Protein 9FZC (pdb70)

Solvent-accessible surface area: 27575 Å² total; per-residue (Å²): 62,18,8,145,82,103,19,160,9,64,12,56,13,96,9,140,0,52,4,57,113,32,59,14,14,97,26,96,27,77,42,75,59,75,47,117,0,30,9,52,13,27,6,55,4,60,47,69,123,39,0,97,8,118,9,90,1,74,0,2,106,0,19,6,94,20,96,63,18,54,8,5,0,71,0,53,6,81,9,112,4,32,14,90,16,136,74,90,70,112,48,48,14,65,5,75,5,101,28,26,0,93,11,104,0,28,4,105,4,18,0,2,14,161,18,105,34,88,22,112,0,57,0,102,8,28,14,47,9,92,16,49,22,112,71,34,0,48,10,81,2,100,0,72,0,45,54,0,7,44,42,151,52,0,4,3,119,0,18,0,2,0,78,3,123,4,82,4,102,15,124,96,58,18,6,141,84,104,14,158,5,61,12,57,17,96,9,137,0,47,3,61,115,30,61,17,14,103,26,97,27,73,40,75,57,72,46,116,0,31,9,52,20,28,4,56,2,62,49,72,123,42,0,100,7,106,9,101,2,70,0,1,114,0,22,5,97,21,99,66,14,52,12,5,1,77,0,47,7,72,10,97,4,26,10,81,16,129,75,93,74,127,61,51,14,66,6,76,9,109,25,25,0,83,11,96,0,31,5,125,5,18,0,2,17,158,18,106,36,85,21,111,0,56,0,103,8,28,14,51,7,94,14,47,22,112,72,37,0,46,10,81,4,102,0,68,0,46,53,0,5,41,40,146,51,0,4,3,120,0,19,0,3,0,79,3,125,3,82,3,102,15,121,106,59,109,10,72,14,52,35,30,26,149,25,148,93,45,22,65,37,141,0,20,0,59,3,44,48,122,89,45,82,11,45,66,6,0,0,0,0,1,11,80,18,103,89,137,156,133,64,100,0,0,5,4,5,17,77,65,32,55,46,39,16,122,49,0,133,81,36,6,70,5,48,35,49,65,98,124,46,7,0,46,0,38,0,57,89,3,89,102,115,0,29,2,23,0,47,0,0,4,2,95,42,44,82,72,73,39,22,49,123,12,198,19,17,155,0,44,39,60,106,6,77,14,58,36,31,30,155,24,147,91,44,25,70,38,136,0,25,0,66,4,52,50,122,88,44,79,7,45,68,7,0,0,0,0,1,10,84,18,101,85,147,154,142,61,96,0,0,5,4,6,17,78,62,34,56,54,41,17,118,50,0,132,80,39,6,68,5,48,33,44,65,101,137,50,7,0,48,0,62,0,55,93,4,92,95,119,1,27,2,26,0,48,0,0,7,10,93,36,40,87,75,74,38,24,52,112,12,198,20,16,160,0,48,36

Nearest PDB structures (foldseek):
  9fzc-assembly2_B  TM=1.005E+00  e=1.658E-31  Escherichia coli K-12
  9fzd-assembly1_A  TM=9.854E-01  e=9.885E-29  Escherichia coli
  1bxw-assembly1_A  TM=8.768E-01  e=7.418E-22  Escherichia coli BL21(DE3)
  1p4t-assembly1_A  TM=7.992E-01  e=9.513E-08  Neisseria meningitidis
  3qrc-assembly1_A  TM=7.048E-01  e=2.226E-08  Yersinia pestis

B-factor: mean 34.7, std 11.46, range [14.54, 109.46]

Organism: Escherichia coli (strain K12) (NCBI:txid83333)

Radius of gyration: 33.28 Å; Cα contacts (8 Å, |Δi|>4): 1739; chains: 4; bounding box: 66×64×89 Å

Structure (mmCIF, N/CA/C/O backbone):
data_9FZC
#
_entry.id   9FZC
#
_cell.length_a   56.048
_cell.length_b   55.296
_cell.length_c   107.805
_cell.angle_alpha   90.000
_cell.angle_beta   91.090
_cell.angle_gamma   90.000
#
_symmetry.space_group_name_H-M   'P 1 21 1'
#
loop_
_entity.id
_entity.type
_entity.pdbx_description
1 polymer 'Outer membrane protein A'
2 polymer 'Nanobody 01'
3 non-polymer N-OCTANE
4 non-polymer 'CALCIUM ION'
5 water water
#
loop_
_atom_site.group_PDB
_atom_site.id
_atom_site.type_symbol
_atom_site.label_atom_id
_atom_site.label_alt_id
_atom_site.label_comp_id
_atom_site.label_asym_id
_atom_site.label_entity_id
_atom_site.label_seq_id
_atom_site.pdbx_PDB_ins_code
_atom_site.Cartn_x
_atom_site.Cartn_y
_atom_site.Cartn_z
_atom_site.occupancy
_atom_site.B_iso_or_equiv
_atom_site.auth_seq_id
_atom_site.auth_comp_id
_atom_site.auth_asym_id
_atom_site.auth_atom_id
_atom_site.pdbx_PDB_model_num
ATOM 1 N N . SER A 1 2 ? 6.82617 4.54362 68.11798 1.000 30.15405 0 SER A N 1
ATOM 2 C CA . SER A 1 2 ? 5.43642 4.28048 68.58725 1.000 35.44224 0 SER A CA 1
ATOM 3 C C . SER A 1 2 ? 4.42379 4.94647 67.65817 1.000 34.72594 0 SER A C 1
ATOM 4 O O . SER A 1 2 ? 4.74169 5.91923 66.97448 1.000 31.51574 0 SER A O 1
ATOM 12 N N . ALA A 1 3 ? 3.20043 4.42868 67.65102 1.000 35.36645 1 ALA A N 1
ATOM 13 C CA . ALA A 1 3 ? 2.16598 4.93160 66.76421 1.000 34.29956 1 ALA A CA 1
ATOM 14 C C . ALA A 1 3 ? 1.55309 6.21423 67.31783 1.000 29.11979 1 ALA A C 1
ATOM 15 O O . ALA A 1 3 ? 1.72049 6.53717 68.49654 1.000 31.10065 1 ALA A O 1
ATOM 22 N N . PRO A 1 4 ? 0.85106 6.97646 66.47724 1.000 29.94168 2 PRO A N 1
ATOM 23 C CA . PRO A 1 4 ? 0.11201 8.13964 66.98193 1.000 31.36875 2 PRO A CA 1
ATOM 24 C C . PRO A 1 4 ? -0.80581 7.74431 68.13041 1.000 32.13460 2 PRO A C 1
ATOM 25 O O . PRO A 1 4 ? -1.23400 6.59391 68.24203 1.000 32.56530 2 PRO A O 1
ATOM 36 N N . LYS A 1 5 ? -1.09362 8.70888 68.99976 1.000 31.28000 3 LYS A N 1
ATOM 37 C CA . LYS A 1 5 ? -1.93984 8.43271 70.14945 1.000 35.13195 3 LYS A CA 1
ATOM 38 C C . LYS A 1 5 ? -3.32123 7.96502 69.69631 1.000 34.91909 3 LYS A C 1
ATOM 39 O O . LYS A 1 5 ? -3.75899 8.22033 68.57085 1.000 31.77694 3 LYS A O 1
ATOM 58 N N . ASP A 1 6 ? -4.00737 7.26288 70.59440 1.000 27.46830 4 ASP A N 1
ATOM 59 C CA . ASP A 1 6 ? -5.34442 6.77096 70.29513 1.000 33.40539 4 ASP A CA 1
ATOM 60 C C . ASP A 1 6 ? -6.27177 7.93366 69.96553 1.000 30.90965 4 ASP A C 1
ATOM 61 O O . ASP A 1 6 ? -6.28219 8.95219 70.66288 1.000 31.33244 4 ASP A O 1
ATOM 70 N N . ASN A 1 7 ? -7.04240 7.78392 68.88820 1.000 27.13950 5 ASN A N 1
ATOM 71 C CA . ASN A 1 7 ? -8.07908 8.75016 68.52790 1.000 28.54387 5 ASN A CA 1
ATOM 72 C C . ASN A 1 7 ? -7.47933 10.10674 68.15254 1.000 30.77090 5 ASN A C 1
ATOM 73 O O . ASN A 1 7 ? -8.05619 11.15602 68.44018 1.000 30.80765 5 ASN A O 1
ATOM 84 N N . THR A 1 8 ? -6.31587 10.08796 67.50314 1.000 27.46933 6 THR A N 1
ATOM 85 C CA . THR A 1 8 ? -5.63377 11.29983 67.07302 1.000 26.03955 6 THR A CA 1
ATOM 86 C C . THR A 1 8 ? -5.37796 11.25191 65.57034 1.000 28.77969 6 THR A C 1
ATOM 87 O O . THR A 1 8 ? -5.38174 10.18560 64.94834 1.000 23.86982 6 THR A O 1
ATOM 98 N N . TRP A 1 9 ? -5.15642 12.43173 64.99545 1.000 25.00508 7 TRP A N 1
ATOM 99 C CA . TRP A 1 9 ? -5.01066 12.61930 63.56085 1.000 23.67548 7 TRP A CA 1
ATOM 100 C C . TRP A 1 9 ? -3.57051 12.96231 63.19752 1.000 23.43517 7 TRP A C 1
ATOM 101 O O . TRP A 1 9 ? -2.78584 13.41870 64.03323 1.000 24.25519 7 TRP A O 1
ATOM 122 N N . TYR A 1 10 ? -3.22838 12.73935 61.92833 1.000 18.51555 8 TYR A N 1
ATOM 123 C CA . TYR A 1 10 ? -1.91389 13.10934 61.42261 1.000 22.35709 8 TYR A CA 1
ATOM 124 C C . TYR A 1 10 ? -1.99790 13.34887 59.91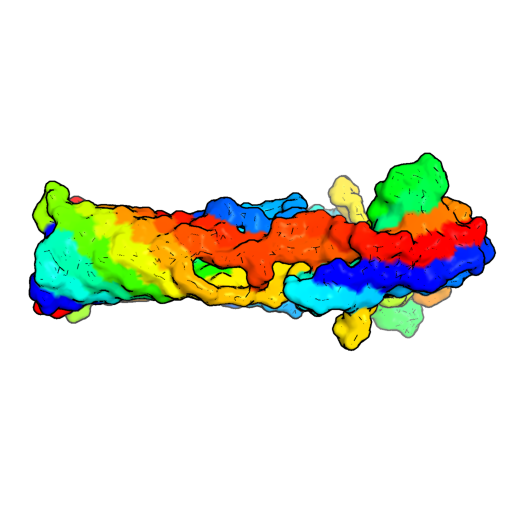993 1.000 24.26571 8 TYR A C 1
ATOM 125 O O . TYR A 1 10 ? -2.93114 12.90105 59.24768 1.000 21.30862 8 TYR A O 1
ATOM 143 N N . THR A 1 11 ? -1.01004 14.08303 59.40601 1.000 19.82758 9 THR A N 1
ATOM 144 C CA . THR A 1 11 ? -0.91906 14.42062 57.99235 1.000 22.07708 9 THR A CA 1
ATOM 145 C C . THR A 1 11 ? 0.52533 14.24570 57.54344 1.000 21.95066 9 THR A C 1
ATOM 146 O O . THR A 1 11 ? 1.45247 14.35719 58.34891 1.000 25.76466 9 THR A O 1
ATOM 157 N N . GLY A 1 12 ? 0.71596 13.98789 56.25255 1.000 20.85317 10 GLY A N 1
ATOM 158 C CA . GLY A 1 12 ? 2.05826 13.72280 55.76259 1.000 22.06127 10 GLY A CA 1
ATOM 159 C C . GLY A 1 12 ? 2.13702 13.75504 54.25306 1.000 23.36901 10 GLY A C 1
ATOM 160 O O . GLY A 1 12 ? 1.12796 13.86591 53.55067 1.000 21.67368 10 GLY A O 1
ATOM 164 N N . ALA A 1 13 ? 3.37288 13.65118 53.76534 1.000 21.37374 11 ALA A N 1
ATOM 165 C CA . ALA A 1 13 ? 3.65952 13.63533 52.33831 1.000 21.22153 11 ALA A CA 1
ATOM 166 C C . ALA A 1 13 ? 4.86418 12.73606 52.10304 1.000 20.99640 11 ALA A C 1
ATOM 167 O O . ALA A 1 13 ? 5.62740 12.43710 53.02561 1.000 19.99749 11 ALA A O 1
ATOM 174 N N . LYS A 1 14 ? 5.03770 12.31731 50.84990 1.000 22.69733 12 LYS A N 1
ATOM 175 C CA . LYS A 1 14 ? 6.06303 11.33939 50.51725 1.000 22.09518 12 LYS A CA 1
ATOM 176 C C . LYS A 1 14 ? 6.59539 11.58504 49.11322 1.000 22.37144 12 LYS A C 1
ATOM 177 O O . LYS A 1 14 ? 5.90487 12.14262 48.25556 1.000 19.60483 12 LYS A O 1
ATOM 196 N N . LEU A 1 15 ? 7.84181 11.16256 48.89826 1.000 23.74816 13 LEU A N 1
ATOM 197 C CA . LEU A 1 15 ? 8.47214 11.10801 47.58682 1.000 18.19538 13 LEU A CA 1
ATOM 198 C C . LEU A 1 15 ? 9.04904 9.71006 47.40855 1.000 25.48000 13 LEU A C 1
ATOM 199 O O . LEU A 1 15 ? 9.40096 9.04831 48.38874 1.000 25.30456 13 LEU A O 1
ATOM 215 N N . GLY A 1 16 ? 9.14769 9.25158 46.16238 1.000 27.74375 14 GLY A N 1
ATOM 216 C CA . GLY A 1 16 ? 9.58359 7.87884 45.97755 1.000 25.92161 14 GLY A CA 1
ATOM 217 C C . GLY A 1 16 ? 10.03885 7.54985 44.57482 1.000 25.40598 14 GLY A C 1
ATOM 218 O O . GLY A 1 16 ? 9.83950 8.30833 43.62275 1.000 23.06458 14 GLY A O 1
ATOM 222 N N . TRP A 1 17 ? 10.68417 6.38868 44.47962 1.000 26.24590 15 TRP A N 1
ATOM 223 C CA . TRP A 1 17 ? 11.09045 5.79056 43.21248 1.000 24.43706 15 TRP A CA 1
ATOM 224 C C . TRP A 1 17 ? 9.92915 4.94168 42.70765 1.000 26.94777 15 TRP A C 1
ATOM 225 O O . TRP A 1 17 ? 9.67981 3.84795 43.22425 1.000 27.10188 15 TRP A O 1
ATOM 246 N N . SER A 1 18 ? 9.22115 5.44313 41.70044 1.000 25.35679 16 SER A N 1
ATOM 247 C CA . SER A 1 18 ? 8.09359 4.73479 41.11161 1.000 25.73834 16 SER A CA 1
ATOM 248 C C . SER A 1 18 ? 8.57553 3.91903 39.92035 1.000 26.05524 16 SER A C 1
ATOM 249 O O . SER A 1 18 ? 9.33310 4.42027 39.08452 1.000 26.40712 16 SER A O 1
ATOM 257 N N . GLN A 1 19 ? 8.13302 2.66578 39.84459 1.000 24.22533 17 GLN A N 1
ATOM 258 C CA . GLN A 1 19 ? 8.52760 1.76782 38.76511 1.000 29.68461 17 GLN A CA 1
ATOM 259 C C . GLN A 1 19 ? 7.30004 0.99917 38.30426 1.000 27.82966 17 GLN A C 1
ATOM 260 O O . GLN A 1 19 ? 6.67997 0.28437 39.09744 1.000 23.21462 17 GLN A O 1
ATOM 274 N N . TYR A 1 20 ? 6.95048 1.14843 37.02993 1.000 28.39809 18 TYR A N 1
ATOM 275 C CA . TYR A 1 20 ? 5.84694 0.39329 36.45745 1.000 26.39833 18 TYR A CA 1
ATOM 276 C C . TYR A 1 20 ? 6.32016 -0.98290 35.99954 1.000 23.49841 18 TYR A C 1
ATOM 277 O O . TYR A 1 20 ? 7.48494 -1.17669 35.64250 1.000 27.98489 18 TYR A O 1
ATOM 295 N N . HIS A 1 21 ? 5.39675 -1.94501 36.01846 1.000 23.65024 19 HIS A N 1
ATOM 296 C CA . HIS A 1 21 ? 5.66902 -3.30849 35.58628 1.000 27.11693 19 HIS A CA 1
ATOM 297 C C . HIS A 1 21 ? 4.56457 -3.76791 34.64384 1.000 22.05857 19 HIS A C 1
ATOM 298 O O . HIS A 1 21 ? 3.44681 -3.24728 34.66754 1.000 21.65051 19 HIS A O 1
ATOM 312 N N . ASP A 1 22 ? 4.88292 -4.77098 33.82649 1.000 24.47816 20 ASP A N 1
ATOM 313 C CA . ASP A 1 22 ? 3.95711 -5.29624 32.82326 1.000 22.78468 20 ASP A CA 1
ATOM 314 C C . ASP A 1 22 ? 3.37661 -4.15235 31.98959 1.000 24.93504 20 ASP A C 1
ATOM 315 O O . ASP A 1 22 ? 2.16840 -3.90910 31.95558 1.000 21.59047 20 ASP A O 1
ATOM 324 N N . THR A 1 23 ? 4.27850 -3.45050 31.30286 1.000 25.92646 21 THR A N 1
ATOM 325 C CA . THR A 1 23 ? 3.97811 -2.18074 30.65824 1.000 24.77394 21 THR A CA 1
ATOM 326 C C . THR A 1 23 ? 3.63721 -2.32514 29.17853 1.000 25.43455 21 THR A C 1
ATOM 327 O O . THR A 1 23 ? 3.68167 -1.33241 28.44393 1.000 27.21838 21 THR A O 1
ATOM 338 N N . GLY A 1 24 ? 3.28447 -3.52757 28.72852 1.000 26.66889 22 GLY A N 1
ATOM 339 C CA . GLY A 1 24 ? 2.95145 -3.73472 27.33097 1.000 26.18512 22 GLY A CA 1
ATOM 340 C C . GLY A 1 24 ? 1.91176 -2.75049 26.83684 1.000 24.10904 22 GLY A C 1
ATOM 341 O O . GLY A 1 24 ? 0.85455 -2.59892 27.45572 1.000 29.41716 22 GLY A O 1
ATOM 345 N N . PHE A 1 25 ? 2.20092 -2.06961 25.72671 1.000 25.10289 23 PHE A N 1
ATOM 346 C CA . PHE A 1 25 ? 1.33793 -0.99989 25.23589 1.000 25.44319 23 PHE A CA 1
ATOM 347 C C . PHE A 1 25 ? 1.43912 -0.86633 23.72058 1.000 27.53961 23 PHE A C 1
ATOM 348 O O . PHE A 1 25 ? 0.47647 -1.15039 22.99922 1.000 27.18516 23 PHE A O 1
ATOM 365 N N . ILE A 1 26 ? 2.60327 -0.43597 23.23127 1.000 26.80068 24 ILE A N 1
ATOM 366 C CA . ILE A 1 26 ? 2.85837 -0.26490 21.80849 1.000 28.19553 24 ILE A CA 1
ATOM 367 C C . ILE A 1 26 ? 4.21061 -0.88555 21.47739 1.000 27.91647 24 ILE A C 1
ATOM 368 O O . ILE A 1 26 ? 5.01547 -1.18659 22.35962 1.000 27.97613 24 ILE A O 1
ATOM 384 N N . ASN A 1 27 ? 4.44785 -1.07868 20.17976 1.000 26.50550 25 ASN A N 1
ATOM 385 C CA . ASN A 1 27 ? 5.69414 -1.67184 19.69333 1.000 30.79692 25 ASN A CA 1
ATOM 386 C C . ASN A 1 27 ? 6.72231 -0.58240 19.38248 1.000 29.24704 25 ASN A C 1
ATOM 387 O O . ASN A 1 27 ? 7.18210 -0.41468 18.25343 1.000 28.22976 25 ASN A O 1
ATOM 398 N N . ASN A 1 28 ? 7.07700 0.17036 20.41845 1.000 27.98224 26 ASN A N 1
ATOM 399 C CA . ASN A 1 28 ? 8.06436 1.22776 20.25989 1.000 30.72208 26 ASN A CA 1
ATOM 400 C C . ASN A 1 28 ? 9.46403 0.63385 20.14373 1.000 35.42632 26 ASN A C 1
ATOM 401 O O . ASN A 1 28 ? 9.82116 -0.31102 20.85409 1.000 35.50299 26 ASN A O 1
ATOM 412 N N . ASN A 1 29 ? 10.25536 1.19036 19.23042 1.000 33.82238 27 ASN A N 1
ATOM 413 C CA . ASN A 1 29 ? 11.60056 0.70073 18.96972 1.000 37.52225 27 ASN A CA 1
ATOM 414 C C . ASN A 1 29 ? 12.64732 1.38428 19.83629 1.000 36.93042 27 ASN A C 1
ATOM 415 O O . ASN A 1 29 ? 13.82537 1.02226 19.76037 1.000 37.74152 27 ASN A O 1
ATOM 426 N N . GLY A 1 30 ? 12.24802 2.35221 2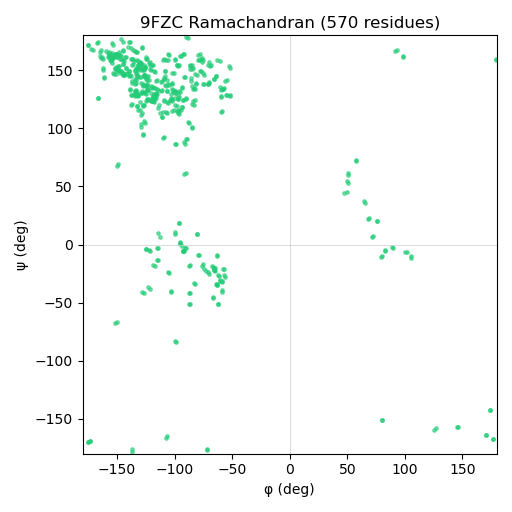0.65595 1.000 36.56492 28 GLY A N 1
ATOM 427 C CA . GLY A 1 30 ? 13.16951 3.05230 21.51541 1.000 37.15436 28 GLY A CA 1
ATOM 428 C C . GLY A 1 30 ? 13.01544 2.65405 22.96893 1.000 42.92456 28 GLY A C 1
ATOM 429 O O . GLY A 1 30 ? 12.39709 1.63593 23.29620 1.000 38.86010 28 GLY A O 1
ATOM 433 N N . PRO A 1 31 ? 13.58873 3.44750 23.87270 1.000 45.13011 29 PRO A N 1
ATOM 434 C CA . PRO A 1 31 ? 13.52505 3.10088 25.29711 1.000 42.08170 29 PRO A CA 1
ATOM 435 C C . PRO A 1 31 ? 12.15269 3.35864 25.89945 1.000 41.81918 29 PRO A C 1
ATOM 436 O O . PRO A 1 31 ? 11.44665 4.29785 25.52525 1.000 40.05632 29 PRO A O 1
ATOM 447 N N . THR A 1 32 ? 11.77752 2.50009 26.84852 1.000 38.55076 30 THR A N 1
ATOM 448 C CA . THR A 1 32 ? 10.61736 2.71935 27.70847 1.000 41.41127 30 THR A CA 1
ATOM 449 C C . THR A 1 32 ? 11.14144 2.94349 29.12524 1.000 39.89364 30 THR A C 1
ATOM 450 O O . THR A 1 32 ? 11.70429 2.02856 29.73714 1.000 41.66584 30 THR A O 1
ATOM 461 N N . HIS A 1 33 ? 10.96339 4.16217 29.63919 1.000 37.18146 31 HIS A N 1
ATOM 462 C CA . HIS A 1 33 ? 11.49493 4.54771 30.94786 1.000 37.64639 31 HIS A CA 1
ATOM 463 C C . HIS A 1 33 ? 10.44519 4.24266 32.01130 1.000 38.13950 31 HIS A C 1
ATOM 464 O O . HIS A 1 33 ? 9.59446 5.07278 32.33391 1.000 39.87814 31 HIS A O 1
ATOM 478 N N . GLU A 1 34 ? 10.51121 3.03114 32.57075 1.000 39.13136 32 GLU A N 1
ATOM 479 C CA . GLU A 1 34 ? 9.55525 2.63081 33.59821 1.000 41.25195 32 GLU A CA 1
ATOM 480 C C . GLU A 1 34 ? 9.84298 3.27971 34.95058 1.000 34.68016 32 GLU A C 1
ATOM 481 O O . GLU A 1 34 ? 8.96229 3.28115 35.81775 1.000 30.64599 32 GLU A O 1
ATOM 493 N N . ASN A 1 35 ? 11.04386 3.81899 35.15201 1.000 32.74958 33 ASN A N 1
ATOM 494 C CA . ASN A 1 35 ? 11.44237 4.39307 36.43304 1.000 32.66220 33 ASN A CA 1
ATOM 495 C C . ASN A 1 35 ? 11.14367 5.88764 36.44984 1.000 32.30305 33 ASN A C 1
ATOM 496 O O . ASN A 1 35 ? 11.60661 6.62844 35.57418 1.000 33.48679 33 ASN A O 1
ATOM 507 N N . GLN A 1 36 ? 10.38087 6.33027 37.44771 1.000 29.53900 34 GLN A N 1
ATOM 508 C CA . GLN A 1 36 ? 9.97981 7.72573 37.53753 1.000 29.42504 34 GLN A CA 1
ATOM 509 C C . GLN A 1 36 ? 9.91889 8.15091 38.99852 1.000 27.81968 34 GLN A C 1
ATOM 510 O O . GLN A 1 36 ? 9.95182 7.32587 39.91534 1.000 23.03155 34 GLN A O 1
ATOM 524 N N . LEU A 1 37 ? 9.83390 9.46432 39.19937 1.000 24.98666 35 LEU A N 1
ATOM 525 C CA . LEU A 1 37 ? 9.66682 10.03694 40.52795 1.000 25.22900 35 LEU A CA 1
ATOM 526 C C . LEU A 1 37 ? 8.18690 10.04850 40.88978 1.000 26.25973 35 LEU A C 1
ATOM 527 O O . LEU A 1 37 ? 7.37546 10.66283 40.18852 1.000 27.88589 35 LEU A O 1
ATOM 543 N N . GLY A 1 38 ? 7.83835 9.37081 41.98027 1.000 22.59938 36 GLY A N 1
ATOM 544 C CA . GLY A 1 38 ? 6.49434 9.39787 42.50525 1.000 24.73245 36 GLY A CA 1
ATOM 545 C C . GLY A 1 38 ? 6.36654 10.36743 43.66600 1.000 24.41105 36 GLY A C 1
ATOM 546 O O . GLY A 1 38 ? 7.34799 10.72943 44.31152 1.000 25.19289 36 GLY A O 1
ATOM 550 N N . ALA A 1 39 ? 5.13060 10.78846 43.92424 1.000 24.21878 37 ALA A N 1
ATOM 551 C CA . ALA A 1 39 ? 4.85315 11.73801 44.99055 1.000 23.81734 37 ALA A CA 1
ATOM 552 C C . ALA A 1 39 ? 3.44123 11.51016 45.50639 1.000 25.85342 37 ALA A C 1
ATOM 553 O O . ALA A 1 39 ? 2.56103 11.05494 44.77100 1.000 24.10017 37 ALA A O 1
ATOM 560 N N . GLY A 1 40 ? 3.23394 11.83132 46.77977 1.000 25.57345 38 GLY A N 1
ATOM 561 C CA . GLY A 1 40 ? 1.92333 11.67076 47.37644 1.000 23.55748 38 GLY A CA 1
ATOM 562 C C . GLY A 1 40 ? 1.78910 12.43651 48.66980 1.000 21.81996 38 GLY A C 1
ATOM 563 O O . GLY A 1 40 ? 2.77880 12.81752 49.30351 1.000 24.64575 38 GLY A O 1
ATOM 567 N N . ALA A 1 41 ? 0.53647 12.66616 49.05080 1.000 22.04339 39 ALA A N 1
ATOM 568 C CA . ALA A 1 41 ? 0.18269 13.24487 50.33670 1.000 21.71722 39 ALA A CA 1
ATOM 569 C C . ALA A 1 41 ? -0.82275 12.32264 51.00715 1.000 27.18284 39 ALA A C 1
ATOM 570 O O . ALA A 1 41 ? -1.64722 11.69461 50.33670 1.000 24.27227 39 ALA A O 1
ATOM 577 N N . PHE A 1 42 ? -0.75101 12.23773 52.33371 1.000 25.92004 40 PHE A N 1
ATOM 578 C CA . PHE A 1 42 ? -1.62160 11.32434 53.05720 1.000 26.57132 40 PHE A CA 1
ATOM 579 C C . PHE A 1 42 ? -2.01412 11.91929 54.39978 1.000 26.76526 40 PHE A C 1
ATOM 580 O O . PHE A 1 42 ? -1.26013 12.68205 55.01156 1.000 24.76825 40 PHE A O 1
ATOM 597 N N . GLY A 1 43 ? -3.22382 11.56842 54.83479 1.000 25.68568 41 GLY A N 1
ATOM 598 C CA . GLY A 1 43 ? -3.68859 11.89855 56.16165 1.000 27.09446 41 GLY A CA 1
ATOM 599 C C . GLY A 1 43 ? -4.24395 10.65461 56.81252 1.000 29.30106 41 GLY A C 1
ATOM 600 O O . GLY A 1 43 ? -4.65725 9.70721 56.14189 1.000 23.70337 41 GLY A O 1
ATOM 604 N N . GLY A 1 44 ? -4.24181 10.64999 58.14340 1.000 28.13966 42 GLY A N 1
ATOM 605 C CA . GLY A 1 44 ? -4.59428 9.44200 58.85994 1.000 23.34434 42 GLY A CA 1
ATOM 606 C C . GLY A 1 44 ? -5.23602 9.69183 60.20519 1.000 25.51996 42 GLY A C 1
ATOM 607 O O . GLY A 1 44 ? -5.15078 10.78221 60.78067 1.000 23.65362 42 GLY A O 1
ATOM 611 N N . TYR A 1 45 ? -5.89853 8.64590 60.68959 1.000 24.06042 43 TYR A N 1
ATOM 612 C CA . TYR A 1 45 ? -6.51010 8.61034 62.00875 1.000 26.74254 43 TYR A CA 1
ATOM 613 C C . TYR A 1 45 ? -6.08824 7.31289 62.67847 1.000 21.12580 43 TYR A C 1
ATOM 614 O O . TYR A 1 45 ? -6.23237 6.23563 62.09198 1.000 22.31211 43 TYR A O 1
ATOM 632 N N . GLN A 1 46 ? -5.56182 7.41502 63.89410 1.000 24.77060 44 GLN A N 1
ATOM 633 C CA . GLN A 1 46 ? -5.10598 6.25445 64.64849 1.000 27.03455 44 GLN A CA 1
ATOM 634 C C . GLN A 1 46 ? -6.19479 5.81150 65.61810 1.000 26.22009 44 GLN A C 1
ATOM 635 O O . GLN A 1 46 ? -6.65937 6.60547 66.44273 1.000 29.13043 44 GLN A O 1
ATOM 649 N N . VAL A 1 47 ? -6.58365 4.54392 65.52652 1.000 26.33229 45 VAL A N 1
ATOM 650 C CA . VAL A 1 47 ? -7.59552 3.98265 66.41609 1.000 30.98075 45 VAL A CA 1
ATOM 651 C C . VAL A 1 47 ? -6.96726 3.47693 67.70560 1.000 32.34080 45 VAL A C 1
ATOM 652 O O . VAL A 1 47 ? -7.40731 3.81909 68.80630 1.000 35.82208 45 VAL A O 1
ATOM 665 N N . ASN A 1 48 ? -5.93228 2.65911 67.58037 1.000 30.86128 46 ASN A N 1
ATOM 666 C CA . ASN A 1 48 ? -5.20268 2.10157 68.71177 1.000 30.96800 46 ASN A CA 1
ATOM 667 C C . ASN A 1 48 ? -3.74222 1.97668 68.28796 1.000 30.03852 46 ASN A C 1
ATOM 668 O O . ASN A 1 48 ? -3.41249 2.28383 67.13509 1.000 30.62488 46 ASN A O 1
ATOM 679 N N . PRO A 1 49 ? -2.83394 1.55073 69.17140 1.000 31.24426 47 PRO A N 1
ATOM 680 C CA . PRO A 1 49 ? -1.41022 1.52444 68.79507 1.000 30.34534 47 PRO A CA 1
ATOM 681 C C . PRO A 1 49 ? -1.09079 0.58750 67.64343 1.000 29.14426 47 PRO A C 1
ATOM 682 O O . PRO A 1 49 ? 0.03586 0.63609 67.13214 1.000 29.72924 47 PRO A O 1
ATOM 693 N N . TYR A 1 50 ? -2.03368 -0.25584 67.21833 1.000 29.07959 48 TYR A N 1
ATOM 694 C CA . TYR A 1 50 ? -1.78855 -1.21376 66.15328 1.000 28.18336 48 TYR A CA 1
ATOM 695 C C . TYR A 1 50 ? -2.61937 -0.97091 64.90280 1.000 28.13087 48 TYR A C 1
ATOM 696 O O . TYR A 1 50 ? -2.30541 -1.55274 63.85810 1.000 23.00532 48 TYR A O 1
ATOM 714 N N . VAL A 1 51 ? -3.65235 -0.13167 64.96514 1.000 23.50604 49 VAL A N 1
ATOM 715 C CA . VAL A 1 51 ? -4.60147 0.01574 63.86944 1.000 23.57882 49 VAL A CA 1
ATOM 716 C C . VAL A 1 51 ? -4.83121 1.49340 63.59328 1.000 25.20731 49 VAL A C 1
ATOM 717 O O . VAL A 1 51 ? -5.09514 2.27392 64.51558 1.000 25.22949 49 VAL A O 1
ATOM 730 N N . GLY A 1 52 ? -4.74156 1.86704 62.32143 1.000 22.02834 50 GLY A N 1
ATOM 731 C CA . GLY A 1 52 ? -5.07031 3.21088 61.89383 1.000 22.55645 50 GLY A CA 1
ATOM 732 C C . GLY A 1 52 ? -5.61278 3.18138 60.48205 1.000 21.84996 50 GLY A C 1
ATOM 733 O O . GLY A 1 52 ? -5.47350 2.19079 59.75766 1.000 22.00913 50 GLY A O 1
ATOM 737 N N . PHE A 1 53 ? -6.24532 4.28409 60.10151 1.000 21.70847 51 PHE A N 1
ATOM 738 C CA . PHE A 1 53 ? -6.79768 4.46135 58.76645 1.000 21.62081 51 PHE A CA 1
ATOM 739 C C . PHE A 1 53 ? -6.18786 5.71584 58.16401 1.000 23.23167 51 PHE A C 1
ATOM 740 O O . PHE A 1 53 ? -6.11690 6.75272 58.83121 1.000 23.99960 51 PHE A O 1
ATOM 757 N N . GLU A 1 54 ? -5.73317 5.62196 56.91821 1.000 20.70633 52 GLU A N 1
ATOM 758 C CA . GLU A 1 54 ? -5.10786 6.76285 56.26680 1.000 26.22627 52 GLU A CA 1
ATOM 759 C C . GLU A 1 54 ? -5.59309 6.86119 54.82911 1.000 22.92410 52 GLU A C 1
ATOM 760 O O . GLU A 1 54 ? -5.85216 5.85508 54.16408 1.000 19.84034 52 GLU A O 1
ATOM 772 N N . MET A 1 55 ? -5.72249 8.10198 54.37101 1.000 25.06584 53 MET A N 1
ATOM 773 C CA . MET A 1 55 ? -6.18272 8.43686 53.03349 1.000 27.42629 53 MET A CA 1
ATOM 774 C C . MET A 1 55 ? -5.15113 9.33718 52.37414 1.000 24.98707 53 MET A C 1
ATOM 775 O O . MET A 1 55 ? -4.50617 10.14972 53.04060 1.000 26.88392 53 MET A O 1
ATOM 789 N N . GLY A 1 56 ? -4.99441 9.19249 51.05988 1.000 23.17557 54 GLY A N 1
ATOM 790 C CA . GLY A 1 56 ? -3.95369 9.93320 50.37400 1.000 27.04715 54 GLY A CA 1
ATOM 791 C C . GLY A 1 56 ? -4.14217 9.99222 48.87659 1.000 25.47724 54 GLY A C 1
ATOM 792 O O . GLY A 1 56 ? -4.88654 9.20432 48.28412 1.000 20.25741 54 GLY A O 1
ATOM 796 N N . TYR A 1 57 ? -3.45575 10.96376 48.27357 1.000 27.56463 55 TYR A N 1
ATOM 797 C CA . TYR A 1 57 ? -3.34184 11.11243 46.82988 1.000 21.29249 55 TYR A CA 1
ATOM 798 C C . TYR A 1 57 ? -1.94970 10.67695 46.39523 1.000 22.60741 55 TYR A C 1
ATOM 799 O O . TYR A 1 57 ? -0.95858 10.99488 47.06023 1.000 19.85685 55 TYR A O 1
ATOM 817 N N . ASP A 1 58 ? -1.87698 9.94840 45.28285 1.000 22.28964 56 ASP A N 1
ATOM 818 C CA . ASP A 1 58 ? -0.61374 9.47197 44.73799 1.000 21.71868 56 ASP A CA 1
ATOM 819 C C . ASP A 1 58 ? -0.45160 9.93428 43.29726 1.000 23.05158 56 ASP A C 1
ATOM 820 O O . ASP A 1 58 ? -1.37480 9.80126 42.48743 1.000 21.28434 56 ASP A O 1
ATOM 829 N N . TRP A 1 59 ? 0.72581 10.47013 42.98760 1.000 22.02526 57 TRP A N 1
ATOM 830 C CA . TRP A 1 59 ? 1.16788 10.72137 41.61935 1.000 23.21396 57 TRP A CA 1
ATOM 831 C C . TRP A 1 59 ? 2.23515 9.67893 41.30652 1.000 24.35184 57 TRP A C 1
ATOM 832 O O . TRP A 1 59 ? 3.32178 9.70036 41.89438 1.000 20.45685 57 TRP A O 1
ATOM 853 N N . LEU A 1 60 ? 1.92527 8.76867 40.38649 1.000 22.81781 58 LEU A N 1
ATOM 854 C CA . LEU A 1 60 ? 2.77955 7.61833 40.12851 1.000 22.23196 58 LEU A CA 1
ATOM 855 C C . LEU A 1 60 ? 3.79223 7.85485 39.01677 1.000 24.72391 58 LEU A C 1
ATOM 856 O O . LEU A 1 60 ? 4.64286 6.98909 38.78249 1.000 21.66632 58 LEU A O 1
ATOM 872 N N . GLY A 1 61 ? 3.73120 8.99260 38.33919 1.000 24.80556 59 GLY A N 1
ATOM 873 C CA . GLY A 1 61 ? 4.71981 9.34112 37.34476 1.000 25.01684 59 GLY A CA 1
ATOM 874 C C . GLY A 1 61 ? 4.25403 9.03371 35.93077 1.000 24.62529 59 GLY A C 1
ATOM 875 O O . GLY A 1 61 ? 3.32933 8.25010 35.69690 1.000 20.57162 59 GLY A O 1
ATOM 879 N N . ARG A 1 62 ? 4.92424 9.66640 34.97273 1.000 26.03023 60 ARG A N 1
ATOM 880 C CA . ARG A 1 62 ? 4.60537 9.55011 33.55517 1.000 23.86115 60 ARG A CA 1
ATOM 881 C C . ARG A 1 62 ? 5.67588 8.69556 32.88953 1.000 26.61485 60 ARG A C 1
ATOM 882 O O . ARG A 1 62 ? 6.86448 9.02862 32.94682 1.000 25.86197 60 ARG A O 1
ATOM 903 N N . MET A 1 63 ? 5.25292 7.60151 32.25384 1.000 23.94387 61 MET A N 1
ATOM 904 C CA . MET A 1 63 ? 6.17952 6.66098 31.63905 1.000 27.07850 61 MET A CA 1
ATOM 905 C C . MET A 1 63 ? 6.24110 6.89970 30.13975 1.000 22.93110 61 MET A C 1
ATOM 906 O O . MET A 1 63 ? 5.22441 6.71594 29.45308 1.000 22.14953 61 MET A O 1
ATOM 920 N N . PRO A 1 64 ? 7.38629 7.30432 29.58653 1.000 25.03985 62 PRO A N 1
ATOM 921 C CA . PRO A 1 64 ? 7.48438 7.49417 28.13480 1.000 26.06116 62 PRO A CA 1
ATOM 922 C C . PRO A 1 64 ? 7.82339 6.21862 27.37908 1.000 26.45378 62 PRO A C 1
ATOM 923 O O . PRO A 1 64 ? 8.63711 5.39953 27.80989 1.000 29.07458 62 PRO A O 1
ATOM 934 N N . TYR A 1 65 ? 7.18258 6.06215 26.22326 1.000 25.71034 63 TYR A N 1
ATOM 935 C CA . TYR A 1 65 ? 7.47552 4.98839 25.27588 1.000 28.65364 63 TYR A CA 1
ATOM 936 C C . TYR A 1 65 ? 8.13590 5.64069 24.06097 1.000 27.33936 63 TYR A C 1
ATOM 937 O O . TYR A 1 65 ? 7.45938 6.08303 23.13103 1.000 25.75400 63 TYR A O 1
ATOM 955 N N . LYS A 1 66 ? 9.46251 5.70238 24.08139 1.000 32.96145 64 LYS A N 1
ATOM 956 C CA . LYS A 1 66 ? 10.22246 6.35590 23.02518 1.000 32.44603 64 LYS A CA 1
ATOM 957 C C . LYS A 1 66 ? 10.42007 5.42249 21.83635 1.000 32.58336 64 LYS A C 1
ATOM 958 O O . LYS A 1 66 ? 10.55482 4.20592 21.98868 1.000 34.74827 64 LYS A O 1
ATOM 977 N N . GLY A 1 67 ? 10.43798 6.00872 20.64410 1.000 31.38995 65 GLY A N 1
ATOM 978 C CA . GLY A 1 67 ? 10.62669 5.23632 19.42808 1.000 30.65089 65 GLY A CA 1
ATOM 979 C C . GLY A 1 67 ? 10.57823 6.13985 18.21553 1.000 34.61990 65 GLY A C 1
ATOM 980 O O . GLY A 1 67 ? 10.04411 7.25488 18.26286 1.000 33.93029 65 GLY A O 1
ATOM 984 N N . SER A 1 68 ? 11.14541 5.63141 17.11484 1.000 33.14941 66 SER A N 1
ATOM 985 C CA . SER A 1 68 ? 11.20275 6.39692 15.87417 1.000 35.27203 66 SER A CA 1
ATOM 986 C C . SER A 1 68 ? 9.89805 6.31003 15.08927 1.000 33.57380 66 SER A C 1
ATOM 987 O O . SER A 1 68 ? 9.51807 7.27608 14.41629 1.000 33.07908 66 SER A O 1
ATOM 995 N N . VAL A 1 69 ? 9.21444 5.16901 15.14552 1.000 31.81738 67 VAL A N 1
ATOM 996 C CA . VAL A 1 69 ? 7.92020 5.00520 14.49221 1.000 31.23178 67 VAL A CA 1
ATOM 997 C C . VAL A 1 69 ? 6.81804 5.16025 15.53300 1.000 30.04268 67 VAL A C 1
ATOM 998 O O . VAL A 1 69 ? 6.23498 6.24004 15.68075 1.000 29.86120 67 VAL A O 1
ATOM 1011 N N . GLU A 1 70 ? 6.52686 4.08582 16.26067 1.000 28.72558 68 GLU A N 1
ATOM 1012 C CA . GLU A 1 70 ? 5.50654 4.12745 17.29736 1.000 27.27992 68 GLU A CA 1
ATOM 1013 C C . GLU A 1 70 ? 6.09461 4.70509 18.57913 1.000 26.76918 68 GLU A C 1
ATOM 1014 O O . GLU A 1 70 ? 7.18913 4.31895 19.00026 1.000 27.59827 68 GLU A O 1
ATOM 1026 N N . ASN A 1 71 ? 5.37045 5.63691 19.19421 1.000 27.57504 69 ASN A N 1
ATOM 1027 C CA . ASN A 1 71 ? 5.80074 6.22855 20.45233 1.000 25.47175 69 ASN A CA 1
ATOM 1028 C C . ASN A 1 71 ? 4.57609 6.72320 21.20671 1.000 24.35086 69 ASN A C 1
ATOM 1029 O O . ASN A 1 71 ? 3.49175 6.87763 20.63858 1.000 24.20647 69 ASN A O 1
ATOM 1040 N N . GLY A 1 72 ? 4.76395 6.97024 22.49672 1.000 23.68403 70 GLY A N 1
ATOM 1041 C CA . GLY A 1 72 ? 3.66125 7.40285 23.32978 1.000 22.71548 70 GLY A CA 1
ATOM 1042 C C . GLY A 1 72 ? 4.09315 7.53117 24.77267 1.000 23.92175 70 GLY A C 1
ATOM 1043 O O . GLY A 1 72 ? 5.28433 7.51316 25.09035 1.000 24.69862 70 GLY A O 1
ATOM 1047 N N . ALA A 1 73 ? 3.09871 7.65906 25.64913 1.000 22.40095 71 ALA A N 1
ATOM 1048 C CA . ALA A 1 73 ? 3.35391 7.82688 27.07104 1.000 24.17545 71 ALA A CA 1
ATOM 1049 C C . ALA A 1 73 ? 2.15218 7.33606 27.86447 1.000 20.75736 71 ALA A C 1
ATOM 1050 O O . ALA A 1 73 ? 1.03417 7.24806 27.35135 1.000 21.21037 71 ALA A O 1
ATOM 1057 N N . TYR A 1 74 ? 2.40558 7.02306 29.13428 1.000 22.09103 72 TYR A N 1
ATOM 1058 C CA . TYR A 1 74 ? 1.39700 6.55955 30.07793 1.000 21.58830 72 TYR A CA 1
ATOM 1059 C C . TYR A 1 74 ? 1.52802 7.37597 31.35328 1.000 19.76696 72 TYR A C 1
ATOM 1060 O O . TYR A 1 74 ? 2.63758 7.72951 31.76233 1.000 21.87725 72 TYR A O 1
ATOM 1078 N N . LYS A 1 75 ? 0.39235 7.65552 31.98567 1.000 18.31096 73 LYS A N 1
ATOM 1079 C CA . LYS A 1 75 ? 0.35134 8.45139 33.20278 1.000 21.70866 73 LYS A CA 1
ATOM 1080 C C . LYS A 1 75 ? -0.73941 7.90960 34.11195 1.000 23.82077 73 LYS A C 1
ATOM 1081 O O . LYS A 1 75 ? -1.77589 7.43612 33.64117 1.000 23.21165 73 LYS A O 1
ATOM 1100 N N . ALA A 1 76 ? -0.49935 7.97414 35.42267 1.000 19.74335 74 ALA A N 1
ATOM 1101 C CA . ALA A 1 76 ? -1.46105 7.45065 36.38117 1.000 19.80430 74 ALA A CA 1
ATOM 1102 C C . ALA A 1 76 ? -1.37495 8.22059 37.69019 1.000 23.03708 74 ALA A C 1
ATOM 1103 O O . ALA A 1 76 ? -0.29911 8.65694 38.10704 1.000 24.09092 74 ALA A O 1
ATOM 1110 N N . GLN A 1 77 ? -2.52839 8.36052 38.33960 1.000 23.45021 75 GLN A N 1
ATOM 1111 C CA . GLN A 1 77 ? -2.65107 9.02768 39.62894 1.000 21.25149 75 GLN A CA 1
ATOM 1112 C C . GLN A 1 77 ? -3.93210 8.52305 40.27355 1.000 20.25557 75 GLN A C 1
ATOM 1113 O O . GLN A 1 77 ? -4.77705 7.91844 39.60598 1.000 21.46657 75 GLN A O 1
ATOM 1127 N N . GLY A 1 78 ? -4.07676 8.76026 41.57104 1.000 19.96964 76 GLY A N 1
ATOM 1128 C CA . GLY A 1 78 ? -5.26448 8.25898 42.23868 1.000 23.11557 76 GLY A CA 1
ATOM 1129 C C . GLY A 1 78 ? -5.36734 8.69609 43.68128 1.000 21.95740 76 GLY A C 1
ATOM 1130 O O . GLY A 1 78 ? -4.44293 9.28363 44.25433 1.000 17.10355 76 GLY A O 1
ATOM 1134 N N . VAL A 1 79 ? -6.53126 8.39956 44.25518 1.000 17.79482 77 VAL A N 1
ATOM 1135 C CA . VAL A 1 79 ? -6.80900 8.56898 45.67518 1.000 19.13739 77 VAL A CA 1
ATOM 1136 C C . VAL A 1 79 ? -6.95620 7.18266 46.28486 1.000 19.47180 77 VAL A C 1
ATOM 1137 O O . VAL A 1 79 ? -7.55614 6.29048 45.67425 1.000 19.88264 77 VAL A O 1
ATOM 1150 N N . GLN A 1 80 ? -6.41184 6.99660 47.48460 1.000 18.72494 78 GLN A N 1
ATOM 1151 C CA . GLN A 1 80 ? -6.40261 5.68321 48.10838 1.000 20.91148 78 GLN A CA 1
ATOM 1152 C C . GLN A 1 80 ? -6.91764 5.75853 49.53785 1.000 21.24677 78 GLN A C 1
ATOM 1153 O O . GLN A 1 80 ? -6.87337 6.80375 50.19176 1.000 20.34283 78 GLN A O 1
ATOM 1167 N N . LEU A 1 81 ? -7.41233 4.61529 50.00600 1.000 18.81598 79 LEU A N 1
ATOM 1168 C CA . LEU A 1 81 ? -7.84586 4.42893 51.38331 1.000 20.82930 79 LEU A CA 1
ATOM 1169 C C . LEU A 1 81 ? -7.35798 3.06227 51.83811 1.000 21.38324 79 LEU A C 1
ATOM 1170 O O . LEU A 1 81 ? -7.58454 2.06287 51.14946 1.000 19.80128 79 LEU A O 1
ATOM 1186 N N . THR A 1 82 ? -6.68547 3.01923 52.98701 1.000 19.19352 80 THR A N 1
ATOM 1187 C CA . THR A 1 82 ? -6.06667 1.79297 53.46476 1.000 21.45207 80 THR A CA 1
ATOM 1188 C C . THR A 1 82 ? -6.15792 1.71545 54.98206 1.000 22.36501 80 THR A C 1
ATOM 1189 O O . THR A 1 82 ? -6.27816 2.73338 55.66922 1.000 18.07597 80 THR A O 1
ATOM 1200 N N . ALA A 1 83 ? -6.11875 0.48655 55.49137 1.000 20.78563 81 ALA A N 1
ATOM 1201 C CA . ALA A 1 83 ? -5.96839 0.22008 56.91474 1.000 21.65786 81 ALA A CA 1
ATOM 1202 C C . ALA A 1 83 ? -4.49878 -0.04962 57.20656 1.000 24.46880 81 ALA A C 1
ATOM 1203 O O . ALA A 1 83 ? -3.87942 -0.89733 56.55492 1.000 24.21412 81 ALA A O 1
ATOM 1210 N N . LYS A 1 84 ? -3.94375 0.67411 58.17459 1.000 21.75996 82 LYS A N 1
ATOM 1211 C CA . LYS A 1 84 ? -2.55027 0.51617 58.56572 1.000 22.48943 82 LYS A CA 1
ATOM 1212 C C . LYS A 1 84 ? -2.46768 -0.34556 59.81878 1.000 23.33439 82 LYS A C 1
ATOM 1213 O O . LYS A 1 84 ? -3.03189 0.00825 60.85941 1.000 21.83830 82 LYS A O 1
ATOM 1232 N N . LEU A 1 85 ? -1.77407 -1.47505 59.71026 1.000 21.16653 83 LEU A N 1
ATOM 1233 C CA . LEU A 1 85 ? -1.59298 -2.41423 60.81003 1.000 25.61849 83 LEU A CA 1
ATOM 1234 C C . LEU A 1 85 ? -0.10378 -2.55509 61.08676 1.000 26.27971 83 LEU A C 1
ATOM 1235 O O . LEU A 1 85 ? 0.67085 -2.87668 60.17958 1.000 25.76642 83 LEU A O 1
ATOM 1251 N N . GLY A 1 86 ? 0.29572 -2.30850 62.33419 1.000 23.11903 84 GLY A N 1
ATOM 1252 C CA . GLY A 1 86 ? 1.69845 -2.36742 62.68935 1.000 27.21374 84 GLY A CA 1
ATOM 1253 C C . GLY A 1 86 ? 1.88745 -2.69547 64.15342 1.000 28.88292 84 GLY A C 1
ATOM 1254 O O . GLY A 1 86 ? 0.93801 -2.72691 64.94095 1.000 23.08926 84 GLY A O 1
ATOM 1258 N N . TYR A 1 87 ? 3.14440 -2.93894 64.50884 1.000 27.12363 85 TYR A N 1
ATOM 1259 C CA . TYR A 1 87 ? 3.53412 -3.22928 65.87874 1.000 30.28459 85 TYR A CA 1
ATOM 1260 C C . TYR A 1 87 ? 4.98039 -2.79255 66.05727 1.000 27.40950 85 TYR A C 1
ATOM 1261 O O . TYR A 1 87 ? 5.70451 -2.62226 65.06980 1.000 24.34550 85 TYR A O 1
ATOM 1279 N N . PRO A 1 88 ? 5.42941 -2.60755 67.29650 1.000 27.17300 86 PRO A N 1
ATOM 1280 C CA . PRO A 1 88 ? 6.74326 -1.99017 67.51018 1.000 25.99851 86 PRO A CA 1
ATOM 1281 C C . PRO A 1 88 ? 7.90002 -2.96605 67.37420 1.000 25.48620 86 PRO A C 1
ATOM 1282 O O . PRO A 1 88 ? 7.83890 -4.11185 67.82594 1.000 29.08964 86 PRO A O 1
ATOM 1293 N N . ILE A 1 89 ? 8.96016 -2.49308 66.72406 1.000 24.00659 87 ILE A N 1
ATOM 1294 C CA . ILE A 1 89 ? 10.26930 -3.12981 66.82103 1.000 24.63916 87 ILE A CA 1
ATOM 1295 C C . ILE A 1 89 ? 11.03420 -2.58695 68.02003 1.000 25.32557 87 ILE A C 1
ATOM 1296 O O . ILE A 1 89 ? 11.69949 -3.33933 68.73611 1.000 26.62192 87 ILE A O 1
ATOM 1312 N N . THR A 1 90 ? 10.95324 -1.27230 68.22803 1.000 24.58802 88 THR A N 1
ATOM 1313 C CA . THR A 1 90 ? 11.50106 -0.59923 69.39518 1.000 25.24136 88 THR A CA 1
ATOM 1314 C C . THR A 1 90 ? 10.46277 0.41453 69.86349 1.000 25.13889 88 THR A C 1
ATOM 1315 O O . THR A 1 90 ? 9.37956 0.53026 69.28332 1.000 25.21853 88 THR A O 1
ATOM 1326 N N . ASP A 1 91 ? 10.79441 1.16893 70.91306 1.000 25.32016 89 ASP A N 1
ATOM 1327 C CA . ASP A 1 91 ? 9.83466 2.12833 71.44992 1.000 27.41732 89 ASP A CA 1
ATOM 1328 C C . ASP A 1 91 ? 9.52979 3.25048 70.46370 1.000 26.45193 89 ASP A C 1
ATOM 1329 O O . ASP A 1 91 ? 8.47027 3.87737 70.56896 1.000 27.45112 89 ASP A O 1
ATOM 1338 N N . ASP A 1 92 ? 10.42051 3.50259 69.49862 1.000 24.37376 90 ASP A N 1
ATOM 1339 C CA . ASP A 1 92 ? 10.21333 4.54004 68.49931 1.000 25.68867 90 ASP A CA 1
ATOM 1340 C C . ASP A 1 92 ? 10.11447 4.01772 67.07054 1.000 27.11783 90 ASP A C 1
ATOM 1341 O O . ASP A 1 92 ? 9.59670 4.73901 66.21067 1.000 24.82396 90 ASP A O 1
ATOM 1350 N N . LEU A 1 93 ? 10.58573 2.80255 66.79003 1.000 23.22578 91 LEU A N 1
ATOM 1351 C CA . LEU A 1 93 ? 10.54109 2.22869 65.44902 1.000 21.73442 91 LEU A CA 1
ATOM 1352 C C . LEU A 1 93 ? 9.42112 1.19644 65.37902 1.000 25.58389 91 LEU A C 1
ATOM 1353 O O . LEU A 1 93 ? 9.40505 0.23787 66.15951 1.000 24.53396 91 LEU A O 1
ATOM 1369 N N . ASP A 1 94 ? 8.50297 1.38182 64.43332 1.000 22.39689 92 ASP A N 1
ATOM 1370 C CA . ASP A 1 94 ? 7.41040 0.44996 64.20202 1.000 22.32766 92 ASP A CA 1
ATOM 1371 C C . ASP A 1 94 ? 7.51741 -0.13667 62.80112 1.000 23.47503 92 ASP A C 1
ATOM 1372 O O . ASP A 1 94 ? 8.01725 0.50922 61.87467 1.000 20.71364 92 ASP A O 1
ATOM 1381 N N . ILE A 1 95 ? 7.05468 -1.37601 62.66151 1.000 22.61270 93 ILE A N 1
ATOM 1382 C CA . ILE A 1 95 ? 6.89008 -2.02901 61.36862 1.000 20.14262 93 ILE A CA 1
ATOM 1383 C C . ILE A 1 95 ? 5.39707 -2.13259 61.09575 1.000 20.05297 93 ILE A C 1
ATOM 1384 O O . ILE A 1 95 ? 4.60462 -2.34962 62.01976 1.000 22.49102 93 ILE A O 1
ATOM 1400 N N . TYR A 1 96 ? 5.00936 -1.96235 59.83392 1.000 20.00112 94 TYR A N 1
ATOM 1401 C CA . TYR A 1 96 ? 3.59589 -1.90149 59.50138 1.000 22.22947 94 TYR A CA 1
ATOM 1402 C C . TYR A 1 96 ? 3.35553 -2.41799 58.09256 1.000 21.52766 94 TYR A C 1
ATOM 1403 O O . TYR A 1 96 ? 4.27916 -2.54966 57.28464 1.000 20.35587 94 TYR A O 1
ATOM 1421 N N . THR A 1 97 ? 2.08680 -2.72281 57.82200 1.000 21.30770 95 THR A N 1
ATOM 1422 C CA . THR A 1 97 ? 1.58561 -2.95697 56.47782 1.000 20.34985 95 THR A CA 1
ATOM 1423 C C . THR A 1 97 ? 0.33339 -2.11267 56.27982 1.000 21.07150 95 THR A C 1
ATOM 1424 O O . THR A 1 97 ? -0.35324 -1.76170 57.24340 1.000 21.59634 95 THR A O 1
ATOM 1435 N N . ARG A 1 98 ? 0.03903 -1.78765 55.02379 1.000 20.74351 96 ARG A N 1
ATOM 1436 C CA . ARG A 1 98 ? -1.19255 -1.09611 54.66922 1.000 21.19376 96 ARG A CA 1
ATOM 1437 C C . ARG A 1 98 ? -1.92618 -1.90719 53.61316 1.000 19.63832 96 ARG A C 1
ATOM 1438 O O . ARG A 1 98 ? -1.31074 -2.42517 52.67726 1.000 17.84587 96 ARG A O 1
ATOM 1459 N N . LEU A 1 99 ? -3.24028 -2.03227 53.78165 1.000 17.33777 97 LEU A N 1
ATOM 1460 C CA . LEU A 1 99 ? -4.07967 -2.80144 52.87326 1.000 21.59126 97 LEU A CA 1
ATOM 1461 C C . LEU A 1 99 ? -5.32577 -1.99338 52.54978 1.000 21.30365 97 LEU A C 1
ATOM 1462 O O . LEU A 1 99 ? -5.97871 -1.46339 53.45447 1.000 20.70001 97 LEU A O 1
ATOM 1478 N N . GLY A 1 100 ? -5.65342 -1.90431 51.26370 1.000 21.76818 98 GLY A N 1
ATOM 1479 C CA . GLY A 1 100 ? -6.83862 -1.18706 50.84137 1.000 20.04089 98 GLY A CA 1
ATOM 1480 C C . GLY A 1 100 ? -6.96684 -1.07072 49.33772 1.000 18.49901 98 GLY A C 1
ATOM 1481 O O . GLY A 1 100 ? -6.63695 -2.00918 48.60526 1.000 16.99078 98 GLY A O 1
ATOM 1485 N N . GLY A 1 101 ? -7.44922 0.07765 48.87080 1.000 21.68265 99 GLY A N 1
ATOM 1486 C CA . GLY A 1 101 ? -7.72140 0.26567 47.45663 1.000 16.46058 99 GLY A CA 1
ATOM 1487 C C . GLY A 1 101 ? -7.42908 1.68292 47.02760 1.000 18.31828 99 GLY A C 1
ATOM 1488 O O . GLY A 1 101 ? -7.38592 2.61272 47.84404 1.000 17.21896 99 GLY A O 1
ATOM 1492 N N . MET A 1 102 ? -7.22065 1.84127 45.72132 1.000 17.60015 100 MET A N 1
ATOM 1493 C CA . MET A 1 102 ? -6.97300 3.13642 45.10533 1.000 18.98916 100 MET A CA 1
ATOM 1494 C C . MET A 1 102 ? -7.92930 3.32498 43.93819 1.000 22.58285 100 MET A C 1
ATOM 1495 O O . MET A 1 102 ? -8.05427 2.43919 43.08595 1.000 20.52045 100 MET A O 1
ATOM 1509 N N . VAL A 1 103 ? -8.59627 4.47447 43.90280 1.000 16.85316 101 VAL A N 1
ATOM 1510 C CA . VAL A 1 103 ? -9.36465 4.89597 42.73747 1.000 18.32218 101 VAL A CA 1
ATOM 1511 C C . VAL A 1 103 ? -8.45145 5.76216 41.88053 1.000 22.02874 101 VAL A C 1
ATOM 1512 O O . VAL A 1 103 ? -7.98183 6.81485 42.32710 1.000 22.08318 101 VAL A O 1
ATOM 1525 N N . TRP A 1 104 ? -8.18898 5.31569 40.65675 1.000 20.21892 102 TRP A N 1
ATOM 1526 C CA . TRP A 1 104 ? -7.15694 5.90380 39.82138 1.000 20.97471 102 TRP A CA 1
ATOM 1527 C C . TRP A 1 104 ? -7.73955 6.42042 38.51543 1.000 19.40441 102 TRP A C 1
ATOM 1528 O O . TRP A 1 104 ? -8.79320 5.96773 38.05864 1.000 18.04634 102 TRP A O 1
ATOM 1549 N N . ARG A 1 105 ? -7.04720 7.39800 37.93769 1.000 22.22293 103 ARG A N 1
ATOM 1550 C CA . ARG A 1 105 ? -7.26746 7.82972 36.56605 1.000 21.17855 103 ARG A CA 1
ATOM 1551 C C . ARG A 1 105 ? -5.96697 7.59393 35.81005 1.000 23.08472 103 ARG A C 1
ATOM 1552 O O . ARG A 1 105 ? -4.90115 8.03843 36.25121 1.000 16.91028 103 ARG A O 1
ATOM 1573 N N . ALA A 1 106 ? -6.05178 6.88641 34.69194 1.000 24.31717 104 ALA A N 1
ATOM 1574 C CA . ALA A 1 106 ? -4.89402 6.57987 33.86854 1.000 22.02386 104 ALA A CA 1
ATOM 1575 C C . ALA A 1 106 ? -5.09717 7.19167 32.49244 1.000 24.34740 104 ALA A C 1
ATOM 1576 O O . ALA A 1 106 ? -6.18510 7.09856 31.91883 1.000 26.51984 104 ALA A O 1
ATOM 1583 N N . ASP A 1 107 ? -4.05094 7.83577 31.97729 1.000 26.00883 105 ASP A N 1
ATOM 1584 C CA . ASP A 1 107 ? -4.06412 8.43069 30.65026 1.000 25.94822 105 ASP A CA 1
ATOM 1585 C C . ASP A 1 107 ? -2.93807 7.83004 29.82340 1.000 26.77531 105 ASP A C 1
ATOM 1586 O O . ASP A 1 107 ? -1.84215 7.58471 30.33787 1.000 25.35389 105 ASP A O 1
ATOM 1595 N N . THR A 1 108 ? -3.21261 7.59656 28.54335 1.000 24.33652 106 THR A N 1
ATOM 1596 C CA . THR A 1 108 ? -2.18739 7.21185 27.59043 1.000 21.37838 106 THR A CA 1
ATOM 1597 C C . THR A 1 108 ? -2.22144 8.16301 26.40562 1.000 24.23777 106 THR A C 1
ATOM 1598 O O . THR A 1 108 ? -3.28228 8.64725 25.99990 1.000 24.47652 106 THR A O 1
ATOM 1609 N N . LYS A 1 109 ? -1.04085 8.42992 25.86637 1.000 22.30097 107 LYS A N 1
ATOM 1610 C CA . LYS A 1 109 ? -0.88153 9.18447 24.63666 1.000 23.48120 107 LYS A CA 1
ATOM 1611 C C . LYS A 1 109 ? -0.00658 8.36428 23.70529 1.000 22.30729 107 LYS A C 1
ATOM 1612 O O . LYS A 1 109 ? 0.98277 7.76915 24.13936 1.000 23.25353 107 LYS A O 1
ATOM 1631 N N . SER A 1 110 ? -0.38841 8.31052 22.43564 1.000 22.15801 108 SER A N 1
ATOM 1632 C CA . SER A 1 110 ? 0.45039 7.67560 21.43358 1.000 23.49685 108 SER A CA 1
ATOM 1633 C C . SER A 1 110 ? -0.00340 8.14642 20.06327 1.000 23.67681 108 SER A C 1
ATOM 1634 O O . SER A 1 110 ? -1.18075 8.44947 19.85657 1.000 23.67715 108 SER A O 1
ATOM 1642 N N . ASN A 1 111 ? 0.94076 8.19299 19.12437 1.000 24.56885 109 ASN A N 1
ATOM 1643 C CA . ASN A 1 111 ? 0.55265 8.42802 17.74052 1.000 25.49153 109 ASN A CA 1
ATOM 1644 C C . ASN A 1 111 ? -0.31361 7.28736 17.23139 1.000 25.30803 109 ASN A C 1
ATOM 1645 O O . ASN A 1 111 ? -1.25234 7.51547 16.46198 1.000 25.73536 109 ASN A O 1
ATOM 1656 N N . VAL A 1 112 ? -0.04746 6.06543 17.70002 1.000 24.78472 110 VAL A N 1
ATOM 1657 C CA . VAL A 1 112 ? -0.76392 4.89096 17.20979 1.000 24.81452 110 VAL A CA 1
ATOM 1658 C C . VAL A 1 112 ? -2.25126 4.99994 17.52665 1.000 25.31546 110 VAL A C 1
ATOM 1659 O O . VAL A 1 112 ? -3.10321 4.85566 16.64251 1.000 25.61592 110 VAL A O 1
ATOM 1672 N N . TYR A 1 113 ? -2.58715 5.27026 18.79016 1.000 27.94879 111 TYR A N 1
ATOM 1673 C CA . TYR A 1 113 ? -3.97021 5.23331 19.24186 1.000 27.23739 111 TYR A CA 1
ATOM 1674 C C . TYR A 1 113 ? -4.51544 6.58753 19.67626 1.000 26.39911 111 TYR A C 1
ATOM 1675 O O . TYR A 1 113 ? -5.69880 6.67460 20.02435 1.000 26.38332 111 TYR A O 1
ATOM 1693 N N . GLY A 1 114 ? -3.70188 7.63961 19.67424 1.000 23.39024 112 GLY A N 1
ATOM 1694 C CA . GLY A 1 114 ? -4.18645 8.93852 20.10139 1.000 23.55601 112 GLY A CA 1
ATOM 1695 C C . GLY A 1 114 ? -4.22245 9.07267 21.61540 1.000 26.34855 112 GLY A C 1
ATOM 1696 O O . GLY A 1 114 ? -3.44334 8.45252 22.34172 1.000 24.54684 112 GLY A O 1
ATOM 1700 N N . LYS A 1 115 ? -5.15335 9.89607 22.09053 1.000 26.28077 113 LYS A N 1
ATOM 1701 C CA . LYS A 1 115 ? -5.31672 10.17000 23.51216 1.000 30.75156 113 LYS A CA 1
ATOM 1702 C C . LYS A 1 115 ? -6.44414 9.31749 24.07842 1.000 28.84772 113 LYS A C 1
ATOM 1703 O O . LYS A 1 115 ? -7.53897 9.26571 23.50849 1.000 25.85830 113 LYS A O 1
ATOM 1722 N N . ASN A 1 116 ? -6.16788 8.64656 25.19509 1.000 27.05851 114 ASN A N 1
ATOM 1723 C CA . ASN A 1 116 ? -7.14223 7.79496 25.85958 1.000 31.93479 114 ASN A CA 1
ATOM 1724 C C . ASN A 1 116 ? -6.97663 7.92640 27.36621 1.000 25.90302 114 ASN A C 1
ATOM 1725 O O . ASN A 1 116 ? -5.88505 8.21926 27.86100 1.000 24.11464 114 ASN A O 1
ATOM 1736 N N . HIS A 1 117 ? -8.07319 7.71725 28.09255 1.000 22.89480 115 HIS A N 1
ATOM 1737 C CA . HIS A 1 117 ? -8.01998 7.69569 29.54732 1.000 24.42591 115 HIS A CA 1
ATOM 1738 C C . HIS A 1 117 ? -9.12470 6.79146 30.07379 1.000 25.57895 115 HIS A C 1
ATOM 1739 O O . HIS A 1 117 ? -10.07877 6.46012 29.36496 1.000 26.52814 115 HIS A O 1
ATOM 1753 N N . ASP A 1 118 ? -8.97615 6.39084 31.33422 1.000 24.29061 116 ASP A N 1
ATOM 1754 C CA . ASP A 1 118 ? -9.95144 5.53193 31.99034 1.000 23.72486 116 ASP A CA 1
ATOM 1755 C C . ASP A 1 118 ? -9.81750 5.71472 33.49483 1.000 22.44685 116 ASP A C 1
ATOM 1756 O O . ASP A 1 118 ? -8.81156 6.22882 33.99106 1.000 20.22672 116 ASP A O 1
ATOM 1765 N N . THR A 1 119 ? -10.85133 5.28437 34.21287 1.000 24.95803 117 THR A N 1
ATOM 1766 C CA . THR A 1 119 ? -10.84993 5.27086 35.66713 1.000 22.55291 117 THR A CA 1
ATOM 1767 C C . THR A 1 119 ? -11.20253 3.87208 36.15219 1.000 23.44713 117 THR A C 1
ATOM 1768 O O . THR A 1 119 ? -11.85571 3.09880 35.44636 1.000 22.20947 117 THR A O 1
ATOM 1779 N N . GLY A 1 120 ? -10.75067 3.54880 37.35581 1.000 21.87605 118 GLY A N 1
ATOM 1780 C CA . GLY A 1 120 ? -11.00469 2.23147 37.89734 1.000 23.68687 118 GLY A CA 1
ATOM 1781 C C . GLY A 1 120 ? -10.51100 2.11945 39.32046 1.000 24.64514 118 GLY A C 1
ATOM 1782 O O . GLY A 1 120 ? -10.13962 3.11075 39.95189 1.000 24.88282 118 GLY A O 1
ATOM 1786 N N . VAL A 1 121 ? -10.51182 0.88507 39.81712 1.000 24.89680 119 VAL A N 1
ATOM 1787 C CA . VAL A 1 121 ? -10.11549 0.57932 41.18421 1.000 23.42623 119 VAL A CA 1
ATOM 1788 C C . VAL A 1 121 ? -9.00234 -0.45598 41.14921 1.000 19.02237 119 VAL A C 1
ATOM 1789 O O . VAL A 1 121 ? -9.06928 -1.43091 40.39283 1.000 17.83529 119 VAL A O 1
ATOM 1802 N N . SER A 1 122 ? -7.98739 -0.24714 41.98200 1.000 21.74830 120 SER A N 1
ATOM 1803 C CA . SER A 1 122 ? -6.89032 -1.18319 42.13643 1.000 20.78563 120 SER A CA 1
ATOM 1804 C C . SER A 1 122 ? -6.63134 -1.41803 43.61685 1.000 21.76665 120 SER A C 1
ATOM 1805 O O . SER A 1 122 ? -6.78184 -0.49612 44.42706 1.000 19.67745 120 SER A O 1
ATOM 1813 N N . PRO A 1 123 ? -6.25502 -2.63233 44.00551 1.000 21.73987 121 PRO A N 1
ATOM 1814 C CA . PRO A 1 123 ? -5.87820 -2.87289 45.40022 1.000 18.40306 121 PRO A CA 1
ATOM 1815 C C . PRO A 1 123 ? -4.47682 -2.36642 45.70129 1.000 20.66892 121 PRO A C 1
ATOM 1816 O O . PRO A 1 123 ? -3.59312 -2.34607 44.84119 1.000 18.50242 121 PRO A O 1
ATOM 1827 N N . VAL A 1 124 ? -4.28739 -1.95028 46.95210 1.000 20.72318 122 VAL A N 1
ATOM 1828 C CA . VAL A 1 124 ? -3.02087 -1.41045 47.42936 1.000 19.00286 122 VAL A CA 1
ATOM 1829 C C . VAL A 1 124 ? -2.49248 -2.31140 48.53576 1.000 19.00333 122 VAL A C 1
ATOM 1830 O O . VAL A 1 124 ? -3.19776 -2.57901 49.51496 1.000 16.48573 122 VAL A O 1
ATOM 1843 N N . PHE A 1 125 ? -1.25461 -2.77563 48.37514 1.000 19.99914 123 PHE A N 1
ATOM 1844 C CA . PHE A 1 125 ? -0.53485 -3.51495 49.40242 1.000 18.57260 123 PHE A CA 1
ATOM 1845 C C . PHE A 1 125 ? 0.77044 -2.78243 49.67925 1.000 21.06749 123 PHE A C 1
ATOM 1846 O O . PHE A 1 125 ? 1.55377 -2.54110 48.75400 1.000 20.85458 123 PHE A O 1
ATOM 1863 N N . ALA A 1 126 ? 1.00966 -2.43573 50.94204 1.000 20.35162 124 ALA A N 1
ATOM 1864 C CA . ALA A 1 126 ? 2.21598 -1.71064 51.30947 1.000 22.15975 124 ALA A CA 1
ATOM 1865 C C . ALA A 1 126 ? 2.77356 -2.23853 52.62108 1.000 22.51573 124 ALA A C 1
ATOM 1866 O O . ALA A 1 126 ? 2.03355 -2.70474 53.49196 1.000 19.79266 124 ALA A O 1
ATOM 1873 N N . GLY A 1 127 ? 4.09040 -2.15689 52.74321 1.000 26.12755 125 GLY A N 1
ATOM 1874 C CA . GLY A 1 127 ? 4.77057 -2.48685 53.98358 1.000 25.22583 125 GLY A CA 1
ATOM 1875 C C . GLY A 1 127 ? 5.96140 -1.58178 54.17805 1.000 22.90213 125 GLY A C 1
ATOM 1876 O O . GLY A 1 127 ? 6.59907 -1.14585 53.20925 1.000 19.39656 125 GLY A O 1
ATOM 1880 N N . GLY A 1 128 ? 6.26004 -1.27831 55.43167 1.000 22.08264 126 GLY A N 1
ATOM 1881 C CA . GLY A 1 128 ? 7.35901 -0.38093 55.71203 1.000 21.44649 126 GLY A CA 1
ATOM 1882 C C . GLY A 1 128 ? 7.63985 -0.28047 57.19337 1.000 21.65454 126 GLY A C 1
ATOM 1883 O O . GLY A 1 128 ? 7.12051 -1.05240 58.00228 1.000 19.16883 126 GLY A O 1
ATOM 1887 N N . VAL A 1 129 ? 8.47741 0.69592 57.53582 1.000 18.79723 127 VAL A N 1
ATOM 1888 C CA . VAL A 1 129 ? 8.80197 1.00692 58.91990 1.000 21.38641 127 VAL A CA 1
ATOM 1889 C C . VAL A 1 129 ? 8.60519 2.50026 59.12902 1.000 20.50647 127 VAL A C 1
ATOM 1890 O O . VAL A 1 129 ? 8.76895 3.30281 58.20460 1.000 21.83898 127 VAL A O 1
ATOM 1903 N N . GLU A 1 130 ? 8.24781 2.86886 60.35643 1.000 19.40255 128 GLU A N 1
ATOM 1904 C CA . GLU A 1 130 ? 7.99215 4.25478 60.72419 1.000 22.83832 128 GLU A CA 1
ATOM 1905 C C . GLU A 1 130 ? 8.72198 4.55254 62.02384 1.000 25.91554 128 GLU A C 1
ATOM 1906 O O . GLU A 1 130 ? 8.57737 3.81204 63.00261 1.000 22.75204 128 GLU A O 1
ATOM 1918 N N . TYR A 1 131 ? 9.50442 5.63011 62.03136 1.000 23.68873 129 TYR A N 1
ATOM 1919 C CA . TYR A 1 131 ? 10.30793 6.00965 63.18456 1.000 25.18329 129 TYR A CA 1
ATOM 1920 C C . TYR A 1 131 ? 9.83425 7.35445 63.71470 1.000 22.95605 129 TYR A C 1
ATOM 1921 O O . TYR A 1 131 ? 9.70026 8.31618 62.95078 1.000 21.90741 129 TYR A O 1
ATOM 1939 N N . ALA A 1 132 ? 9.59362 7.41938 65.02173 1.000 26.04831 130 ALA A N 1
ATOM 1940 C CA . ALA A 1 132 ? 9.15090 8.64906 65.67323 1.000 21.24863 130 ALA A CA 1
ATOM 1941 C C . ALA A 1 132 ? 10.36920 9.49831 66.01325 1.000 21.86813 130 ALA A C 1
ATOM 1942 O O . ALA A 1 132 ? 11.05416 9.25507 67.00902 1.000 27.61854 130 ALA A O 1
ATOM 1949 N N . ILE A 1 133 ? 10.64332 10.50705 65.18581 1.000 22.50185 131 ILE A N 1
ATOM 1950 C CA . ILE A 1 133 ? 11.73296 11.43256 65.48110 1.000 23.25578 131 ILE A CA 1
ATOM 1951 C C . ILE A 1 133 ? 11.40528 12.24993 66.72670 1.000 23.88284 131 ILE A C 1
ATOM 1952 O O . ILE A 1 133 ? 12.24947 12.43432 67.60856 1.000 23.97660 131 ILE A O 1
ATOM 1968 N N . THR A 1 134 ? 10.17765 12.75824 66.80707 1.000 24.30251 132 THR A N 1
ATOM 1969 C CA . THR A 1 134 ? 9.68968 13.47361 67.97905 1.000 24.48543 132 THR A CA 1
ATOM 1970 C C . THR A 1 134 ? 8.25144 13.03353 68.22711 1.000 22.84985 132 THR A C 1
ATOM 1971 O O . THR A 1 134 ? 7.68932 12.28273 67.41916 1.000 20.93778 132 THR A O 1
ATOM 1982 N N . PRO A 1 135 ? 7.62255 13.46701 69.32102 1.000 24.73389 133 PRO A N 1
ATOM 1983 C CA . PRO A 1 135 ? 6.19979 13.14673 69.51313 1.000 27.66840 133 PRO A CA 1
ATOM 1984 C C . PRO A 1 135 ? 5.31286 13.63305 68.38072 1.000 24.77575 133 PRO A C 1
ATOM 1985 O O . PRO A 1 135 ? 4.21041 13.09966 68.20726 1.000 24.99555 133 PRO A O 1
ATOM 1996 N N . GLU A 1 136 ? 5.75807 14.62080 67.59874 1.000 22.78278 134 GLU A N 1
ATOM 1997 C CA . GLU A 1 136 ? 4.95379 15.17076 66.51913 1.000 22.99050 134 GLU A CA 1
ATOM 1998 C C . GLU A 1 136 ? 5.40455 14.74221 65.12995 1.000 22.07671 134 GLU A C 1
ATOM 1999 O O . GLU A 1 136 ? 4.58752 14.76740 64.20599 1.000 22.16055 134 GLU A O 1
ATOM 2011 N N . ILE A 1 137 ? 6.66636 14.35296 64.95468 1.000 20.66410 135 ILE A N 1
ATOM 2012 C CA . ILE A 1 137 ? 7.24262 14.11186 63.63633 1.000 20.92312 135 ILE A CA 1
ATOM 2013 C C . ILE A 1 137 ? 7.64301 12.64787 63.52702 1.000 22.05967 135 ILE A C 1
ATOM 2014 O O . ILE A 1 137 ? 8.34134 12.12130 64.40100 1.000 21.04967 135 ILE A O 1
ATOM 2030 N N . ALA A 1 138 ? 7.21167 12.00006 62.44632 1.000 21.12310 136 ALA A N 1
ATOM 2031 C CA . ALA A 1 138 ? 7.56875 10.62044 62.15777 1.000 22.66020 136 ALA A CA 1
ATOM 2032 C C . ALA A 1 138 ? 7.99526 10.49402 60.70288 1.000 25.15366 136 ALA A C 1
ATOM 2033 O O . ALA A 1 138 ? 7.37821 11.08501 59.81126 1.000 25.94281 136 ALA A O 1
ATOM 2040 N N . THR A 1 139 ? 9.05119 9.71806 60.47159 1.000 22.87703 137 THR A N 1
ATOM 2041 C CA . THR A 1 139 ? 9.53057 9.39566 59.13607 1.000 23.57298 137 THR A CA 1
ATOM 2042 C C . THR A 1 139 ? 9.21783 7.93705 58.82680 1.000 24.56686 137 THR A C 1
ATOM 2043 O O . THR A 1 139 ? 9.18127 7.09200 59.72632 1.000 22.42084 137 THR A O 1
ATOM 2054 N N . ARG A 1 140 ? 8.98961 7.64502 57.54648 1.000 22.70907 138 ARG A N 1
ATOM 2055 C CA . ARG A 1 140 ? 8.61902 6.30141 57.12959 1.000 24.13111 138 ARG A CA 1
ATOM 2056 C C . ARG A 1 140 ? 9.33475 5.92576 55.84083 1.000 20.77633 138 ARG A C 1
ATOM 2057 O O . ARG A 1 140 ? 9.58679 6.76753 54.97486 1.000 19.83380 138 ARG A O 1
ATOM 2078 N N . LEU A 1 141 ? 9.66956 4.64286 55.74155 1.000 20.65419 139 LEU A N 1
ATOM 2079 C CA . LEU A 1 141 ? 10.19196 4.02486 54.52991 1.000 22.55966 139 LEU A CA 1
ATOM 2080 C C . LEU A 1 141 ? 9.29355 2.84184 54.19698 1.000 21.73284 139 LEU A C 1
ATOM 2081 O O . LEU A 1 141 ? 9.11253 1.94858 55.03093 1.000 19.20838 139 LEU A O 1
ATOM 2097 N N . GLU A 1 142 ? 8.73100 2.83054 52.98880 1.000 18.03525 140 GLU A N 1
ATOM 2098 C CA . GLU A 1 142 ? 7.77665 1.78867 52.64152 1.000 21.16920 140 GLU A CA 1
ATOM 2099 C C . GLU A 1 142 ? 7.87123 1.44969 51.16167 1.000 19.39623 140 GLU A C 1
ATOM 2100 O O . GLU A 1 142 ? 8.36344 2.23556 50.34785 1.000 20.20363 140 GLU A O 1
ATOM 2112 N N . TYR A 1 143 ? 7.38096 0.25807 50.82973 1.000 22.20562 141 TYR A N 1
ATOM 2113 C CA . TYR A 1 143 ? 7.19415 -0.18353 49.45482 1.000 23.09509 141 TYR A CA 1
ATOM 2114 C C . TYR A 1 143 ? 5.70552 -0.39971 49.22748 1.000 21.66160 141 TYR A C 1
ATOM 2115 O O . TYR A 1 143 ? 5.06167 -1.13476 49.98371 1.000 23.77594 141 TYR A O 1
ATOM 2133 N N . GLN A 1 144 ? 5.16209 0.24551 48.19760 1.000 22.04392 142 GLN A N 1
ATOM 2134 C CA . GLN A 1 144 ? 3.73146 0.23042 47.91891 1.000 18.86457 142 GLN A CA 1
ATOM 2135 C C . GLN A 1 144 ? 3.49205 -0.40028 46.55546 1.000 22.72501 142 GLN A C 1
ATOM 2136 O O . GLN A 1 144 ? 4.04644 0.05787 45.55077 1.000 22.32240 142 GLN A O 1
ATOM 2150 N N . TRP A 1 145 ? 2.66000 -1.43949 46.52313 1.000 22.23646 143 TRP A N 1
ATOM 2151 C CA . TRP A 1 145 ? 2.30245 -2.13646 45.29543 1.000 18.59355 143 TRP A CA 1
ATOM 2152 C C . TRP A 1 145 ? 0.85064 -1.83365 44.94775 1.000 19.60278 143 TRP A C 1
ATOM 2153 O O . TRP A 1 145 ? -0.05092 -2.08185 45.75549 1.000 16.24111 143 TRP A O 1
ATOM 2174 N N . THR A 1 146 ? 0.62970 -1.30977 43.74430 1.000 18.64743 144 THR A N 1
ATOM 2175 C CA . THR A 1 146 ? -0.70609 -1.04818 43.22213 1.000 20.99890 144 THR A CA 1
ATOM 2176 C C . THR A 1 146 ? -0.88903 -1.89295 41.96927 1.000 21.25733 144 THR A C 1
ATOM 2177 O O . THR A 1 146 ? -0.10284 -1.78429 41.02154 1.000 17.35873 144 THR A O 1
ATOM 2188 N N . ASN A 1 147 ? -1.92714 -2.72375 41.96772 1.000 22.67566 145 ASN A N 1
ATOM 2189 C CA . ASN A 1 147 ? -2.08458 -3.79880 40.99770 1.000 21.16667 145 ASN A CA 1
ATOM 2190 C C . ASN A 1 147 ? -3.04175 -3.38868 39.88495 1.000 20.86022 145 ASN A C 1
ATOM 2191 O O . ASN A 1 147 ? -4.12018 -2.85037 40.15253 1.000 18.04534 145 ASN A O 1
ATOM 2202 N N . ASN A 1 148 ? -2.63389 -3.63148 38.63650 1.000 20.67945 146 ASN A N 1
ATOM 2203 C CA . ASN A 1 148 ? -3.51455 -3.55564 37.46917 1.000 23.60919 146 ASN A CA 1
ATOM 2204 C C . ASN A 1 148 ? -4.16521 -2.17367 37.34507 1.000 20.18551 146 ASN A C 1
ATOM 2205 O O . ASN A 1 148 ? -5.36460 -1.99150 37.55853 1.000 21.82423 146 ASN A O 1
ATOM 2216 N N . ILE A 1 149 ? -3.33962 -1.20316 36.96335 1.000 22.77862 147 ILE A N 1
ATOM 2217 C CA . ILE A 1 149 ? -3.77570 0.18736 36.82962 1.000 19.63265 147 ILE A CA 1
ATOM 2218 C C . ILE A 1 149 ? -4.04097 0.43306 35.34709 1.000 21.72439 147 ILE A C 1
ATOM 2219 O O . ILE A 1 149 ? -3.18175 0.92458 34.61408 1.000 17.48052 147 ILE A O 1
ATOM 2235 N N . GLY A 1 150 ? -5.24915 0.12014 34.90437 1.000 21.68226 148 GLY A N 1
ATOM 2236 C CA . GLY A 1 150 ? -5.64089 0.40726 33.54071 1.000 24.04741 148 GLY A CA 1
ATOM 2237 C C . GLY A 1 150 ? -6.57701 -0.65756 33.00320 1.000 28.52748 148 GLY A C 1
ATOM 2238 O O . GLY A 1 150 ? -7.25645 -1.34680 33.75773 1.000 26.37991 148 GLY A O 1
ATOM 2242 N N . ASP A 1 151 ? -6.60336 -0.75378 31.67329 1.000 24.93137 149 ASP A N 1
ATOM 2243 C CA . ASP A 1 151 ? -7.44583 -1.71689 30.97442 1.000 23.61666 149 ASP A CA 1
ATOM 2244 C C . ASP A 1 151 ? -7.00324 -1.81259 29.52009 1.000 26.44908 149 ASP A C 1
ATOM 2245 O O . ASP A 1 151 ? -6.93118 -0.79724 28.82091 1.000 25.85382 149 ASP A O 1
ATOM 2254 N N . ALA A 1 152 ? -6.70750 -3.03041 29.05740 1.000 29.84383 150 ALA A N 1
ATOM 2255 C CA . ALA A 1 152 ? -6.19464 -3.20584 27.70207 1.000 31.08578 150 ALA A CA 1
ATOM 2256 C C . ALA A 1 152 ? -7.16177 -2.67827 26.64866 1.000 30.26221 150 ALA A C 1
ATOM 2257 O O . ALA A 1 152 ? -6.72584 -2.19884 25.59614 1.000 32.03203 150 ALA A O 1
ATOM 2264 N N . HIS A 1 153 ? -8.46866 -2.75128 26.90680 1.000 34.69169 151 HIS A N 1
ATOM 2265 C CA . HIS A 1 153 ? -9.46351 -2.39692 25.90140 1.000 38.21352 151 HIS A CA 1
ATOM 2266 C C . HIS A 1 153 ? -9.80812 -0.91292 25.86919 1.000 32.00890 151 HIS A C 1
ATOM 2267 O O . HIS A 1 153 ? -10.38190 -0.45195 24.87543 1.000 37.11901 151 HIS A O 1
ATOM 2281 N N . THR A 1 154 ? -9.48511 -0.15639 26.91714 1.000 30.55171 152 THR A N 1
ATOM 2282 C CA . THR A 1 154 ? -9.80995 1.26444 26.96936 1.000 28.70160 152 THR A CA 1
ATOM 2283 C C . THR A 1 154 ? -8.61248 2.16426 26.69747 1.000 29.00647 152 THR A C 1
ATOM 2284 O O . THR A 1 154 ? -8.75085 3.17255 25.99872 1.000 35.12224 152 THR A O 1
ATOM 2295 N N . ILE A 1 155 ? -7.43313 1.82603 27.22611 1.000 27.12641 153 ILE A N 1
ATOM 2296 C CA . ILE A 1 155 ? -6.23627 2.62889 27.02498 1.000 24.36832 153 ILE A CA 1
ATOM 2297 C C . ILE A 1 155 ? -5.07953 1.83031 26.44569 1.000 26.89332 153 ILE A C 1
ATOM 2298 O O . ILE A 1 155 ? -4.02909 2.40583 26.15877 1.000 26.47711 153 ILE A O 1
ATOM 2314 N N . GLY A 1 156 ? -5.23608 0.52084 26.25764 1.000 30.08457 154 GLY A N 1
ATOM 2315 C CA . GLY A 1 156 ? -4.21559 -0.28703 25.62758 1.000 27.83925 154 GLY A CA 1
ATOM 2316 C C . GLY A 1 156 ? -3.18220 -0.87392 26.56240 1.000 25.26540 154 GLY A C 1
ATOM 2317 O O . GLY A 1 156 ? -2.30666 -1.61532 26.09914 1.000 23.02477 154 GLY A O 1
ATOM 2321 N N . THR A 1 157 ? -3.25314 -0.57872 27.85803 1.000 25.19769 155 THR A N 1
ATOM 2322 C CA . THR A 1 157 ? -2.26936 -1.09251 28.79954 1.000 21.42055 155 THR A CA 1
ATOM 2323 C C . THR A 1 157 ? -2.89114 -1.13844 30.18777 1.000 23.43081 155 THR A C 1
ATOM 2324 O O . THR A 1 157 ? -3.87107 -0.44663 30.47635 1.000 23.64599 155 THR A O 1
ATOM 2335 N N . ARG A 1 158 ? -2.30454 -1.97982 31.04166 1.000 21.04649 156 ARG A N 1
ATOM 2336 C CA . ARG A 1 158 ? -2.76634 -2.15587 32.41924 1.000 26.22669 156 ARG A CA 1
ATOM 2337 C C . ARG A 1 158 ? -1.56614 -2.52646 33.28481 1.000 24.48835 156 ARG A C 1
ATOM 2338 O O . ARG A 1 158 ? -1.46463 -3.65024 33.78760 1.000 22.33360 156 ARG A O 1
ATOM 2359 N N . PRO A 1 159 ? -0.63358 -1.59990 33.46691 1.000 22.54050 157 PRO A N 1
ATOM 2360 C CA . PRO A 1 159 ? 0.57939 -1.91896 34.22757 1.000 20.71074 157 PRO A CA 1
ATOM 2361 C C . PRO A 1 159 ? 0.33952 -1.93937 35.72900 1.000 22.95293 157 PRO A C 1
ATOM 2362 O O . PRO A 1 159 ? -0.61684 -1.36412 36.25086 1.000 20.96667 157 PRO A O 1
ATOM 2373 N N . ASP A 1 160 ? 1.24592 -2.62197 36.42053 1.000 22.30797 158 ASP A N 1
ATOM 2374 C CA . ASP A 1 160 ? 1.34135 -2.54176 37.86879 1.000 22.68031 158 ASP A CA 1
ATOM 2375 C C . ASP A 1 160 ? 2.33420 -1.44679 38.24320 1.000 22.77151 158 ASP A C 1
ATOM 2376 O O . ASP A 1 160 ? 3.12409 -0.98449 37.41660 1.000 22.29401 158 ASP A O 1
ATOM 2385 N N . ASN A 1 161 ? 2.28110 -1.02518 39.50408 1.000 19.02308 159 ASN A N 1
ATOM 2386 C CA . ASN A 1 161 ? 3.18520 -0.00137 40.00452 1.000 24.00393 159 ASN A CA 1
ATOM 2387 C C . ASN A 1 161 ? 3.74136 -0.41238 41.35732 1.000 20.57185 159 ASN A C 1
ATOM 2388 O O . ASN A 1 161 ? 2.98161 -0.75193 42.26966 1.000 18.49924 159 ASN A O 1
ATOM 2399 N N . GLY A 1 162 ? 5.06628 -0.36959 41.47792 1.000 23.62698 160 GLY A N 1
ATOM 2400 C CA . GLY A 1 162 ? 5.73717 -0.50254 42.75453 1.000 21.41798 160 GLY A CA 1
ATOM 2401 C C . GLY A 1 162 ? 6.47719 0.77767 43.08149 1.000 22.32084 160 GLY A C 1
ATOM 2402 O O . GLY A 1 162 ? 7.22868 1.28592 42.24467 1.000 26.74010 160 GLY A O 1
ATOM 2406 N N . MET A 1 163 ? 6.26429 1.32350 44.27844 1.000 20.24551 161 MET A N 1
ATOM 2407 C CA . MET A 1 163 ? 6.85450 2.59867 44.67108 1.000 24.04079 161 MET A CA 1
ATOM 2408 C C . MET A 1 163 ? 7.58121 2.44374 45.99815 1.000 24.74856 161 MET A C 1
ATOM 2409 O O . MET A 1 163 ? 6.96630 2.09855 47.01245 1.000 21.71369 161 MET A O 1
ATOM 2423 N N . LEU A 1 164 ? 8.88594 2.70052 45.98512 1.000 22.63755 162 LEU A N 1
ATOM 2424 C CA . LEU A 1 164 ? 9.70216 2.77267 47.19434 1.000 22.69429 162 LEU A CA 1
ATOM 2425 C C . LEU A 1 164 ? 9.85071 4.24448 47.55909 1.000 23.32157 162 LEU A C 1
ATOM 2426 O O . LEU A 1 164 ? 10.46873 5.01121 46.81390 1.000 22.16915 162 LEU A O 1
ATOM 2442 N N . SER A 1 165 ? 9.29721 4.64016 48.70661 1.000 21.43554 163 SER A N 1
ATOM 2443 C CA . SER A 1 165 ? 9.15096 6.04878 49.03568 1.000 23.48135 163 SER A CA 1
ATOM 2444 C C . SER A 1 165 ? 9.63280 6.34580 50.44740 1.000 23.88360 163 SER A C 1
ATOM 2445 O O . SER A 1 165 ? 9.61053 5.48469 51.33195 1.000 23.83254 163 SER A O 1
ATOM 2453 N N . LEU A 1 166 ? 10.08449 7.58299 50.63347 1.000 20.77082 164 LEU A N 1
ATOM 2454 C CA . LEU A 1 166 ? 10.39227 8.15009 51.93712 1.000 20.37383 164 LEU A CA 1
ATOM 2455 C C . LEU A 1 166 ? 9.32694 9.18566 52.26857 1.000 23.52081 164 LEU A C 1
ATOM 2456 O O . LEU A 1 166 ? 8.93016 9.97517 51.40451 1.000 22.90853 164 LEU A O 1
ATOM 2472 N N . GLY A 1 167 ? 8.85905 9.18073 53.51404 1.000 21.61512 165 GLY A N 1
ATOM 2473 C CA . GLY A 1 167 ? 7.76120 10.04032 53.89825 1.000 22.64031 165 GLY A CA 1
ATOM 2474 C C . GLY A 1 167 ? 7.99661 10.68868 55.24653 1.000 24.82074 165 GLY A C 1
ATOM 2475 O O . GLY A 1 167 ? 8.80962 10.23436 56.05465 1.000 18.24412 165 GLY A O 1
ATOM 2479 N N . VAL A 1 168 ? 7.26559 11.77875 55.46557 1.000 25.76420 166 VAL A N 1
ATOM 2480 C CA . VAL A 1 168 ? 7.26473 12.49956 56.73244 1.000 24.22315 166 VAL A CA 1
ATOM 2481 C C . VAL A 1 168 ? 5.82423 12.85608 57.06770 1.000 22.25837 166 VAL A C 1
ATOM 2482 O O . VAL A 1 168 ? 5.04883 13.24476 56.18779 1.000 21.31326 166 VAL A O 1
ATOM 2495 N N . SER A 1 169 ? 5.46453 12.71451 58.34046 1.000 23.47707 167 SER A N 1
ATOM 2496 C CA . SER A 1 169 ? 4.12071 13.01624 58.80878 1.000 27.03031 167 SER A CA 1
ATOM 2497 C C . SER A 1 169 ? 4.20242 13.84267 60.08293 1.000 24.54855 167 SER A C 1
ATOM 2498 O O . SER A 1 169 ? 5.17408 13.75436 60.83891 1.000 23.05856 167 SER A O 1
ATOM 2506 N N . TYR A 1 170 ? 3.17701 14.66038 60.30724 1.000 26.50156 168 TYR A N 1
ATOM 2507 C CA . TYR A 1 170 ? 3.06048 15.45753 61.52061 1.000 23.00388 168 TYR A CA 1
ATOM 2508 C C . TYR A 1 170 ? 1.83390 14.98251 62.28512 1.000 20.61703 168 TYR A C 1
ATOM 2509 O O . TYR A 1 170 ? 0.76631 14.79194 61.69358 1.000 22.23876 168 TYR A O 1
ATOM 2527 N N . ARG A 1 171 ? 1.98960 14.78323 63.59002 1.000 19.37400 169 ARG A N 1
ATOM 2528 C CA . ARG A 1 171 ? 0.92965 14.26350 64.44400 1.000 22.94519 169 ARG A CA 1
ATOM 2529 C C . ARG A 1 171 ? 0.38032 15.38936 65.30979 1.000 23.89893 169 ARG A C 1
ATOM 2530 O O . ARG A 1 171 ? 1.14905 16.13724 65.92315 1.000 22.24187 169 ARG A O 1
ATOM 2551 N N . PHE A 1 172 ? -0.94825 15.50574 65.35646 1.000 24.38036 170 PHE A N 1
ATOM 2552 C CA . PHE A 1 172 ? -1.61598 16.60180 66.04445 1.000 27.73486 170 PHE A CA 1
ATOM 2553 C C . PHE A 1 172 ? -2.12734 16.21882 67.42855 1.000 29.22978 170 PHE A C 1
ATOM 2554 O O . PHE A 1 172 ? -2.84944 17.00793 68.04561 1.000 33.88054 170 PHE A O 1
ATOM 2571 N N . ALA A 1 173 ? -1.76990 15.03869 67.92914 1.000 32.41508 171 ALA A N 1
ATOM 2572 C CA . ALA A 1 173 ? -2.27531 14.55331 69.21381 1.000 40.84271 171 ALA A CA 1
ATOM 2573 C C . ALA A 1 173 ? -2.26216 15.63829 70.28607 1.000 49.22403 171 ALA A C 1
ATOM 2574 O O . ALA A 1 173 ? -3.12650 15.66207 71.16189 1.000 57.98674 171 ALA A O 1
ATOM 2582 N N . SER B 1 2 ? 19.06322 26.78865 68.40008 1.000 31.04009 0 SER B N 1
ATOM 2583 C CA . SER B 1 2 ? 20.46706 27.14756 68.75173 1.000 36.30032 0 SER B CA 1
ATOM 2584 C C . SER B 1 2 ? 21.44317 26.46820 67.79564 1.000 34.84996 0 SER B C 1
ATOM 2585 O O . SER B 1 2 ? 21.11827 25.45674 67.17474 1.000 34.40049 0 SER B O 1
ATOM 2593 N N . ALA B 1 3 ? 22.64404 27.02159 67.69336 1.000 39.86484 1 ALA B N 1
ATOM 2594 C CA . ALA B 1 3 ? 23.63728 26.51529 66.76306 1.000 38.37364 1 ALA B CA 1
ATOM 2595 C C . ALA B 1 3 ? 24.29492 25.25609 67.31686 1.000 30.90783 1 ALA B C 1
ATOM 2596 O O . ALA B 1 3 ? 24.17657 24.95308 68.50667 1.000 35.06716 1 ALA B O 1
ATOM 2603 N N . PRO B 1 4 ? 24.97840 24.48896 66.46665 1.000 31.62413 2 PRO B N 1
ATOM 2604 C CA . PRO B 1 4 ? 25.73755 23.33744 66.96898 1.000 29.73829 2 PRO B CA 1
ATOM 2605 C C . PRO B 1 4 ? 26.66564 23.75144 68.10403 1.000 26.80089 2 PRO B C 1
ATOM 2606 O O . PRO B 1 4 ? 27.08928 24.90425 68.19963 1.000 28.30815 2 PRO B O 1
ATOM 2617 N N . LYS B 1 5 ? 26.94911 22.80416 68.99300 1.000 28.91236 3 LYS B N 1
ATOM 2618 C CA . LYS B 1 5 ? 27.78984 23.08866 70.14798 1.000 28.62659 3 LYS B CA 1
ATOM 2619 C C . LYS B 1 5 ? 29.20144 23.48470 69.71349 1.000 30.73620 3 LYS B C 1
ATOM 2620 O O . LYS B 1 5 ? 29.65405 23.18051 68.60810 1.000 32.68054 3 LYS B O 1
ATOM 2639 N N . ASP B 1 6 ? 29.90144 24.17288 70.61305 1.000 26.96521 4 ASP B N 1
ATOM 2640 C CA . ASP B 1 6 ? 31.25516 24.62958 70.32726 1.000 32.05380 4 ASP B CA 1
ATOM 2641 C C . ASP B 1 6 ? 32.16200 23.45446 69.98677 1.000 30.21001 4 ASP B C 1
ATOM 2642 O O . ASP B 1 6 ? 32.15552 22.42907 70.67345 1.000 33.47199 4 ASP B O 1
ATOM 2651 N N . ASN B 1 7 ? 32.93994 23.60371 68.91473 1.000 27.68396 5 ASN B N 1
ATOM 2652 C CA . ASN B 1 7 ? 33.95258 22.61412 68.55252 1.000 28.66665 5 ASN B CA 1
ATOM 2653 C C . ASN B 1 7 ? 33.29782 21.28479 68.17985 1.000 34.42145 5 ASN B C 1
ATOM 2654 O O . ASN B 1 7 ? 33.80169 20.20681 68.50356 1.000 31.89987 5 ASN B O 1
ATOM 2665 N N . THR B 1 8 ? 32.15464 21.36633 67.50095 1.000 28.55919 6 THR B N 1
ATOM 2666 C CA . THR B 1 8 ? 31.39001 20.20445 67.07416 1.000 30.81248 6 THR B CA 1
ATOM 2667 C C . THR B 1 8 ? 31.22528 20.22048 65.55885 1.000 27.47982 6 THR B C 1
ATOM 2668 O O . THR B 1 8 ? 31.29848 21.26988 64.91466 1.000 24.44742 6 THR B O 1
ATOM 2679 N N . TRP B 1 9 ? 30.99299 19.03496 64.99791 1.000 25.08611 7 TRP B N 1
ATOM 2680 C CA . TRP B 1 9 ? 30.85034 18.83400 63.56541 1.000 25.67879 7 TRP B CA 1
ATOM 2681 C C . TRP B 1 9 ? 29.40487 18.49960 63.21887 1.000 23.60839 7 TRP B C 1
ATOM 2682 O O . TRP B 1 9 ? 28.63007 18.03775 64.06102 1.000 22.51337 7 TRP B O 1
ATOM 2703 N N . TYR B 1 10 ? 29.05313 18.72857 61.95504 1.000 19.65921 8 TYR B N 1
ATOM 2704 C CA . TYR B 1 10 ? 27.73008 18.38310 61.45570 1.000 21.10262 8 TYR B CA 1
ATOM 2705 C C . TYR B 1 10 ? 27.80000 18.15258 59.95243 1.000 21.85525 8 TYR B C 1
ATOM 2706 O O . TYR B 1 10 ? 28.72141 18.61008 59.27146 1.000 23.44485 8 TYR B O 1
ATOM 2724 N N . THR B 1 11 ? 26.80255 17.43043 59.44551 1.000 20.51778 9 THR B N 1
ATOM 2725 C CA . THR B 1 11 ? 26.71430 17.07113 58.03752 1.000 20.58715 9 THR B CA 1
ATOM 2726 C C . THR B 1 11 ? 25.27938 17.28688 57.58113 1.000 21.61299 9 THR B C 1
ATOM 2727 O O . THR B 1 11 ? 24.34693 17.25944 58.38655 1.000 26.56116 9 THR B O 1
ATOM 2738 N N . GLY B 1 12 ? 25.10453 17.50550 56.28122 1.000 23.32279 10 GLY B N 1
ATOM 2739 C CA . GLY B 1 12 ? 23.77774 17.81335 55.77493 1.000 23.51084 10 GLY B CA 1
ATOM 2740 C C . GLY B 1 12 ? 23.70072 17.71376 54.26830 1.000 23.85092 10 GLY B C 1
ATOM 2741 O O . GLY B 1 12 ? 24.70028 17.49382 53.57794 1.000 23.81059 10 GLY B O 1
ATOM 2745 N N . ALA B 1 13 ? 22.47367 17.86623 53.77200 1.000 21.39330 11 ALA B N 1
ATOM 2746 C CA . ALA B 1 13 ? 22.18326 17.84485 52.34668 1.000 22.03844 11 ALA B CA 1
ATOM 2747 C C . ALA B 1 13 ? 21.02086 18.78881 52.07939 1.000 19.33468 11 ALA B C 1
ATOM 2748 O O . ALA B 1 13 ? 20.29085 19.17744 52.99505 1.000 18.75743 11 ALA B O 1
ATOM 2755 N N . LYS B 1 14 ? 20.85662 19.16216 50.81184 1.000 18.79132 12 LYS B N 1
ATOM 2756 C CA . LYS B 1 14 ? 19.84423 20.14284 50.45686 1.000 17.25178 12 LYS B CA 1
ATOM 2757 C C . LYS B 1 14 ? 19.31447 19.88443 49.05497 1.000 22.88034 12 LYS B C 1
ATOM 2758 O O . LYS B 1 14 ? 20.00259 19.31715 48.20213 1.000 18.11723 12 LYS B O 1
ATOM 2777 N N . LEU B 1 15 ? 18.07363 20.31654 48.83964 1.000 22.53133 13 LEU B N 1
ATOM 2778 C CA . LEU B 1 15 ? 17.43998 20.38800 47.53228 1.000 22.28777 13 LEU B CA 1
ATOM 2779 C C . LEU B 1 15 ? 16.89315 21.79815 47.36376 1.000 26.03895 13 LEU B C 1
ATOM 2780 O O . LEU B 1 15 ? 16.54711 22.45876 48.34696 1.000 26.73280 13 LEU B O 1
ATOM 2796 N N . GLY B 1 16 ? 16.81089 22.26402 46.12085 1.000 25.25480 14 GLY B N 1
ATOM 2797 C CA . GLY B 1 16 ? 16.40994 23.64671 45.94046 1.000 29.42233 14 GLY B CA 1
ATOM 2798 C C . GLY B 1 16 ? 15.99054 23.98791 44.53018 1.000 24.40848 14 GLY B C 1
ATOM 2799 O O . GLY B 1 16 ? 16.22086 23.24051 43.57685 1.000 22.88898 14 GLY B O 1
ATOM 2803 N N . TRP B 1 17 ? 15.35189 25.15097 44.42830 1.000 19.95009 15 TRP B N 1
ATOM 2804 C CA . TRP B 1 17 ? 14.97098 25.75057 43.15500 1.000 23.64854 15 TRP B CA 1
ATOM 2805 C C . TRP B 1 17 ? 16.14488 26.59974 42.68276 1.000 24.09376 15 TRP B C 1
ATOM 2806 O O . TRP B 1 17 ? 16.40019 27.67784 43.22821 1.000 24.75250 15 TRP B O 1
ATOM 2827 N N . SER B 1 18 ? 16.86865 26.10845 41.68211 1.000 23.41392 16 SER B N 1
ATOM 2828 C CA . SER B 1 18 ? 18.00380 26.83255 41.12720 1.000 23.21336 16 SER B CA 1
ATOM 2829 C C . SER B 1 18 ? 17.52635 27.65555 39.93883 1.000 22.02554 16 SER B C 1
ATOM 2830 O O . SER B 1 18 ? 16.74561 27.17726 39.11440 1.000 27.53198 16 SER B O 1
ATOM 2838 N N . GLN B 1 19 ? 17.97084 28.91240 39.87826 1.000 21.97656 17 GLN B N 1
ATOM 2839 C CA . GLN B 1 19 ? 17.60164 29.81979 38.79648 1.000 27.37747 17 GLN B CA 1
ATOM 2840 C C . GLN B 1 19 ? 18.83770 30.58286 38.35533 1.000 23.45619 17 GLN B C 1
ATOM 2841 O O . GLN B 1 19 ? 19.45165 31.29028 39.15855 1.000 24.03482 17 GLN B O 1
ATOM 2855 N N . TYR B 1 20 ? 19.19560 30.44082 37.08528 1.000 24.65645 18 TYR B N 1
ATOM 2856 C CA . TYR B 1 20 ? 20.30761 31.19091 36.52548 1.000 28.90653 18 TYR B CA 1
ATOM 2857 C C . TYR B 1 20 ? 19.84133 32.57161 36.07451 1.000 23.78820 18 TYR B C 1
ATOM 2858 O O . TYR B 1 20 ? 18.67548 32.77268 35.72367 1.000 25.87571 18 TYR B O 1
ATOM 2876 N N . HIS B 1 21 ? 20.76554 33.53253 36.10662 1.000 25.06381 19 HIS B N 1
ATOM 2877 C CA . HIS B 1 21 ? 20.50397 34.89833 35.67143 1.000 28.29089 19 HIS B CA 1
ATOM 2878 C C . HIS B 1 21 ? 21.62825 35.37344 34.75940 1.000 21.81352 19 HIS B C 1
ATOM 2879 O O . HIS B 1 21 ? 22.74626 34.85394 34.79667 1.000 20.70303 19 HIS B O 1
ATOM 2893 N N . ASP B 1 22 ? 21.32307 36.38988 33.95279 1.000 25.06079 20 ASP B N 1
ATOM 2894 C CA . ASP B 1 22 ? 22.26131 36.93515 32.97071 1.000 24.07696 20 ASP B CA 1
ATOM 2895 C C . ASP B 1 22 ? 22.84883 35.80577 32.12228 1.000 25.11607 20 ASP B C 1
ATOM 2896 O O . ASP B 1 22 ? 24.06031 35.58719 32.06696 1.000 23.48175 20 ASP B O 1
ATOM 2905 N N . THR B 1 23 ? 21.95190 35.10126 31.42928 1.000 24.76332 21 THR B N 1
ATOM 2906 C CA . THR B 1 23 ? 22.26657 33.83315 30.78749 1.000 24.70314 21 THR B CA 1
ATOM 2907 C C . THR B 1 23 ? 22.61133 33.97619 29.30774 1.000 28.93029 21 THR B C 1
ATOM 2908 O O . THR B 1 23 ? 22.57196 32.98173 28.57425 1.000 25.71154 21 THR B O 1
ATOM 2919 N N . GLY B 1 24 ? 22.95216 35.18043 28.85405 1.000 28.85737 22 GLY B N 1
ATOM 2920 C CA . GLY B 1 24 ? 23.30212 35.38118 27.45980 1.000 22.08572 22 GLY B CA 1
ATOM 2921 C C . GLY B 1 24 ? 24.36538 34.40982 26.98855 1.000 24.60649 22 GLY B C 1
ATOM 2922 O O . GLY B 1 24 ? 25.41672 34.27715 27.62323 1.000 25.20754 22 GLY B O 1
ATOM 2926 N N . PHE B 1 25 ? 24.10570 33.72376 25.87498 1.000 25.58928 23 PHE B N 1
ATOM 2927 C CA . PHE B 1 25 ? 24.99225 32.66450 25.40425 1.000 23.98934 23 PHE B CA 1
ATOM 2928 C C . PHE B 1 25 ? 24.94167 32.54337 23.88640 1.000 25.22173 23 PHE B C 1
ATOM 2929 O O . PHE B 1 25 ? 25.92953 32.83056 23.20290 1.000 28.05534 23 PHE B O 1
ATOM 2946 N N . ILE B 1 26 ? 23.79909 32.11990 23.35028 1.000 25.56242 24 ILE B N 1
ATOM 2947 C CA . ILE B 1 26 ? 23.59742 31.98535 21.91574 1.000 26.52924 24 ILE B CA 1
ATOM 2948 C C . ILE B 1 26 ? 22.26633 32.63688 21.56794 1.000 28.22941 24 ILE B C 1
ATOM 2949 O O . ILE B 1 26 ? 21.44635 32.93076 22.43826 1.000 30.28205 24 ILE B O 1
ATOM 2965 N N . ASN B 1 27 ? 22.05989 32.86126 20.27324 1.000 28.74667 25 ASN B N 1
ATOM 2966 C CA . ASN B 1 27 ? 20.84304 33.51215 19.78884 1.000 30.83706 25 ASN B CA 1
ATOM 2967 C C . ASN B 1 27 ? 19.76605 32.46619 19.49074 1.000 32.90973 25 ASN B C 1
ATOM 2968 O O . ASN B 1 27 ? 19.29262 32.30727 18.36664 1.000 33.32167 25 ASN B O 1
ATOM 2979 N N . ASN B 1 28 ? 19.38282 31.74336 20.54044 1.000 28.34124 26 ASN B N 1
ATOM 2980 C CA . ASN B 1 28 ? 18.36113 30.71395 20.40862 1.000 33.36617 26 ASN B CA 1
ATOM 2981 C C . ASN B 1 28 ? 16.98131 31.35003 20.28492 1.000 38.08151 26 ASN B C 1
ATOM 2982 O O . ASN B 1 28 ? 16.65909 32.31483 20.98347 1.000 35.86569 26 ASN B O 1
ATOM 2993 N N . ASN B 1 29 ? 16.16507 30.80633 19.38375 1.000 39.60816 27 ASN B N 1
ATOM 2994 C CA . ASN B 1 29 ? 14.83827 31.34745 19.12055 1.000 40.13997 27 ASN B CA 1
ATOM 2995 C C . ASN B 1 29 ? 13.75625 30.72118 19.98803 1.000 41.32494 27 ASN B C 1
ATOM 2996 O O . ASN B 1 29 ? 12.59279 31.12329 19.88349 1.000 43.17750 27 ASN B O 1
ATOM 3007 N N . GLY B 1 30 ? 14.10111 29.74507 20.82390 1.000 40.55546 28 GLY B N 1
ATOM 3008 C CA . GLY B 1 30 ? 13.13704 29.11532 21.69351 1.000 40.26558 28 GLY B CA 1
ATOM 3009 C C . GLY B 1 30 ? 13.31858 29.52139 23.14244 1.000 43.57675 28 GLY B C 1
ATOM 3010 O O . GLY B 1 30 ? 14.02574 30.48372 23.45795 1.000 41.08862 28 GLY B O 1
ATOM 3014 N N . PRO B 1 31 ? 12.67791 28.79484 24.05486 1.000 45.91459 29 PRO B N 1
ATOM 3015 C CA . PRO B 1 31 ? 12.77584 29.14138 25.47474 1.000 50.07889 29 PRO B CA 1
ATOM 3016 C C . PRO B 1 31 ? 14.11110 28.73588 26.07675 1.000 43.69680 29 PRO B C 1
ATOM 3017 O O . PRO B 1 31 ? 14.73275 27.74800 25.67853 1.000 38.88040 29 PRO B O 1
ATOM 3028 N N . THR B 1 32 ? 14.55075 29.53430 27.04772 1.000 42.33370 30 THR B N 1
ATOM 3029 C CA . THR B 1 32 ? 15.68653 29.20914 27.90517 1.000 39.65634 30 THR B CA 1
ATOM 3030 C C . THR B 1 32 ? 15.13238 28.93093 29.29990 1.000 35.52484 30 THR B C 1
ATOM 3031 O O . THR B 1 32 ? 14.57999 29.82888 29.94547 1.000 41.40297 30 THR B O 1
ATOM 3042 N N . HIS B 1 33 ? 15.26417 27.68220 29.75077 1.000 33.44224 31 HIS B N 1
ATOM 3043 C CA . HIS B 1 33 ? 14.70856 27.23991 31.03110 1.000 34.29741 31 HIS B CA 1
ATOM 3044 C C . HIS B 1 33 ? 15.74428 27.46520 32.12569 1.000 33.93014 31 HIS B C 1
ATOM 3045 O O . HIS B 1 33 ? 16.57040 26.60067 32.42338 1.000 35.09514 31 HIS B O 1
ATOM 3059 N N . GLU B 1 34 ? 15.69049 28.64848 32.74275 1.000 33.34816 32 GLU B N 1
ATOM 3060 C CA . GLU B 1 34 ? 16.63351 28.99294 33.79937 1.000 33.92679 32 GLU B CA 1
ATOM 3061 C C . GLU B 1 34 ? 16.32174 28.30871 35.12709 1.000 28.69715 32 GLU B C 1
ATOM 3062 O O . GLU B 1 34 ? 17.21001 28.22380 35.98278 1.000 27.44802 32 GLU B O 1
ATOM 3074 N N . ASN B 1 35 ? 15.09860 27.81016 35.31216 1.000 27.42810 33 ASN B N 1
ATOM 3075 C CA . ASN B 1 35 ? 14.68298 27.19559 36.57031 1.000 29.99852 33 ASN B CA 1
ATOM 3076 C C . ASN B 1 35 ? 14.91941 25.68914 36.50810 1.000 26.17471 33 ASN B C 1
ATOM 3077 O O . ASN B 1 35 ? 14.40472 25.01028 35.61368 1.000 31.54376 33 ASN B O 1
ATOM 3088 N N . GLN B 1 36 ? 15.67679 25.16794 37.47309 1.000 27.80799 34 GLN B N 1
ATOM 3089 C CA . GLN B 1 36 ? 16.04541 23.75998 37.51126 1.000 23.61085 34 GLN B CA 1
ATOM 3090 C C . GLN B 1 36 ? 16.08821 23.30159 38.96299 1.000 26.08933 34 GLN B C 1
ATOM 3091 O O . GLN B 1 36 ? 16.07095 24.10940 39.89623 1.000 23.98149 34 GLN B O 1
ATOM 3105 N N . LEU B 1 37 ? 16.15112 21.98685 39.14712 1.000 23.82341 35 LEU B N 1
ATOM 3106 C CA . LEU B 1 37 ? 16.30694 21.41201 40.47583 1.000 25.35322 35 LEU B CA 1
ATOM 3107 C C . LEU B 1 37 ? 17.78427 21.41151 40.84905 1.000 25.55311 35 LEU B C 1
ATOM 3108 O O . LEU B 1 37 ? 18.60934 20.81602 40.14778 1.000 24.60482 35 LEU B O 1
ATOM 3124 N N . GLY B 1 38 ? 18.11730 22.09626 41.94043 1.000 25.40849 36 GLY B N 1
ATOM 3125 C CA . GLY B 1 38 ? 19.45627 22.08290 42.47901 1.000 24.37233 36 GLY B CA 1
ATOM 3126 C C . GLY B 1 38 ? 19.56690 21.11528 43.64218 1.000 26.26713 36 GLY B C 1
ATOM 3127 O O . GLY B 1 38 ? 18.57278 20.73855 44.25855 1.000 24.48798 36 GLY B O 1
ATOM 3131 N N . ALA B 1 39 ? 20.79924 20.70335 43.92922 1.000 24.10829 37 ALA B N 1
ATOM 3132 C CA . ALA B 1 39 ? 21.05866 19.75834 45.00466 1.000 27.10693 37 ALA B CA 1
ATOM 3133 C C . ALA B 1 39 ? 22.45943 19.99741 45.54439 1.000 29.53046 37 ALA B C 1
ATOM 3134 O O . ALA B 1 39 ? 23.34653 20.46026 44.82205 1.000 26.54315 37 ALA B O 1
ATOM 3141 N N . GLY B 1 40 ? 22.65301 19.67488 46.81987 1.000 24.64254 38 GLY B N 1
ATOM 3142 C CA . GLY B 1 40 ? 23.95825 19.84688 47.42472 1.000 23.17332 38 GLY B CA 1
ATOM 3143 C C . GLY B 1 40 ? 24.10693 19.06027 48.70372 1.000 24.16457 38 GLY B C 1
ATOM 3144 O O . GLY B 1 40 ? 23.12475 18.66448 49.34088 1.000 20.80256 38 GLY B O 1
ATOM 3148 N N . ALA B 1 41 ? 25.36605 18.83294 49.06876 1.000 23.03844 39 ALA B N 1
ATOM 3149 C CA . ALA B 1 41 ? 25.73830 18.22705 50.33558 1.000 22.78474 39 ALA B CA 1
ATOM 3150 C C . ALA B 1 41 ? 26.74670 19.13554 51.01944 1.000 26.48565 39 ALA B C 1
ATOM 3151 O O . ALA B 1 41 ? 27.55571 19.79222 50.35832 1.000 26.54261 39 ALA B O 1
ATOM 3158 N N . PHE B 1 42 ? 26.68567 19.18650 52.34755 1.000 25.96416 40 PHE B N 1
ATOM 3159 C CA . PHE B 1 42 ? 27.56876 20.08077 53.07737 1.000 27.27334 40 PHE B CA 1
ATOM 3160 C C . PHE B 1 42 ? 27.95317 19.47424 54.41818 1.000 28.22664 40 PHE B C 1
ATOM 3161 O O . PHE B 1 42 ? 27.19646 18.70807 55.02023 1.000 26.67089 40 PHE B O 1
ATOM 3178 N N . GLY B 1 43 ? 29.16275 19.82055 54.85551 1.000 29.18314 41 GLY B N 1
ATOM 3179 C CA . GLY B 1 43 ? 29.61870 19.49632 56.18879 1.000 25.76059 41 GLY B CA 1
ATOM 3180 C C . GLY B 1 43 ? 30.16148 20.74361 56.83705 1.000 27.48644 41 GLY B C 1
ATOM 3181 O O . GLY B 1 43 ? 30.56998 21.69683 56.16814 1.000 24.89012 41 GLY B O 1
ATOM 3185 N N . GLY B 1 44 ? 30.15230 20.75266 58.16993 1.000 22.29485 42 GLY B N 1
ATOM 3186 C CA . GLY B 1 44 ? 30.49180 21.96161 58.89147 1.000 24.52859 42 GLY B CA 1
ATOM 3187 C C . GLY B 1 44 ? 31.12179 21.70927 60.24257 1.000 24.62620 42 GLY B C 1
ATOM 3188 O O . GLY B 1 44 ? 31.01019 20.62431 60.82477 1.000 24.45780 42 GLY B O 1
ATOM 3192 N N . TYR B 1 45 ? 31.79028 22.75009 60.73399 1.000 22.56517 43 TYR B N 1
ATOM 3193 C CA . TYR B 1 45 ? 32.41307 22.77217 62.04948 1.000 24.84055 43 TYR B CA 1
ATOM 3194 C C . TYR B 1 45 ? 32.00872 24.06712 62.73542 1.000 24.52776 43 TYR B C 1
ATOM 3195 O O . TYR B 1 45 ? 32.14197 25.14662 62.15110 1.000 23.37794 43 TYR B O 1
ATOM 3213 N N . GLN B 1 46 ? 31.49885 23.96071 63.95891 1.000 23.26981 44 GLN B N 1
ATOM 3214 C CA . GLN B 1 46 ? 31.05222 25.12004 64.72073 1.000 26.20194 44 GLN B CA 1
ATOM 3215 C C . GLN B 1 46 ? 32.15313 25.54908 65.68339 1.000 27.21975 44 GLN B C 1
ATOM 3216 O O . GLN B 1 46 ? 32.62127 24.74406 66.49603 1.000 31.32528 44 GLN B O 1
ATOM 3230 N N . VAL B 1 47 ? 32.55359 26.81264 65.59825 1.000 24.75277 45 VAL B N 1
ATOM 3231 C CA . VAL B 1 47 ? 33.58413 27.34725 66.48259 1.000 27.31710 45 VAL B CA 1
ATOM 3232 C C . VAL B 1 47 ? 32.98051 27.87082 67.77741 1.000 30.25290 45 VAL B C 1
ATOM 3233 O O . VAL B 1 47 ? 33.41300 27.50653 68.87369 1.000 34.84421 45 VAL B O 1
ATOM 3246 N N . ASN B 1 48 ? 31.96548 28.72007 67.66549 1.000 31.50008 46 ASN B N 1
ATOM 3247 C CA . ASN B 1 48 ? 31.28500 29.30232 68.81506 1.000 32.28789 46 ASN B CA 1
ATOM 3248 C C . ASN B 1 48 ? 29.81262 29.42734 68.42989 1.000 31.95488 46 ASN B C 1
ATOM 3249 O O . ASN B 1 48 ? 29.46560 29.14795 67.27548 1.000 28.53686 46 ASN B O 1
ATOM 3260 N N . PRO B 1 49 ? 28.91262 29.83351 69.33377 1.000 35.65296 47 PRO B N 1
ATOM 3261 C CA . PRO B 1 49 ? 27.48353 29.84157 68.97284 1.000 29.48527 47 PRO B CA 1
ATOM 3262 C C . PRO B 1 49 ? 27.12523 30.79512 67.84120 1.000 28.65850 47 PRO B C 1
ATOM 3263 O O . PRO B 1 49 ? 25.98812 30.73546 67.35591 1.000 31.29616 47 PRO B O 1
ATOM 3274 N N . TYR B 1 50 ? 28.04249 31.65909 67.39939 1.000 28.02697 48 TYR B N 1
ATOM 3275 C CA . TYR B 1 50 ? 27.74537 32.61961 66.34570 1.000 28.01460 48 TYR B CA 1
ATOM 3276 C C . TYR B 1 50 ? 28.52697 32.39382 65.05750 1.000 30.20937 48 TYR B C 1
ATOM 3277 O O . TYR B 1 50 ? 28.17170 32.98891 64.03421 1.000 30.41815 48 TYR B O 1
ATOM 3295 N N . VAL B 1 51 ? 29.56622 31.55901 65.06690 1.000 29.78726 49 VAL B N 1
ATOM 3296 C CA . VAL B 1 51 ? 30.46715 31.42317 63.92763 1.000 26.36056 49 VAL B CA 1
ATOM 3297 C C . VAL B 1 51 ? 30.71704 29.94952 63.64085 1.000 26.39031 49 VAL B C 1
ATOM 3298 O O . VAL B 1 51 ? 31.00384 29.17081 64.55741 1.000 26.33404 49 VAL B O 1
ATOM 3311 N N . GLY B 1 52 ? 30.61826 29.57499 62.36419 1.000 23.44083 50 GLY B N 1
ATOM 3312 C CA . GLY B 1 52 ? 30.94775 28.23527 61.92401 1.000 25.82723 50 GLY B CA 1
ATOM 3313 C C . GLY B 1 52 ? 31.49787 28.26336 60.51385 1.000 21.78252 50 GLY B C 1
ATOM 3314 O O . GLY B 1 52 ? 31.37504 29.25563 59.79266 1.000 23.66927 50 GLY B O 1
ATOM 3318 N N . PHE B 1 53 ? 32.10505 27.14588 60.12517 1.000 22.40669 51 PHE B N 1
ATOM 3319 C CA . PHE B 1 53 ? 32.67186 26.96739 58.79656 1.000 25.16391 51 PHE B CA 1
ATOM 3320 C C . PHE B 1 53 ? 32.00140 25.77753 58.12766 1.000 25.81681 51 PHE B C 1
ATOM 3321 O O . PHE B 1 53 ? 31.81207 24.73050 58.75542 1.000 25.65786 51 PHE B O 1
ATOM 3338 N N . GLU B 1 54 ? 31.65226 25.93717 56.85310 1.000 24.99165 52 GLU B N 1
ATOM 3339 C CA . GLU B 1 54 ? 30.96849 24.89524 56.10484 1.000 27.41942 52 GLU B CA 1
ATOM 3340 C C . GLU B 1 54 ? 31.61699 24.70975 54.74294 1.000 24.64556 52 GLU B C 1
ATOM 3341 O O . GLU B 1 54 ? 32.04054 25.67749 54.10442 1.000 22.64830 52 GLU B O 1
ATOM 3353 N N . MET B 1 55 ? 31.69789 23.45230 54.31780 1.000 20.90934 53 MET B N 1
ATOM 3354 C CA . MET B 1 55 ? 32.20648 23.06496 53.01046 1.000 23.39673 53 MET B CA 1
ATOM 3355 C C . MET B 1 55 ? 31.17347 22.14342 52.37899 1.000 23.35454 53 MET B C 1
ATOM 3356 O O . MET B 1 55 ? 30.54065 21.34709 53.07695 1.000 28.17174 53 MET B O 1
ATOM 3370 N N . GLY B 1 56 ? 30.99714 22.24460 51.06630 1.000 21.41265 54 GLY B N 1
ATOM 3371 C CA . GLY B 1 56 ? 29.95058 21.47265 50.42426 1.000 25.85382 54 GLY B CA 1
ATOM 3372 C C . GLY B 1 56 ? 30.11182 21.41535 48.92741 1.000 24.71347 54 GLY B C 1
ATOM 3373 O O . GLY B 1 56 ? 30.83377 22.21643 48.32294 1.000 23.30373 54 GLY B O 1
ATOM 3377 N N . TYR B 1 57 ? 29.42725 20.43996 48.33018 1.000 23.68209 55 TYR B N 1
ATOM 3378 C CA . TYR B 1 57 ? 29.29891 20.31154 46.88775 1.000 24.78555 55 TYR B CA 1
ATOM 3379 C C . TYR B 1 57 ? 27.90257 20.74453 46.46121 1.000 23.38888 55 TYR B C 1
ATOM 3380 O O . TYR B 1 57 ? 26.91093 20.38976 47.10710 1.000 23.36164 55 TYR B O 1
ATOM 3398 N N . ASP B 1 58 ? 27.82970 21.50295 45.36756 1.000 21.89998 56 ASP B N 1
ATOM 3399 C CA . ASP B 1 58 ? 26.57178 21.99875 44.82574 1.000 21.08519 56 ASP B CA 1
ATOM 3400 C C . ASP B 1 58 ? 26.42053 21.56904 43.37312 1.000 25.17199 56 ASP B C 1
ATOM 3401 O O . ASP B 1 58 ? 27.35312 21.71461 42.57582 1.000 22.71619 56 ASP B O 1
ATOM 3410 N N . TRP B 1 59 ? 25.24307 21.05017 43.03512 1.000 25.61904 57 TRP B N 1
ATOM 3411 C CA . TRP B 1 59 ? 24.83154 20.82399 41.65301 1.000 25.07189 57 TRP B CA 1
ATOM 3412 C C . TRP B 1 59 ? 23.77477 21.87054 41.31595 1.000 26.17709 57 TRP B C 1
ATOM 3413 O O . TRP B 1 59 ? 22.68308 21.86516 41.89527 1.000 24.78837 57 TRP B O 1
ATOM 3434 N N . LEU B 1 60 ? 24.10272 22.77290 40.39237 1.000 25.43999 58 LEU B N 1
ATOM 3435 C CA . LEU B 1 60 ? 23.24737 23.91495 40.10200 1.000 24.32164 58 LEU B CA 1
ATOM 3436 C C . LEU B 1 60 ? 22.26688 23.66613 38.96165 1.000 23.81645 58 LEU B C 1
ATOM 3437 O O . LEU B 1 60 ? 21.41914 24.52697 38.70142 1.000 22.75012 58 LEU B O 1
ATOM 3453 N N . GLY B 1 61 ? 22.35036 22.52856 38.28440 1.000 22.20358 59 GLY B N 1
ATOM 3454 C CA . GLY B 1 61 ? 21.36335 22.18039 37.28479 1.000 25.09239 59 GLY B CA 1
ATOM 3455 C C . GLY B 1 61 ? 21.81792 22.50303 35.87058 1.000 25.42069 59 GLY B C 1
ATOM 3456 O O . GLY B 1 61 ? 22.74009 23.28833 35.63521 1.000 21.28388 59 GLY B O 1
ATOM 3460 N N . ARG B 1 62 ? 21.13494 21.88137 34.90965 1.000 28.15008 60 ARG B N 1
ATOM 3461 C CA . ARG B 1 62 ? 21.43308 22.01577 33.48859 1.000 22.38956 60 ARG B CA 1
ATOM 3462 C C . ARG B 1 62 ? 20.36837 22.88669 32.83772 1.000 24.67370 60 ARG B C 1
ATOM 3463 O O . ARG B 1 62 ? 19.17650 22.56505 32.89744 1.000 26.43470 60 ARG B O 1
ATOM 3484 N N . MET B 1 63 ? 20.80112 23.98532 32.21795 1.000 22.28676 61 MET B N 1
ATOM 3485 C CA . MET B 1 63 ? 19.88737 24.92873 31.59320 1.000 23.62539 61 MET B CA 1
ATOM 3486 C C . MET B 1 63 ? 19.89443 24.71748 30.08722 1.000 22.95432 61 MET B C 1
ATOM 3487 O O . MET B 1 63 ? 20.93573 24.93170 29.44979 1.000 22.70956 61 MET B O 1
ATOM 3501 N N . PRO B 1 64 ? 18.78830 24.29229 29.47416 1.000 23.91997 62 PRO B N 1
ATOM 3502 C CA . PRO B 1 64 ? 18.76102 24.15569 28.01225 1.000 27.25599 62 PRO B CA 1
ATOM 3503 C C . PRO B 1 64 ? 18.39803 25.45212 27.30378 1.000 29.47701 62 PRO B C 1
ATOM 3504 O O . PRO B 1 64 ? 17.58442 26.24884 27.77575 1.000 28.38644 62 PRO B O 1
ATOM 3515 N N . TYR B 1 65 ? 19.03679 25.66536 26.15468 1.000 30.73072 63 TYR B N 1
ATOM 3516 C CA . TYR B 1 65 ? 18.73562 26.77599 25.25186 1.000 30.40783 63 TYR B CA 1
ATOM 3517 C C . TYR B 1 65 ? 18.05889 26.18070 24.01767 1.000 30.08636 63 TYR B C 1
ATOM 3518 O O . TYR B 1 65 ? 18.72631 25.77393 23.06519 1.000 29.56942 63 TYR B O 1
ATOM 3536 N N . LYS B 1 66 ? 16.72987 26.13155 24.03583 1.000 34.98939 64 LYS B N 1
ATOM 3537 C CA . LYS B 1 66 ? 15.99694 25.51509 22.94148 1.000 31.51747 64 LYS B CA 1
ATOM 3538 C C . LYS B 1 66 ? 15.86962 26.47635 21.76617 1.000 35.01070 64 LYS B C 1
ATOM 3539 O O . LYS B 1 66 ? 15.75077 27.69305 21.93825 1.000 35.16229 64 LYS B O 1
ATOM 3558 N N . GLY B 1 67 ? 15.88692 25.91381 20.56635 1.000 33.13088 65 GLY B N 1
ATOM 3559 C CA . GLY B 1 67 ? 15.73459 26.70925 19.36573 1.000 36.35650 65 GLY B CA 1
ATOM 3560 C C . GLY B 1 67 ? 15.81801 25.82827 18.14094 1.000 37.25924 65 GLY B C 1
ATOM 3561 O O . GLY B 1 67 ? 16.36926 24.72110 18.17682 1.000 35.11945 65 GLY B O 1
ATOM 3565 N N . SER B 1 68 ? 15.25993 26.34423 17.04512 1.000 35.35159 66 SER B N 1
ATOM 3566 C CA . SER B 1 68 ? 15.25474 25.60096 15.79260 1.000 38.10984 66 SER B CA 1
ATOM 3567 C C . SER B 1 68 ? 16.56429 25.76142 15.03064 1.000 39.13592 66 SER B C 1
ATOM 3568 O O . SER B 1 68 ? 16.98209 24.83275 14.33053 1.000 41.21655 66 SER B O 1
ATOM 3576 N N . VAL B 1 69 ? 17.21014 26.92397 15.13746 1.000 34.92548 67 VAL B N 1
ATOM 3577 C CA . VAL B 1 69 ? 18.50038 27.15886 14.49693 1.000 33.13361 67 VAL B CA 1
ATOM 3578 C C . VAL B 1 69 ? 19.60507 26.96853 15.53036 1.000 33.20898 67 VAL B C 1
ATOM 3579 O O . VAL B 1 69 ? 20.19691 25.88739 15.62517 1.000 35.65540 67 VAL B O 1
ATOM 3592 N N . GLU B 1 70 ? 19.89263 28.00991 16.31021 1.000 33.81802 68 GLU B N 1
ATOM 3593 C CA . GLU B 1 70 ? 20.90054 27.91574 17.36012 1.000 32.24233 68 GLU B CA 1
ATOM 3594 C C . GLU B 1 70 ? 20.28517 27.31813 18.61979 1.000 32.27046 68 GLU B C 1
ATOM 3595 O O . GLU B 1 70 ? 19.19354 27.71666 19.03803 1.000 31.23372 68 GLU B O 1
ATOM 3607 N N . ASN B 1 71 ? 20.98848 26.36160 19.22290 1.000 36.02851 69 ASN B N 1
ATOM 3608 C CA . ASN B 1 71 ? 20.52899 25.72473 20.44847 1.000 27.03915 69 ASN B CA 1
ATOM 3609 C C . ASN B 1 71 ? 21.73405 25.20237 21.21696 1.000 26.91819 69 ASN B C 1
ATOM 3610 O O . ASN B 1 71 ? 22.84075 25.09827 20.68082 1.000 26.78701 69 ASN B O 1
ATOM 3621 N N . GLY B 1 72 ? 21.50910 24.88372 22.48547 1.000 27.61201 70 GLY B N 1
ATOM 3622 C CA . GLY B 1 72 ? 22.59318 24.41767 23.32751 1.000 23.74848 70 GLY B CA 1
ATOM 3623 C C . GLY B 1 72 ? 22.12291 24.20357 24.74853 1.000 22.85384 70 GLY B C 1
ATOM 3624 O O . GLY B 1 72 ? 20.92280 24.18505 25.02948 1.000 26.69896 70 GLY B O 1
ATOM 3628 N N . ALA B 1 73 ? 23.09198 24.03588 25.64829 1.000 22.05136 71 ALA B N 1
ATOM 3629 C CA . ALA B 1 73 ? 22.79158 23.80066 27.05298 1.000 23.04099 71 ALA B CA 1
ATOM 3630 C C . ALA B 1 73 ? 23.96342 24.25758 27.90826 1.000 23.87555 71 ALA B C 1
ATOM 3631 O O . ALA B 1 73 ? 25.10321 24.34255 27.44335 1.000 23.04785 71 ALA B O 1
ATOM 3638 N N . TYR B 1 74 ? 23.65925 24.56095 29.17179 1.000 21.42908 72 TYR B N 1
ATOM 3639 C CA . TYR B 1 74 ? 24.64474 24.97200 30.16232 1.000 22.27250 72 TYR B CA 1
ATOM 3640 C C . TYR B 1 74 ? 24.39215 24.22355 31.46213 1.000 20.85077 72 TYR B C 1
ATOM 3641 O O . TYR B 1 74 ? 23.23978 24.00127 31.84362 1.000 20.38706 72 TYR B O 1
ATOM 3659 N N . LYS B 1 75 ? 25.46976 23.83940 32.14159 1.000 17.34684 73 LYS B N 1
ATOM 3660 C CA . LYS B 1 75 ? 25.35835 23.19660 33.44388 1.000 22.23262 73 LYS B CA 1
ATOM 3661 C C . LYS B 1 75 ? 26.57482 23.57951 34.27432 1.000 21.85532 73 LYS B C 1
ATOM 3662 O O . LYS B 1 75 ? 27.65797 23.82511 33.73638 1.000 22.17760 73 LYS B O 1
ATOM 3681 N N . ALA B 1 76 ? 26.38503 23.63345 35.59082 1.000 18.54410 74 ALA B N 1
ATOM 3682 C CA . ALA B 1 76 ? 27.44453 24.06635 36.48647 1.000 19.96281 74 ALA B CA 1
ATOM 3683 C C . ALA B 1 76 ? 27.33528 23.33782 37.81600 1.000 23.70580 74 ALA B C 1
ATOM 3684 O O . ALA B 1 76 ? 26.24420 22.97084 38.26119 1.000 23.05744 74 ALA B O 1
ATOM 3691 N N . GLN B 1 77 ? 28.49352 23.12959 38.43520 1.000 25.15144 75 GLN B N 1
ATOM 3692 C CA . GLN B 1 77 ? 28.60574 22.48206 39.73345 1.000 25.54961 75 GLN B CA 1
ATOM 3693 C C . GLN B 1 77 ? 29.91714 22.94346 40.34992 1.000 23.05499 75 GLN B C 1
ATOM 3694 O O . GLN B 1 77 ? 30.78986 23.47674 39.65843 1.000 19.83651 75 GLN B O 1
ATOM 3708 N N . GLY B 1 78 ? 30.05292 22.73320 41.65398 1.000 24.66516 76 GLY B N 1
ATOM 3709 C CA . GLY B 1 78 ? 31.25675 23.19618 42.32021 1.000 24.13464 76 GLY B CA 1
ATOM 3710 C C . GLY B 1 78 ? 31.31636 22.77409 43.76984 1.000 24.45819 76 GLY B C 1
ATOM 3711 O O . GLY B 1 78 ? 30.36148 22.22822 44.33104 1.000 22.26958 76 GLY B O 1
ATOM 3715 N N . VAL B 1 79 ? 32.48150 23.02832 44.36076 1.000 19.69193 77 VAL B N 1
ATOM 3716 C CA . VAL B 1 79 ? 32.72435 22.86215 45.78806 1.000 22.44904 77 VAL B CA 1
ATOM 3717 C C . VAL B 1 79 ? 32.91204 24.25031 46.38364 1.000 22.58377 77 VAL B C 1
ATOM 3718 O O . VAL B 1 79 ? 33.53592 25.12076 45.76483 1.000 21.06850 77 VAL B O 1
ATOM 3731 N N . GLN B 1 80 ? 32.36144 24.46181 47.57673 1.000 21.47942 78 GLN B N 1
ATOM 3732 C CA . GLN B 1 80 ? 32.36117 25.77344 48.20281 1.000 18.27344 78 GLN B CA 1
ATOM 3733 C C . GLN B 1 80 ? 32.86720 25.68233 49.63431 1.000 20.98081 78 GLN B C 1
ATOM 3734 O O . GLN B 1 80 ? 32.82616 24.62618 50.27040 1.000 19.82258 78 GLN B O 1
ATOM 3748 N N . LEU B 1 81 ? 33.35501 26.81926 50.12520 1.000 21.82835 79 LEU B N 1
ATOM 3749 C CA . LEU B 1 81 ? 33.77294 26.98319 51.51068 1.000 19.94609 79 LEU B CA 1
ATOM 3750 C C . LEU B 1 81 ? 33.26665 28.33251 51.98959 1.000 21.65878 79 LEU B C 1
ATOM 3751 O O . LEU B 1 81 ? 33.50022 29.35042 51.33073 1.000 23.61990 79 LEU B O 1
ATOM 3767 N N . THR B 1 82 ? 32.57777 28.34473 53.12666 1.000 21.66583 80 THR B N 1
ATOM 3768 C CA . THR B 1 82 ? 31.95352 29.56052 53.62000 1.000 24.58441 80 THR B CA 1
ATOM 3769 C C . THR B 1 82 ? 32.01724 29.59574 55.13725 1.000 24.27272 80 THR B C 1
ATOM 3770 O O . THR B 1 82 ? 32.12336 28.55866 55.79768 1.000 22.93847 80 THR B O 1
ATOM 3781 N N . ALA B 1 83 ? 31.97144 30.80803 55.67842 1.000 24.21704 81 ALA B N 1
ATOM 3782 C CA . ALA B 1 83 ? 31.78634 31.03160 57.10406 1.000 24.17600 81 ALA B CA 1
ATOM 3783 C C . ALA B 1 83 ? 30.31350 31.31265 57.37239 1.000 22.32783 81 ALA B C 1
ATOM 3784 O O . ALA B 1 83 ? 29.71531 32.17264 56.71839 1.000 22.83347 81 ALA B O 1
ATOM 3791 N N . LYS B 1 84 ? 29.73188 30.58598 58.32544 1.000 24.56062 82 LYS B N 1
ATOM 3792 C CA . LYS B 1 84 ? 28.33511 30.76731 58.70160 1.000 22.91179 82 LYS B CA 1
ATOM 3793 C C . LYS B 1 84 ? 28.28071 31.66204 59.93482 1.000 27.31127 82 LYS B C 1
ATOM 3794 O O . LYS B 1 84 ? 28.82344 31.31108 60.98947 1.000 25.18236 82 LYS B O 1
ATOM 3813 N N . LEU B 1 85 ? 27.62551 32.81104 59.79803 1.000 21.31522 83 LEU B N 1
ATOM 3814 C CA . LEU B 1 85 ? 27.50722 33.79223 60.86936 1.000 26.30541 83 LEU B CA 1
ATOM 3815 C C . LEU B 1 85 ? 26.02841 33.98445 61.17285 1.000 25.95428 83 LEU B C 1
ATOM 3816 O O . LEU B 1 85 ? 25.24829 34.32520 60.27753 1.000 21.27866 83 LEU B O 1
ATOM 3832 N N . GLY B 1 86 ? 25.64252 33.76214 62.43042 1.000 24.75441 84 GLY B N 1
ATOM 3833 C CA . GLY B 1 86 ? 24.24407 33.84262 62.80146 1.000 29.48451 84 GLY B CA 1
ATOM 3834 C C . GLY B 1 86 ? 24.05232 34.17284 64.26525 1.000 29.65792 84 GLY B C 1
ATOM 3835 O O . GLY B 1 86 ? 25.00279 34.22970 65.04966 1.000 25.98558 84 GLY B O 1
ATOM 3839 N N . TYR B 1 87 ? 22.79222 34.39968 64.62162 1.000 27.62928 85 TYR B N 1
ATOM 3840 C CA . TYR B 1 87 ? 22.40447 34.67251 65.99801 1.000 29.25977 85 TYR B CA 1
ATOM 3841 C C . TYR B 1 87 ? 20.96291 34.21057 66.18744 1.000 30.02563 85 TYR B C 1
ATOM 3842 O O . TYR B 1 87 ? 20.24460 33.99884 65.20847 1.000 25.96636 85 TYR B O 1
ATOM 3860 N N . PRO B 1 88 ? 20.53192 34.02664 67.43613 1.000 27.00050 86 PRO B N 1
ATOM 3861 C CA . PRO B 1 88 ? 19.22434 33.39586 67.66628 1.000 28.17076 86 PRO B CA 1
ATOM 3862 C C . PRO B 1 88 ? 18.06235 34.36708 67.53876 1.000 24.48342 86 PRO B C 1
ATOM 3863 O O . PRO B 1 88 ? 18.12312 35.51220 67.99229 1.000 31.00271 86 PRO B O 1
ATOM 3874 N N . ILE B 1 89 ? 16.99902 33.89329 66.89230 1.000 26.45492 87 ILE B N 1
ATOM 3875 C CA . ILE B 1 89 ? 15.69033 34.53118 66.99322 1.000 21.49862 87 ILE B CA 1
ATOM 3876 C C . ILE B 1 89 ? 14.91528 33.97880 68.18228 1.000 19.97222 87 ILE B C 1
ATOM 3877 O O . ILE B 1 89 ? 14.26037 34.72819 68.91034 1.000 21.97471 87 ILE B O 1
ATOM 3893 N N . THR B 1 90 ? 14.97865 32.66223 68.37264 1.000 23.73390 88 THR B N 1
ATOM 3894 C CA . THR B 1 90 ? 14.40539 31.98032 69.52156 1.000 23.60416 88 THR B CA 1
ATOM 3895 C C . THR B 1 90 ? 15.41952 30.94671 69.99379 1.000 24.59197 88 THR B C 1
ATOM 3896 O O . THR B 1 90 ? 16.53132 30.85511 69.46523 1.000 24.81453 88 THR B O 1
ATOM 3907 N N . ASP B 1 91 ? 15.03807 30.15985 71.00061 1.000 26.45086 89 ASP B N 1
ATOM 3908 C CA . ASP B 1 91 ? 15.96291 29.17071 71.53873 1.000 28.14346 89 ASP B CA 1
ATOM 3909 C C . ASP B 1 91 ? 16.31677 28.09458 70.52132 1.000 28.61823 89 ASP B C 1
ATOM 3910 O O . ASP B 1 91 ? 17.36940 27.46016 70.64963 1.000 32.13141 89 ASP B O 1
ATOM 3919 N N . ASP B 1 92 ? 15.46633 27.87512 69.51532 1.000 25.01990 90 ASP B N 1
ATOM 3920 C CA . ASP B 1 92 ? 15.71022 26.86587 68.49545 1.000 25.78877 90 ASP B CA 1
ATOM 3921 C C . ASP B 1 92 ? 15.82160 27.41699 67.08195 1.000 27.10092 90 ASP B C 1
ATOM 3922 O O . ASP B 1 92 ? 16.32598 26.70586 66.20498 1.000 28.89411 90 ASP B O 1
ATOM 3931 N N . LEU B 1 93 ? 15.36118 28.63858 66.82901 1.000 24.12222 91 LEU B N 1
ATOM 3932 C CA . LEU B 1 93 ? 15.40597 29.23576 65.50074 1.000 24.06875 91 LEU B CA 1
ATOM 3933 C C . LEU B 1 93 ? 16.55407 30.23615 65.43875 1.000 24.52516 91 LEU B C 1
ATOM 3934 O O . LEU B 1 93 ? 16.63164 31.15112 66.26557 1.000 26.66291 91 LEU B O 1
ATOM 3950 N N . ASP B 1 94 ? 17.44241 30.05428 64.46554 1.000 22.73254 92 ASP B N 1
ATOM 3951 C CA . ASP B 1 94 ? 18.54629 30.96641 64.21805 1.000 22.90106 92 ASP B CA 1
ATOM 3952 C C . ASP B 1 94 ? 18.40230 31.58472 62.83400 1.000 26.40795 92 ASP B C 1
ATOM 3953 O O . ASP B 1 94 ? 17.87348 30.96038 61.90931 1.000 23.36812 92 ASP B O 1
ATOM 3962 N N . ILE B 1 95 ? 18.86909 32.82439 62.70530 1.000 22.54747 93 ILE B N 1
ATOM 3963 C CA . ILE B 1 95 ? 19.01018 33.49906 61.42034 1.000 20.15962 93 ILE B CA 1
ATOM 3964 C C . ILE B 1 95 ? 20.50000 33.60586 61.13143 1.000 22.24721 93 ILE B C 1
ATOM 3965 O O . ILE B 1 95 ? 21.30052 33.82272 62.04886 1.000 23.38854 93 ILE B O 1
ATOM 3981 N N . TYR B 1 96 ? 20.87940 33.43677 59.86650 1.000 21.98755 94 TYR B N 1
ATOM 3982 C CA . TYR B 1 96 ? 22.29611 33.37410 59.54504 1.000 22.77428 94 TYR B CA 1
ATOM 3983 C C . TYR B 1 96 ? 22.55688 33.87233 58.13350 1.000 20.06590 94 TYR B C 1
ATOM 3984 O O . TYR B 1 96 ? 21.64713 33.99434 57.30834 1.000 20.14712 94 TYR B O 1
ATOM 4002 N N . THR B 1 97 ? 23.83091 34.16067 57.87937 1.000 23.33465 95 THR B N 1
ATOM 4003 C CA . THR B 1 97 ? 24.35718 34.38104 56.54380 1.000 17.65983 95 THR B CA 1
ATOM 4004 C C . THR B 1 97 ? 25.59399 33.50686 56.36666 1.000 21.90257 95 THR B C 1
ATOM 4005 O O . THR B 1 97 ? 26.24508 33.11498 57.33923 1.000 18.15111 95 THR B O 1
ATOM 4016 N N . ARG B 1 98 ? 25.90083 33.18121 55.11334 1.000 20.23521 96 ARG B N 1
ATOM 4017 C CA . ARG B 1 98 ? 27.12804 32.47740 54.76688 1.000 19.94676 96 ARG B CA 1
ATOM 4018 C C . ARG B 1 98 ? 27.88417 33.28750 53.72381 1.000 19.28059 96 ARG B C 1
ATOM 4019 O O . ARG B 1 98 ? 27.28796 33.80515 52.77443 1.000 22.47242 96 ARG B O 1
ATOM 4040 N N . LEU B 1 99 ? 29.19743 33.39951 53.91052 1.000 17.19461 97 LEU B N 1
ATOM 4041 C CA . LEU B 1 99 ? 30.05478 34.17371 53.02435 1.000 21.46027 97 LEU B CA 1
ATOM 4042 C C . LEU B 1 99 ? 31.30183 33.36906 52.69880 1.000 21.74201 97 LEU B C 1
ATOM 4043 O O . LEU B 1 99 ? 31.95106 32.83112 53.60151 1.000 20.53705 97 LEU B O 1
ATOM 4059 N N . GLY B 1 100 ? 31.64217 33.30076 51.41518 1.000 19.12452 98 GLY B N 1
ATOM 4060 C CA . GLY B 1 100 ? 32.83133 32.58513 51.00340 1.000 21.75181 98 GLY B CA 1
ATOM 4061 C C . GLY B 1 100 ? 32.98925 32.48387 49.50244 1.000 20.41401 98 GLY B C 1
ATOM 4062 O O . GLY B 1 100 ? 32.66667 33.42411 48.76940 1.000 17.52458 98 GLY B O 1
ATOM 4066 N N . GLY B 1 101 ? 33.48207 31.33805 49.03364 1.000 22.47386 99 GLY B N 1
ATOM 4067 C CA . GLY B 1 101 ? 33.78982 31.16899 47.63002 1.000 24.56822 99 GLY B CA 1
ATOM 4068 C C . GLY B 1 101 ? 33.48832 29.75662 47.17396 1.000 20.25243 99 GLY B C 1
ATOM 4069 O O . GLY B 1 101 ? 33.41732 28.81936 47.97308 1.000 18.65298 99 GLY B O 1
ATOM 4073 N N . MET B 1 102 ? 33.30326 29.62390 45.86137 1.000 17.86140 100 MET B N 1
ATOM 4074 C CA . MET B 1 102 ? 33.03795 28.34218 45.22393 1.000 18.15315 100 MET B CA 1
ATOM 4075 C C . MET B 1 102 ? 34.00348 28.15318 44.06477 1.000 20.84234 100 MET B C 1
ATOM 4076 O O . MET B 1 102 ? 34.15393 29.04957 43.22921 1.000 21.32464 100 MET B O 1
ATOM 4090 N N . VAL B 1 103 ? 34.65382 26.99433 44.01940 1.000 17.54172 101 VAL B N 1
ATOM 4091 C CA . VAL B 1 103 ? 35.42962 26.57580 42.85674 1.000 20.83424 101 VAL B CA 1
ATOM 4092 C C . VAL B 1 103 ? 34.51017 25.72861 41.98673 1.000 23.07606 101 VAL B C 1
ATOM 4093 O O . VAL B 1 103 ? 34.03285 24.67429 42.42173 1.000 21.00429 101 VAL B O 1
ATOM 4106 N N . TRP B 1 104 ? 34.26430 26.17799 40.75861 1.000 22.04152 102 TRP B N 1
ATOM 4107 C CA . TRP B 1 104 ? 33.20604 25.61027 39.94076 1.000 20.48173 102 TRP B CA 1
ATOM 4108 C C . TRP B 1 104 ? 33.74376 25.00815 38.65219 1.000 19.40338 102 TRP B C 1
ATOM 4109 O O . TRP B 1 104 ? 34.81227 25.37950 38.16101 1.000 20.79720 102 TRP B O 1
ATOM 4130 N N . ARG B 1 105 ? 32.98135 24.04799 38.13530 1.000 24.72771 103 ARG B N 1
ATOM 4131 C CA . ARG B 1 105 ? 33.14724 23.48560 36.80069 1.000 21.57168 103 ARG B CA 1
ATOM 4132 C C . ARG B 1 105 ? 31.87798 23.78213 36.01704 1.000 21.47326 103 ARG B C 1
ATOM 4133 O O . ARG B 1 105 ? 30.78045 23.40455 36.44054 1.000 18.89705 103 ARG B O 1
ATOM 4154 N N . ALA B 1 106 ? 32.02841 24.46402 34.88410 1.000 24.92528 104 ALA B N 1
ATOM 4155 C CA . ALA B 1 106 ? 30.91076 24.83372 34.02815 1.000 21.85209 104 ALA B CA 1
ATOM 4156 C C . ALA B 1 106 ? 31.12407 24.25318 32.64017 1.000 24.32291 104 ALA B C 1
ATOM 4157 O O . ALA B 1 106 ? 32.22250 24.35415 32.08400 1.000 26.34623 104 ALA B O 1
ATOM 4164 N N . ASP B 1 107 ? 30.07262 23.65868 32.08318 1.000 23.90471 105 ASP B N 1
ATOM 4165 C CA . ASP B 1 107 ? 30.09892 23.08763 30.74549 1.000 26.78461 105 ASP B CA 1
ATOM 4166 C C . ASP B 1 107 ? 29.00069 23.70955 29.89522 1.000 26.12520 105 ASP B C 1
ATOM 4167 O O . ASP B 1 107 ? 27.89795 23.97309 30.38573 1.000 23.41969 105 ASP B O 1
ATOM 4176 N N . THR B 1 108 ? 29.30816 23.94683 28.62086 1.000 24.49632 106 THR B N 1
ATOM 4177 C CA . THR B 1 108 ? 28.30876 24.34438 27.64335 1.000 23.37129 106 THR B CA 1
ATOM 4178 C C . THR B 1 108 ? 28.36910 23.40488 26.44877 1.000 24.23319 106 THR B C 1
ATOM 4179 O O . THR B 1 108 ? 29.43801 22.92035 26.06560 1.000 26.32566 106 THR B O 1
ATOM 4190 N N . LYS B 1 109 ? 27.19973 23.14982 25.87769 1.000 21.60737 107 LYS B N 1
ATOM 4191 C CA . LYS B 1 109 ? 27.04286 22.41054 24.63520 1.000 24.56982 107 LYS B CA 1
ATOM 4192 C C . LYS B 1 109 ? 26.18964 23.25254 23.70238 1.000 26.51968 107 LYS B C 1
ATOM 4193 O O . LYS B 1 109 ? 25.19174 23.84007 24.12784 1.000 25.35321 107 LYS B O 1
ATOM 4212 N N . SER B 1 110 ? 26.59772 23.33047 22.43941 1.000 25.03269 108 SER B N 1
ATOM 4213 C CA . SER B 1 110 ? 25.80985 24.02438 21.43301 1.000 23.51228 108 SER B CA 1
ATOM 4214 C C . SER B 1 110 ? 26.27415 23.57403 20.05994 1.000 25.08869 108 SER B C 1
ATOM 4215 O O . SER B 1 110 ? 27.43110 23.18689 19.87924 1.000 26.63244 108 SER B O 1
ATOM 4223 N N . ASN B 1 111 ? 25.35602 23.61618 19.09431 1.000 25.62401 109 ASN B N 1
ATOM 4224 C CA . ASN B 1 111 ? 25.76950 23.42201 17.71088 1.000 29.19645 109 ASN B CA 1
ATOM 4225 C C . ASN B 1 111 ? 26.69387 24.54344 17.26130 1.000 26.13053 109 ASN B C 1
ATOM 4226 O O . ASN B 1 111 ? 27.62602 24.30589 16.48636 1.000 26.47140 109 ASN B O 1
ATOM 4237 N N . VAL B 1 112 ? 26.47435 25.75959 17.77007 1.000 27.96784 110 VAL B N 1
ATOM 4238 C CA . VAL B 1 112 ? 27.25133 26.91774 17.33341 1.000 26.07234 110 VAL B CA 1
ATOM 4239 C C . VAL B 1 112 ? 28.72865 26.73311 17.66503 1.000 24.73654 110 VAL B C 1
ATOM 4240 O O . VAL B 1 112 ? 29.59813 26.87591 16.79715 1.000 24.73051 110 VAL B O 1
ATOM 4253 N N . TYR B 1 113 ? 29.03561 26.40221 18.92234 1.000 27.09586 111 TYR B N 1
ATOM 4254 C CA . TYR B 1 113 ? 30.41092 26.37423 19.40223 1.000 27.00074 111 TYR B CA 1
ATOM 4255 C C . TYR B 1 113 ? 30.90971 24.99226 19.80484 1.000 23.75507 111 TYR B C 1
ATOM 4256 O O . TYR B 1 113 ? 32.08106 24.86339 20.17919 1.000 23.07075 111 TYR B O 1
ATOM 4274 N N . GLY B 1 114 ? 30.06996 23.96220 19.75282 1.000 24.97778 112 GLY B N 1
ATOM 4275 C CA . GLY B 1 114 ? 30.50605 22.64418 20.17532 1.000 25.85043 112 GLY B CA 1
ATOM 4276 C C . GLY B 1 114 ? 30.47970 22.51019 21.68984 1.000 27.00427 112 GLY B C 1
ATOM 4277 O O . GLY B 1 114 ? 29.68555 23.15039 22.38092 1.000 28.04383 112 GLY B O 1
ATOM 4281 N N . LYS B 1 115 ? 31.36180 21.65888 22.20767 1.000 29.54525 113 LYS B N 1
ATOM 4282 C CA . LYS B 1 115 ? 31.46355 21.41323 23.64062 1.000 27.45112 113 LYS B CA 1
ATOM 4283 C C . LYS B 1 115 ? 32.62563 22.21096 24.21890 1.000 29.31595 113 LYS B C 1
ATOM 4284 O O . LYS B 1 115 ? 33.74087 22.16834 23.68822 1.000 25.62399 113 LYS B O 1
ATOM 4303 N N . ASN B 1 116 ? 32.35669 22.94010 25.30133 1.000 25.93430 114 ASN B N 1
ATOM 4304 C CA . ASN B 1 116 ? 33.36279 23.74109 25.98216 1.000 26.93628 114 ASN B CA 1
ATOM 4305 C C . ASN B 1 116 ? 33.12141 23.66795 27.48244 1.000 28.45221 114 ASN B C 1
ATOM 4306 O O . ASN B 1 116 ? 31.99030 23.47665 27.93760 1.000 28.22182 114 ASN B O 1
ATOM 4317 N N . HIS B 1 117 ? 34.19823 23.82386 28.24804 1.000 26.31783 115 HIS B N 1
ATOM 4318 C CA . HIS B 1 117 ? 34.09727 23.84434 29.69836 1.000 25.24928 115 HIS B CA 1
ATOM 4319 C C . HIS B 1 117 ? 35.21122 24.71153 30.26321 1.000 24.99161 115 HIS B C 1
ATOM 4320 O O . HIS B 1 117 ? 36.18567 25.03506 29.57940 1.000 23.28171 115 HIS B O 1
ATOM 4334 N N . ASP B 1 118 ? 35.04454 25.09599 31.52492 1.000 26.88162 116 ASP B N 1
ATOM 4335 C CA . ASP B 1 118 ? 36.04258 25.89936 32.21339 1.000 24.48854 116 ASP B CA 1
ATOM 4336 C C . ASP B 1 118 ? 35.87488 25.70233 33.71205 1.000 20.94057 116 ASP B C 1
ATOM 4337 O O . ASP B 1 118 ? 34.83856 25.22782 34.18536 1.000 20.86366 116 ASP B O 1
ATOM 4346 N N . THR B 1 119 ? 36.91421 26.07789 34.45044 1.000 20.85095 117 THR B N 1
ATOM 4347 C CA . THR B 1 119 ? 36.88686 26.08149 35.90408 1.000 19.32452 117 THR B CA 1
ATOM 4348 C C . THR B 1 119 ? 37.28241 27.46652 36.39527 1.000 23.23607 117 THR B C 1
ATOM 4349 O O . THR B 1 119 ? 38.00952 28.19755 35.71741 1.000 22.98719 117 THR B O 1
ATOM 4360 N N . GLY B 1 120 ? 36.79697 27.82205 37.57729 1.000 22.85184 118 GLY B N 1
ATOM 4361 C CA . GLY B 1 120 ? 37.07369 29.13862 38.11198 1.000 19.01670 118 GLY B CA 1
ATOM 4362 C C . GLY B 1 120 ? 36.53263 29.28593 39.51517 1.000 23.02340 118 GLY B C 1
ATOM 4363 O O . GLY B 1 120 ? 36.10235 28.31601 40.14221 1.000 22.36617 118 GLY B O 1
ATOM 4367 N N . VAL B 1 121 ? 36.55248 30.52634 39.99958 1.000 23.94336 119 VAL B N 1
ATOM 4368 C CA . VAL B 1 121 ? 36.13341 30.85093 41.35701 1.000 22.46859 119 VAL B CA 1
ATOM 4369 C C . VAL B 1 121 ? 35.04171 31.90917 41.30919 1.000 20.59019 119 VAL B C 1
ATOM 4370 O O . VAL B 1 121 ? 35.11940 32.86468 40.52926 1.000 21.46053 119 VAL B O 1
ATOM 4383 N N . SER B 1 122 ? 34.02392 31.72922 42.14500 1.000 23.44481 120 SER B N 1
ATOM 4384 C CA . SER B 1 122 ? 32.93340 32.67356 42.31697 1.000 19.44598 120 SER B CA 1
ATOM 4385 C C . SER B 1 122 ? 32.68309 32.90392 43.79827 1.000 19.68833 120 SER B C 1
ATOM 4386 O O . SER B 1 122 ? 32.83437 31.98246 44.60655 1.000 19.51616 120 SER B O 1
ATOM 4394 N N . PRO B 1 123 ? 32.30617 34.11908 44.18867 1.000 21.56292 121 PRO B N 1
ATOM 4395 C CA . PRO B 1 123 ? 31.92412 34.35312 45.58317 1.000 19.31152 121 PRO B CA 1
ATOM 4396 C C . PRO B 1 123 ? 30.52528 33.83015 45.86704 1.000 17.21495 121 PRO B C 1
ATOM 4397 O O . PRO B 1 123 ? 29.65349 33.80136 44.99552 1.000 15.08991 121 PRO B O 1
ATOM 4408 N N . VAL B 1 124 ? 30.32333 33.40091 47.11030 1.000 19.00587 122 VAL B N 1
ATOM 4409 C CA . VAL B 1 124 ? 29.05066 32.85099 47.55824 1.000 18.09468 122 VAL B CA 1
ATOM 4410 C C . VAL B 1 124 ? 28.50816 33.73675 48.66991 1.000 19.91891 122 VAL B C 1
ATOM 4411 O O . VAL B 1 124 ? 29.20599 33.99990 49.65666 1.000 21.09197 122 VAL B O 1
ATOM 4424 N N . PHE B 1 125 ? 27.27186 34.20420 48.49831 1.000 20.64053 123 PHE B N 1
ATOM 4425 C CA . PHE B 1 125 ? 26.53660 34.93784 49.51902 1.000 15.19786 123 PHE B CA 1
ATOM 4426 C C . PHE B 1 125 ? 25.21857 34.21942 49.77431 1.000 18.53138 123 PHE B C 1
ATOM 4427 O O . PHE B 1 125 ? 24.44346 33.99528 48.83811 1.000 17.47234 123 PHE B O 1
ATOM 4444 N N . ALA B 1 126 ? 24.95483 33.87511 51.03302 1.000 17.74538 124 ALA B N 1
ATOM 4445 C CA . ALA B 1 126 ? 23.73186 33.16825 51.38215 1.000 19.86735 124 ALA B CA 1
ATOM 4446 C C . ALA B 1 126 ? 23.16127 33.71184 52.68250 1.000 18.91361 124 ALA B C 1
ATOM 4447 O O . ALA B 1 126 ? 23.89499 34.17553 53.55864 1.000 15.63147 124 ALA B O 1
ATOM 4454 N N . GLY B 1 127 ? 21.84070 33.64761 52.78947 1.000 19.16591 125 GLY B N 1
ATOM 4455 C CA . GLY B 1 127 ? 21.15660 33.99379 54.02098 1.000 19.51644 125 GLY B CA 1
ATOM 4456 C C . GLY B 1 127 ? 19.95528 33.09390 54.21381 1.000 20.51543 125 GLY B C 1
ATOM 4457 O O . GLY B 1 127 ? 19.30624 32.67674 53.25219 1.000 19.45044 125 GLY B O 1
ATOM 4461 N N . GLY B 1 128 ? 19.66598 32.79187 55.47289 1.000 17.45311 126 GLY B N 1
ATOM 4462 C CA . GLY B 1 128 ? 18.57131 31.88888 55.75917 1.000 20.10763 126 GLY B CA 1
ATOM 4463 C C . GLY B 1 128 ? 18.29382 31.78516 57.24162 1.000 22.57561 126 GLY B C 1
ATOM 4464 O O . GLY B 1 128 ? 18.78936 32.57539 58.04834 1.000 19.91753 126 GLY B O 1
ATOM 4468 N N . VAL B 1 129 ? 17.46372 30.80115 57.58231 1.000 18.65467 127 VAL B N 1
ATOM 4469 C CA . VAL B 1 129 ? 17.14350 30.46946 58.96275 1.000 17.41657 127 VAL B CA 1
ATOM 4470 C C . VAL B 1 129 ? 17.30768 28.96783 59.14831 1.000 18.71349 127 VAL B C 1
ATOM 4471 O O . VAL B 1 129 ? 17.12980 28.18368 58.21089 1.000 20.57869 127 VAL B O 1
ATOM 4484 N N . GLU B 1 130 ? 17.65140 28.56986 60.37102 1.000 20.62768 128 GLU B N 1
ATOM 4485 C CA . GLU B 1 130 ? 17.88031 27.17201 60.71396 1.000 21.83986 128 GLU B CA 1
ATOM 4486 C C . GLU B 1 130 ? 17.14175 26.85844 62.00495 1.000 23.92567 128 GLU B C 1
ATOM 4487 O O . GLU B 1 130 ? 17.27711 27.58902 62.99212 1.000 23.63165 128 GLU B O 1
ATOM 4499 N N . TYR B 1 131 ? 16.36126 25.77954 61.99541 1.000 21.97596 129 TYR B N 1
ATOM 4500 C CA . TYR B 1 131 ? 15.55459 25.38028 63.13982 1.000 26.28768 129 TYR B CA 1
ATOM 4501 C C . TYR B 1 131 ? 16.04468 24.04252 63.67221 1.000 23.74238 129 TYR B C 1
ATOM 4502 O O . TYR B 1 131 ? 16.19816 23.08284 62.90973 1.000 22.92185 129 TYR B O 1
ATOM 4520 N N . ALA B 1 132 ? 16.27728 23.98519 64.98136 1.000 23.61909 130 ALA B N 1
ATOM 4521 C CA . ALA B 1 132 ? 16.72475 22.76729 65.64996 1.000 24.63749 130 ALA B CA 1
ATOM 4522 C C . ALA B 1 132 ? 15.50328 21.91870 65.97925 1.000 24.91045 130 ALA B C 1
ATOM 4523 O O . ALA B 1 132 ? 14.79280 22.18024 66.95229 1.000 31.76009 130 ALA B O 1
ATOM 4530 N N . ILE B 1 133 ? 15.25129 20.89708 65.15957 1.000 22.32612 131 ILE B N 1
ATOM 4531 C CA . ILE B 1 133 ? 14.15364 19.97485 65.43606 1.000 24.64232 131 ILE B CA 1
ATOM 4532 C C . ILE B 1 133 ? 14.44765 19.17929 66.70223 1.000 21.95274 131 ILE B C 1
ATOM 4533 O O . ILE B 1 133 ? 13.58929 19.02874 67.57836 1.000 22.32210 131 ILE B O 1
ATOM 4549 N N . THR B 1 134 ? 15.66800 18.65961 66.81167 1.000 24.54329 132 THR B N 1
ATOM 4550 C CA . THR B 1 134 ? 16.15621 17.95348 67.98792 1.000 23.81588 132 THR B CA 1
ATOM 4551 C C . THR B 1 134 ? 17.60089 18.37990 68.22268 1.000 23.17366 132 THR B C 1
ATOM 4552 O O . THR B 1 134 ? 18.16583 19.11574 67.40341 1.000 20.54128 132 THR B O 1
ATOM 4563 N N . PRO B 1 135 ? 18.23363 17.94766 69.31528 1.000 24.48662 133 PRO B N 1
ATOM 4564 C CA . PRO B 1 135 ? 19.66249 18.25042 69.49370 1.000 25.41839 133 PRO B CA 1
ATOM 4565 C C . PRO B 1 135 ? 20.53505 17.74672 68.35850 1.000 25.61196 133 PRO B C 1
ATOM 4566 O O . PRO B 1 135 ? 21.64924 18.25517 68.17966 1.000 24.43041 133 PRO B O 1
ATOM 4577 N N . GLU B 1 136 ? 20.06783 16.76623 67.58277 1.000 22.61739 134 GLU B N 1
ATOM 4578 C CA . GLU B 1 136 ? 20.85551 16.19467 66.50382 1.000 21.18091 134 GLU B CA 1
ATOM 4579 C C . GLU B 1 136 ? 20.41340 16.63553 65.11635 1.000 24.03781 134 GLU B C 1
ATOM 4580 O O . GLU B 1 136 ? 21.22990 16.60840 64.19057 1.000 25.31732 134 GLU B O 1
ATOM 4592 N N . ILE B 1 137 ? 19.15777 17.04628 64.94836 1.000 22.44962 135 ILE B N 1
ATOM 4593 C CA . ILE B 1 137 ? 18.57788 17.30565 63.63605 1.000 20.79565 135 ILE B CA 1
ATOM 4594 C C . ILE B 1 137 ? 18.18926 18.77419 63.54521 1.000 24.07721 135 ILE B C 1
ATOM 4595 O O . ILE B 1 137 ? 17.50658 19.29843 64.43337 1.000 20.03653 135 ILE B O 1
ATOM 4611 N N . ALA B 1 138 ? 18.62824 19.43393 62.47310 1.000 21.55262 136 ALA B N 1
ATOM 4612 C CA . ALA B 1 138 ? 18.27320 20.81805 62.19717 1.000 21.75633 136 ALA B CA 1
ATOM 4613 C C . ALA B 1 138 ? 17.87582 20.96266 60.73513 1.000 22.10788 136 ALA B C 1
ATOM 4614 O O . ALA B 1 138 ? 18.51710 20.39118 59.84847 1.000 23.83301 136 ALA B O 1
ATOM 4621 N N . THR B 1 139 ? 16.82231 21.73679 60.49048 1.000 22.10909 137 THR B N 1
ATOM 4622 C CA . THR B 1 139 ? 16.36968 22.06534 59.14794 1.000 23.28312 137 THR B CA 1
ATOM 4623 C C . THR B 1 139 ? 16.68494 23.52526 58.85046 1.000 23.06971 137 THR B C 1
ATOM 4624 O O . THR B 1 139 ? 16.69962 24.36708 59.75327 1.000 24.77503 137 THR B O 1
ATOM 4635 N N . ARG B 1 140 ? 16.93674 23.82365 57.57678 1.000 22.81038 138 ARG B N 1
ATOM 4636 C CA . ARG B 1 140 ? 17.30330 25.17473 57.17740 1.000 23.23300 138 ARG B CA 1
ATOM 4637 C C . ARG B 1 140 ? 16.61658 25.54593 55.87236 1.000 21.93713 138 ARG B C 1
ATOM 4638 O O . ARG B 1 140 ? 16.40214 24.70460 54.99896 1.000 23.83275 138 ARG B O 1
ATOM 4659 N N . LEU B 1 141 ? 16.26182 26.82642 55.76698 1.000 21.69707 139 LEU B N 1
ATOM 4660 C CA . LEU B 1 141 ? 15.76111 27.43985 54.54299 1.000 21.20053 139 LEU B CA 1
ATOM 4661 C C . LEU B 1 141 ? 16.66337 28.62705 54.23868 1.000 19.92277 139 LEU B C 1
ATOM 4662 O O . LEU B 1 141 ? 16.83063 29.51044 55.08656 1.000 20.05915 139 LEU B O 1
ATOM 4678 N N . GLU B 1 142 ? 17.24749 28.64949 53.04150 1.000 16.92758 140 GLU B N 1
ATOM 4679 C CA . GLU B 1 142 ? 18.21570 29.68611 52.71645 1.000 20.76048 140 GLU B CA 1
ATOM 4680 C C . GLU B 1 142 ? 18.12731 30.04967 51.24258 1.000 17.35778 140 GLU B C 1
ATOM 4681 O O . GLU B 1 142 ? 17.60405 29.29334 50.42018 1.000 18.81896 140 GLU B O 1
ATOM 4693 N N . TYR B 1 143 ? 18.63615 31.23899 50.92992 1.000 21.39891 141 TYR B N 1
ATOM 4694 C CA . TYR B 1 143 ? 18.83332 31.69923 49.56206 1.000 22.86760 141 TYR B CA 1
ATOM 4695 C C . TYR B 1 143 ? 20.32433 31.90640 49.34268 1.000 20.89487 141 TYR B C 1
ATOM 4696 O O . TYR B 1 143 ? 20.96713 32.63887 50.10163 1.000 20.91061 141 TYR B O 1
ATOM 4714 N N . GLN B 1 144 ? 20.86901 31.26378 48.31156 1.000 19.65679 142 GLN B N 1
ATOM 4715 C CA . GLN B 1 144 ? 22.30130 31.27017 48.04042 1.000 17.57279 142 GLN B CA 1
ATOM 4716 C C . GLN B 1 144 ? 22.55478 31.90492 46.68204 1.000 20.73669 142 GLN B C 1
ATOM 4717 O O . GLN B 1 144 ? 22.00169 31.45776 45.67169 1.000 20.50146 142 GLN B O 1
ATOM 4731 N N . TRP B 1 145 ? 23.39773 32.93521 46.66079 1.000 22.53028 143 TRP B N 1
ATOM 4732 C CA . TRP B 1 145 ? 23.77103 33.63488 45.43896 1.000 19.57787 143 TRP B CA 1
ATOM 4733 C C . TRP B 1 145 ? 25.22056 33.31128 45.09935 1.000 20.24924 143 TRP B C 1
ATOM 4734 O O . TRP B 1 145 ? 26.11729 33.52054 45.92349 1.000 18.05696 143 TRP B O 1
ATOM 4755 N N . THR B 1 146 ? 25.44134 32.79761 43.89049 1.000 20.10219 144 THR B N 1
ATOM 4756 C CA . THR B 1 146 ? 26.77329 32.51819 43.36637 1.000 17.94373 144 THR B CA 1
ATOM 4757 C C . THR B 1 146 ? 26.96939 33.36954 42.11912 1.000 20.38515 144 THR B C 1
ATOM 4758 O O . THR B 1 146 ? 26.16799 33.29361 41.18148 1.000 19.43074 144 THR B O 1
ATOM 4769 N N . ASN B 1 147 ? 28.02484 34.18033 42.11360 1.000 19.53086 145 ASN B N 1
ATOM 4770 C CA . ASN B 1 147 ? 28.19256 35.24983 41.13699 1.000 22.46424 145 ASN B CA 1
ATOM 4771 C C . ASN B 1 147 ? 29.14557 34.82859 40.02417 1.000 21.85257 145 ASN B C 1
ATOM 4772 O O . ASN B 1 147 ? 30.23307 34.30972 40.29424 1.000 22.12747 145 ASN B O 1
ATOM 4783 N N . ASN B 1 148 ? 28.73383 35.05878 38.77426 1.000 19.27611 146 ASN B N 1
ATOM 4784 C CA . ASN B 1 148 ? 29.60920 34.96300 37.60408 1.000 21.62948 146 ASN B CA 1
ATOM 4785 C C . ASN B 1 148 ? 30.24679 33.57275 37.49473 1.000 22.97522 146 ASN B C 1
ATOM 4786 O O . ASN B 1 148 ? 31.44322 33.37570 37.71803 1.000 20.27207 146 ASN B O 1
ATOM 4797 N N . ILE B 1 149 ? 29.40895 32.61021 37.11973 1.000 21.67212 147 ILE B N 1
ATOM 4798 C CA . ILE B 1 149 ? 29.82425 31.21351 36.99608 1.000 18.10980 147 ILE B CA 1
ATOM 4799 C C . ILE B 1 149 ? 30.09917 30.96819 35.51566 1.000 20.92082 147 ILE B C 1
ATOM 4800 O O . ILE B 1 149 ? 29.23582 30.50568 34.76902 1.000 14.98156 147 ILE B O 1
ATOM 4816 N N . GLY B 1 150 ? 31.31528 31.26555 35.09102 1.000 22.93057 148 GLY B N 1
ATOM 4817 C CA . GLY B 1 150 ? 31.72555 30.98653 33.73344 1.000 25.89259 148 GLY B CA 1
ATOM 4818 C C . GLY B 1 150 ? 32.67106 32.05594 33.22625 1.000 22.50806 148 GLY B C 1
ATOM 4819 O O . GLY B 1 150 ? 33.32475 32.74685 34.00217 1.000 23.18392 148 GLY B O 1
ATOM 4823 N N . ASP B 1 151 ? 32.72279 32.16091 31.89959 1.000 21.83454 149 ASP B N 1
ATOM 4824 C CA . ASP B 1 151 ? 33.57935 33.12556 31.22194 1.000 25.42669 149 ASP B CA 1
ATOM 4825 C C . ASP B 1 151 ? 33.16750 33.22481 29.75771 1.000 25.91410 149 ASP B C 1
ATOM 4826 O O . ASP B 1 151 ? 33.08736 32.21056 29.05668 1.000 23.68055 149 ASP B O 1
ATOM 4835 N N . ALA B 1 152 ? 32.89381 34.44540 29.29283 1.000 23.92704 150 ALA B N 1
ATOM 4836 C CA . ALA B 1 152 ? 32.42200 34.62972 27.92515 1.000 28.27437 150 ALA B CA 1
ATOM 4837 C C . ALA B 1 152 ? 33.41523 34.09443 26.90239 1.000 31.04883 150 ALA B C 1
ATOM 4838 O O . ALA B 1 152 ? 33.01251 33.64622 25.82254 1.000 26.39756 150 ALA B O 1
ATOM 4845 N N . HIS B 1 153 ? 34.70941 34.13948 27.21328 1.000 31.28108 151 HIS B N 1
ATOM 4846 C CA . HIS B 1 153 ? 35.73573 33.79473 26.23942 1.000 29.23864 151 HIS B CA 1
ATOM 4847 C C . HIS B 1 153 ? 36.06224 32.30783 26.19758 1.000 29.14505 151 HIS B C 1
ATOM 4848 O O . HIS B 1 153 ? 36.63717 31.84714 25.20464 1.000 32.48039 151 HIS B O 1
ATOM 4862 N N . THR B 1 154 ? 35.71184 31.54662 27.23475 1.000 29.72957 152 THR B N 1
ATOM 4863 C CA . THR B 1 154 ? 36.00626 30.11804 27.28522 1.000 27.43926 152 THR B CA 1
ATOM 4864 C C . THR B 1 154 ? 34.79074 29.24497 27.00023 1.000 25.73468 152 THR B C 1
ATOM 4865 O O . THR B 1 154 ? 34.92149 28.21558 26.33162 1.000 25.33306 152 THR B O 1
ATOM 4876 N N . ILE B 1 155 ? 33.61280 29.61789 27.50633 1.000 26.83535 153 ILE B N 1
ATOM 4877 C CA . ILE B 1 155 ? 32.39281 28.85213 27.28566 1.000 25.98386 153 ILE B CA 1
ATOM 4878 C C . ILE B 1 155 ? 31.27242 29.68767 26.68630 1.000 25.55629 153 ILE B C 1
ATOM 4879 O O . ILE B 1 155 ? 30.21182 29.14352 26.37576 1.000 23.55524 153 ILE B O 1
ATOM 4895 N N . GLY B 1 156 ? 31.47063 30.99356 26.50670 1.000 26.18864 154 GLY B N 1
ATOM 4896 C CA . GLY B 1 156 ? 30.49648 31.84002 25.85033 1.000 27.63599 154 GLY B CA 1
ATOM 4897 C C . GLY B 1 156 ? 29.45448 32.47015 26.74977 1.000 24.97052 154 GLY B C 1
ATOM 4898 O O . GLY B 1 156 ? 28.62659 33.24702 26.25589 1.000 21.38176 154 GLY B O 1
ATOM 4902 N N . THR B 1 157 ? 29.46525 32.17262 28.04681 1.000 24.98423 155 THR B N 1
ATOM 4903 C CA . THR B 1 157 ? 28.47363 32.72742 28.95869 1.000 24.84366 155 THR B CA 1
ATOM 4904 C C . THR B 1 157 ? 29.04486 32.71407 30.36900 1.000 22.74928 155 THR B C 1
ATOM 4905 O O . THR B 1 157 ? 29.96427 31.95177 30.67877 1.000 20.81341 155 THR B O 1
ATOM 4916 N N . ARG B 1 158 ? 28.48143 33.56721 31.22716 1.000 21.06713 156 ARG B N 1
ATOM 4917 C CA . ARG B 1 158 ? 28.91338 33.66769 32.62384 1.000 25.44303 156 ARG B CA 1
ATOM 4918 C C . ARG B 1 158 ? 27.71977 34.06278 33.48243 1.000 22.45230 156 ARG B C 1
ATOM 4919 O O . ARG B 1 158 ? 27.64653 35.17798 34.01318 1.000 22.67648 156 ARG B O 1
ATOM 4940 N N . PRO B 1 159 ? 26.75388 33.16334 33.63539 1.000 21.43267 157 PRO B N 1
ATOM 4941 C CA . PRO B 1 159 ? 25.53949 33.49115 34.38390 1.000 21.80285 157 PRO B CA 1
ATOM 4942 C C . PRO B 1 159 ? 25.76108 33.49141 35.88951 1.000 21.97973 157 PRO B C 1
ATOM 4943 O O . PRO B 1 159 ? 26.72279 32.92932 36.41620 1.000 20.39850 157 PRO B O 1
ATOM 4954 N N . ASP B 1 160 ? 24.84634 34.16391 36.57504 1.000 22.45590 158 ASP B N 1
ATOM 4955 C CA . ASP B 1 160 ? 24.72825 34.07361 38.02001 1.000 22.74480 158 ASP B CA 1
ATOM 4956 C C . ASP B 1 160 ? 23.72500 32.98499 38.37998 1.000 23.43816 158 ASP B C 1
ATOM 4957 O O . ASP B 1 160 ? 22.94727 32.52347 37.54180 1.000 23.40964 158 ASP B O 1
ATOM 4966 N N . ASN B 1 161 ? 23.75817 32.56572 39.64268 1.000 23.17195 159 ASN B N 1
ATOM 4967 C CA . ASN B 1 161 ? 22.82942 31.55515 40.12326 1.000 21.28482 159 ASN B CA 1
ATOM 4968 C C . ASN B 1 161 ? 22.26434 31.95007 41.47582 1.000 21.29101 159 ASN B C 1
ATOM 4969 O O . ASN B 1 161 ? 23.01425 32.28455 42.39817 1.000 21.48630 159 ASN B O 1
ATOM 4980 N N . GLY B 1 162 ? 20.94009 31.90439 41.57903 1.000 25.33964 160 GLY B N 1
ATOM 4981 C CA . GLY B 1 162 ? 20.25554 32.01597 42.84799 1.000 21.76378 160 GLY B CA 1
ATOM 4982 C C . GLY B 1 162 ? 19.51501 30.72757 43.13952 1.000 21.49562 160 GLY B C 1
ATOM 4983 O O . GLY B 1 162 ? 18.77454 30.23086 42.28513 1.000 22.34922 160 GLY B O 1
ATOM 4987 N N . MET B 1 163 ? 19.71919 30.16031 44.32632 1.000 18.80830 161 MET B N 1
ATOM 4988 C CA . MET B 1 163 ? 19.11771 28.88396 44.69223 1.000 23.32098 161 MET B CA 1
ATOM 4989 C C . MET B 1 163 ? 18.37726 29.04004 46.01148 1.000 20.74468 161 MET B C 1
ATOM 4990 O O . MET B 1 163 ? 18.98116 29.39291 47.02943 1.000 19.76359 161 MET B O 1
ATOM 5004 N N . LEU B 1 164 ? 17.07275 28.78441 45.98456 1.000 21.86639 162 LEU B N 1
ATOM 5005 C CA . LEU B 1 164 ? 16.24092 28.71400 47.18087 1.000 22.73412 162 LEU B CA 1
ATOM 5006 C C . LEU B 1 164 ? 16.11136 27.24183 47.54941 1.000 23.54753 162 LEU B C 1
ATOM 5007 O O . LEU B 1 164 ? 15.51559 26.46282 46.79902 1.000 21.62448 162 LEU B O 1
ATOM 5023 N N . SER B 1 165 ? 16.66033 26.85895 48.70054 1.000 18.58181 163 SER B N 1
ATOM 5024 C CA . SER B 1 165 ? 16.82070 25.45258 49.02762 1.000 21.98225 163 SER B CA 1
ATOM 5025 C C . SER B 1 165 ? 16.33667 25.14786 50.43580 1.000 24.73497 163 SER B C 1
ATOM 5026 O O . SER B 1 165 ? 16.37541 25.99793 51.33085 1.000 23.97553 163 SER B O 1
ATOM 5034 N N . LEU B 1 166 ? 15.88258 23.91043 50.61190 1.000 21.55082 164 LEU B N 1
ATOM 5035 C CA . LEU B 1 166 ? 15.58654 23.33402 51.91294 1.000 20.02097 164 LEU B CA 1
ATOM 5036 C C . LEU B 1 166 ? 16.65752 22.30322 52.23655 1.000 20.77718 164 LEU B C 1
ATOM 5037 O O . LEU B 1 166 ? 17.04918 21.51089 51.37283 1.000 22.20133 164 LEU B O 1
ATOM 5053 N N . GLY B 1 167 ? 17.13501 22.32242 53.47648 1.000 21.18657 165 GLY B N 1
ATOM 5054 C CA . GLY B 1 167 ? 18.21533 21.44916 53.87554 1.000 22.46795 165 GLY B CA 1
ATOM 5055 C C . GLY B 1 167 ? 17.95365 20.86488 55.24753 1.000 20.40039 165 GLY B C 1
ATOM 5056 O O . GLY B 1 167 ? 17.17068 21.39417 56.03916 1.000 18.28802 165 GLY B O 1
ATOM 5060 N N . VAL B 1 168 ? 18.63267 19.75517 55.51293 1.000 22.88733 166 VAL B N 1
ATOM 5061 C CA . VAL B 1 168 ? 18.58753 19.08932 56.80740 1.000 21.87433 166 VAL B CA 1
ATOM 5062 C C . VAL B 1 168 ? 20.01326 18.69320 57.15895 1.000 21.30468 166 VAL B C 1
ATOM 5063 O O . VAL B 1 168 ? 20.79014 18.30012 56.28253 1.000 20.54375 166 VAL B O 1
ATOM 5076 N N . SER B 1 169 ? 20.36948 18.82737 58.43291 1.000 20.23083 167 SER B N 1
ATOM 5077 C CA . SER B 1 169 ? 21.70905 18.49766 58.89146 1.000 20.31872 167 SER B CA 1
ATOM 5078 C C . SER B 1 169 ? 21.64168 17.65162 60.15339 1.000 26.18786 167 SER B C 1
ATOM 5079 O O . SER B 1 169 ? 20.68398 17.72934 60.92929 1.000 24.07601 167 SER B O 1
ATOM 5087 N N . TYR B 1 170 ? 22.67211 16.83000 60.33822 1.000 22.26454 168 TYR B N 1
ATOM 5088 C CA . TYR B 1 170 ? 22.83445 16.00660 61.52757 1.000 23.87851 168 TYR B CA 1
ATOM 5089 C C . TYR B 1 170 ? 24.06203 16.47615 62.29520 1.000 23.67016 168 TYR B C 1
ATOM 5090 O O . TYR B 1 170 ? 25.12409 16.69791 61.70374 1.000 21.03971 168 TYR B O 1
ATOM 5108 N N . ARG B 1 171 ? 23.90613 16.63195 63.60639 1.000 23.54142 169 ARG B N 1
ATOM 5109 C CA . ARG B 1 171 ? 24.95177 17.13993 64.48410 1.000 23.36844 169 ARG B CA 1
ATOM 5110 C C . ARG B 1 171 ? 25.50197 15.99396 65.32100 1.000 22.21869 169 ARG B C 1
ATOM 5111 O O . ARG B 1 171 ? 24.73469 15.22730 65.91219 1.000 26.13698 169 ARG B O 1
ATOM 5132 N N . PHE B 1 172 ? 26.83031 15.88678 65.37291 1.000 22.78877 170 PHE B N 1
ATOM 5133 C CA . PHE B 1 172 ? 27.51142 14.77254 66.01731 1.000 28.90051 170 PHE B CA 1
ATOM 5134 C C . PHE B 1 172 ? 28.00953 15.09781 67.42151 1.000 31.68302 170 PHE B C 1
ATOM 5135 O O . PHE B 1 172 ? 28.78317 14.31560 67.98346 1.000 33.32646 170 PHE B O 1
ATOM 5152 N N . ALA B 1 173 ? 27.60335 16.23069 67.99091 1.000 33.03434 171 ALA B N 1
ATOM 5153 C CA . ALA B 1 173 ? 28.08390 16.65143 69.30757 1.000 33.39604 171 ALA B CA 1
ATOM 5154 C C . ALA B 1 173 ? 28.11007 15.48504 70.29176 1.000 41.11698 171 ALA B C 1
ATOM 5155 O O . ALA B 1 173 ? 28.97170 15.41129 71.16854 1.000 46.93481 171 ALA B O 1
ATOM 5163 N N . VAL C 2 5 ? -15.79094 -5.65666 13.92221 1.000 38.13987 5 VAL C N 1
ATOM 5164 C CA . VAL C 2 5 ? -15.15400 -4.80715 12.92083 1.000 44.28102 5 VAL C CA 1
ATOM 5165 C C . VAL C 2 5 ? -15.29090 -5.42008 11.52946 1.000 39.61989 5 VAL C C 1
ATOM 5166 O O . VAL C 2 5 ? -14.86568 -6.54866 11.28805 1.000 43.14470 5 VAL C O 1
ATOM 5179 N N . GLN C 2 6 ? -15.88039 -4.65094 10.61834 1.000 38.38430 6 GLN C N 1
ATOM 5180 C CA . GLN C 2 6 ? -16.09783 -5.05131 9.23520 1.000 43.00119 6 GLN C CA 1
ATOM 5181 C C . GLN C 2 6 ? -15.32098 -4.13096 8.30626 1.000 37.69342 6 GLN C C 1
ATOM 5182 O O . GLN C 2 6 ? -15.33637 -2.90811 8.47524 1.000 37.96867 6 GLN C O 1
ATOM 5196 N N . LEU C 2 7 ? -14.64441 -4.72573 7.32368 1.000 33.67608 7 LEU C N 1
ATOM 5197 C CA . LEU C 2 7 ? -13.83093 -3.99084 6.36257 1.000 35.94362 7 LEU C CA 1
ATOM 5198 C C . LEU C 2 7 ? -14.22357 -4.39510 4.94984 1.000 36.21530 7 LEU C C 1
ATOM 5199 O O . LEU C 2 7 ? -14.34671 -5.58850 4.65438 1.000 29.46918 7 LEU C O 1
ATOM 5215 N N . VAL C 2 8 ? -14.43705 -3.39978 4.08942 1.000 33.43445 8 VAL C N 1
ATOM 5216 C CA . VAL C 2 8 ? -14.77644 -3.61358 2.68589 1.000 32.59102 8 VAL C CA 1
ATOM 5217 C C . VAL C 2 8 ? -13.84522 -2.76004 1.83502 1.000 33.57428 8 VAL C C 1
ATOM 5218 O O . VAL C 2 8 ? -13.79122 -1.53613 2.00509 1.000 31.83693 8 VAL C O 1
ATOM 5231 N N . GLU C 2 9 ? -13.10755 -3.40086 0.93343 1.000 33.87090 9 GLU C N 1
ATOM 5232 C CA . GLU C 2 9 ? -12.19425 -2.71026 0.03428 1.000 36.21030 9 GLU C CA 1
ATOM 5233 C C . GLU C 2 9 ? -12.85318 -2.48111 -1.32129 1.000 34.52430 9 GLU C C 1
ATOM 5234 O O . GLU C 2 9 ? -13.74373 -3.22838 -1.73226 1.000 40.68720 9 GLU C O 1
ATOM 5242 N N . SER C 2 10 ? -12.40508 -1.43701 -2.01777 1.000 37.27390 10 SER C N 1
ATOM 5243 C CA . SER C 2 10 ? -12.98352 -1.08246 -3.30805 1.000 34.69723 10 SER C CA 1
ATOM 5244 C C . SER C 2 10 ? -11.99843 -0.21094 -4.07741 1.000 32.54835 10 SER C C 1
ATOM 5245 O O . SER C 2 10 ? -11.02639 0.30391 -3.52043 1.000 35.19754 10 SER C O 1
ATOM 5253 N N . GLY C 2 11 ? -12.26952 -0.04849 -5.37569 1.000 34.10777 11 GLY C N 1
ATOM 5254 C CA . GLY C 2 11 ? -11.49370 0.81757 -6.23901 1.000 37.24528 11 GLY C CA 1
ATOM 5255 C C . GLY C 2 11 ? -10.55199 0.11048 -7.19191 1.000 38.93663 11 GLY C C 1
ATOM 5256 O O . GLY C 2 11 ? -10.01582 0.76021 -8.09878 1.000 40.33375 11 GLY C O 1
ATOM 5260 N N . GLY C 2 12 ? -10.33494 -1.19099 -7.01858 1.000 34.88773 12 GLY C N 1
ATOM 5261 C CA . GLY C 2 12 ? -9.40754 -1.90640 -7.87035 1.000 35.28136 12 GLY C CA 1
ATOM 5262 C C . GLY C 2 12 ? -9.92427 -2.06916 -9.28619 1.000 36.22866 12 GLY C C 1
ATOM 5263 O O . GLY C 2 12 ? -11.12436 -2.01218 -9.55203 1.000 37.84572 12 GLY C O 1
ATOM 5267 N N . GLY C 2 13 ? -8.99616 -2.26954 -10.21836 1.000 38.55658 13 GLY C N 1
ATOM 5268 C CA . GLY C 2 13 ? -9.37930 -2.49804 -11.60127 1.000 36.64444 13 GLY C CA 1
ATOM 5269 C C . GLY C 2 13 ? -8.17365 -2.47371 -12.52309 1.000 40.91700 13 GLY C C 1
ATOM 5270 O O . GLY C 2 13 ? -7.03093 -2.55771 -12.07267 1.000 44.23841 13 GLY C O 1
ATOM 5274 N N . LEU C 2 14 ? -8.45273 -2.34329 -13.82121 1.000 51.17779 14 LEU C N 1
ATOM 5275 C CA . LEU C 2 14 ? -7.41174 -2.34550 -14.84471 1.000 49.67182 14 LEU C CA 1
ATOM 5276 C C . LEU C 2 14 ? -6.80241 -0.95695 -14.98542 1.000 46.37513 14 LEU C C 1
ATOM 5277 O O . LEU C 2 14 ? -7.52436 0.04194 -15.03624 1.000 43.94916 14 LEU C O 1
ATOM 5293 N N . VAL C 2 15 ? -5.47207 -0.88970 -15.04272 1.000 43.29323 15 VAL C N 1
ATOM 5294 C CA . VAL C 2 15 ? -4.77456 0.38217 -15.19989 1.000 45.15117 15 VAL C CA 1
ATOM 5295 C C . VAL C 2 15 ? -3.50805 0.15670 -16.01177 1.000 41.45941 15 VAL C C 1
ATOM 5296 O O . VAL C 2 15 ? -2.88599 -0.90601 -15.94771 1.000 47.23169 15 VAL C O 1
ATOM 5309 N N . GLN C 2 16 ? -3.13104 1.17687 -16.79409 1.000 45.25692 16 GLN C N 1
ATOM 5310 C CA . GLN C 2 16 ? -1.92192 1.10625 -17.60109 1.000 48.68442 16 GLN C CA 1
ATOM 5311 C C . GLN C 2 16 ? -0.70280 1.51735 -16.78322 1.000 49.41846 16 GLN C C 1
ATOM 5312 O O . GLN C 2 16 ? -0.82551 2.25903 -15.80139 1.000 46.26147 16 GLN C O 1
ATOM 5326 N N . PRO C 2 17 ? 0.48688 1.04185 -17.15181 1.000 45.74969 17 PRO C N 1
ATOM 5327 C CA . PRO C 2 17 ? 1.69929 1.47829 -16.45091 1.000 45.64613 17 PRO C CA 1
ATOM 5328 C C . PRO C 2 17 ? 1.80865 2.99638 -16.45786 1.000 44.73686 17 PRO C C 1
ATOM 5329 O O . PRO C 2 17 ? 1.48402 3.65728 -17.44657 1.000 49.63291 17 PRO C O 1
ATOM 5340 N N . GLY C 2 18 ? 2.27175 3.55049 -15.33930 1.000 45.14563 18 GLY C N 1
ATOM 5341 C CA . GLY C 2 18 ? 2.29914 4.98342 -15.15567 1.000 42.72099 18 GLY C CA 1
ATOM 5342 C C . GLY C 2 18 ? 0.97658 5.59909 -14.75787 1.000 43.29017 18 GLY C C 1
ATOM 5343 O O . GLY C 2 18 ? 0.94795 6.78228 -14.39463 1.000 46.25084 18 GLY C O 1
ATOM 5347 N N . GLY C 2 19 ? -0.11617 4.84469 -14.80910 1.000 41.60811 19 GLY C N 1
ATOM 5348 C CA . GLY C 2 19 ? -1.41673 5.36733 -14.45526 1.000 41.53005 19 GLY C CA 1
ATOM 5349 C C . GLY C 2 19 ? -1.56471 5.59426 -12.96038 1.000 41.38192 19 GLY C C 1
ATOM 5350 O O . GLY C 2 19 ? -0.64516 5.40684 -12.16235 1.000 35.64943 19 GLY C O 1
ATOM 5354 N N . SER C 2 20 ? -2.77324 6.00449 -12.58099 1.000 35.73389 20 SER C N 1
ATOM 5355 C CA . SER C 2 20 ? -3.11085 6.29661 -11.19679 1.000 36.79062 20 SER C CA 1
ATOM 5356 C C . SER C 2 20 ? -4.41610 5.60574 -10.83778 1.000 36.14521 20 SER C C 1
ATOM 5357 O O . SER C 2 20 ? -5.25065 5.33306 -11.70429 1.000 35.18250 20 SER C O 1
ATOM 5365 N N . LEU C 2 21 ? -4.58514 5.32603 -9.54819 1.000 39.79924 21 LEU C N 1
ATOM 5366 C CA . LEU C 2 21 ? -5.77126 4.62374 -9.08222 1.000 37.75833 21 LEU C CA 1
ATOM 5367 C C . LEU C 2 21 ? -5.88528 4.88305 -7.58520 1.000 37.78197 21 LEU C C 1
ATOM 5368 O O . LEU C 2 21 ? -4.86640 4.94974 -6.89420 1.000 40.23944 21 LEU C O 1
ATOM 5384 N N . ARG C 2 22 ? -7.11345 5.02664 -7.08453 1.000 35.93497 22 ARG C N 1
ATOM 5385 C CA . ARG C 2 22 ? -7.35424 5.21259 -5.65840 1.000 34.12954 22 ARG C CA 1
ATOM 5386 C C . ARG C 2 22 ? -8.20868 4.07185 -5.12382 1.000 37.31755 22 ARG C C 1
ATOM 5387 O O . ARG C 2 22 ? -9.29594 3.80672 -5.64557 1.000 39.27693 22 ARG C O 1
ATOM 5408 N N . LEU C 2 23 ? -7.71037 3.40722 -4.08424 1.000 32.85118 23 LEU C N 1
ATOM 5409 C CA . LEU C 2 23 ? -8.43610 2.36547 -3.37547 1.000 33.04425 23 LEU C CA 1
ATOM 5410 C C . LEU C 2 23 ? -9.07422 2.94616 -2.11881 1.000 34.05953 23 LEU C C 1
ATOM 5411 O O . LEU C 2 23 ? -8.59905 3.94100 -1.56509 1.000 31.84160 23 LEU C O 1
ATOM 5427 N N . SER C 2 24 ? -10.15418 2.31054 -1.66557 1.000 30.80728 24 SER C N 1
ATOM 5428 C CA . SER C 2 24 ? -10.86255 2.74616 -0.47146 1.000 29.00423 24 SER C CA 1
ATOM 5429 C C . SER C 2 24 ? -11.15717 1.55055 0.42450 1.000 30.37665 24 SER C C 1
ATOM 5430 O O . SER C 2 24 ? -11.38790 0.43502 -0.05047 1.000 28.84387 24 SER C O 1
ATOM 5438 N N . CYS C 2 25 ? -11.13282 1.80038 1.73207 1.000 27.39485 25 CYS C N 1
ATOM 5439 C CA . CYS C 2 25 ? -11.45367 0.80595 2.74908 1.000 27.79475 25 CYS C CA 1
ATOM 5440 C C . CYS C 2 25 ? -12.42816 1.43669 3.72943 1.000 27.88518 25 CYS C C 1
ATOM 5441 O O . CYS C 2 25 ? -12.07389 2.39544 4.42164 1.000 30.29966 25 CYS C O 1
ATOM 5448 N N . VAL C 2 26 ? -13.64415 0.90326 3.79307 1.000 27.85749 26 VAL C N 1
ATOM 5449 C CA . VAL C 2 26 ? -14.69449 1.43531 4.65493 1.000 28.14714 26 VAL C CA 1
ATOM 5450 C C . VAL C 2 26 ? -14.81862 0.52968 5.87333 1.000 33.20446 26 VAL C C 1
ATOM 5451 O O . VAL C 2 26 ? -15.00811 -0.68554 5.73724 1.000 33.23840 26 VAL C O 1
ATOM 5464 N N . VAL C 2 27 ? -14.70005 1.11661 7.06322 1.000 31.00040 27 VAL C N 1
ATOM 5465 C CA . VAL C 2 27 ? -14.72547 0.37676 8.32033 1.000 31.98199 27 VAL C CA 1
ATOM 5466 C C . VAL C 2 27 ? -16.08971 0.55339 8.97212 1.000 34.21010 27 VAL C C 1
ATOM 5467 O O . VAL C 2 27 ? -16.57804 1.68103 9.11522 1.000 33.67530 27 VAL C O 1
ATOM 5480 N N . SER C 2 28 ? -16.70491 -0.55943 9.36888 1.000 37.69353 28 SER C N 1
ATOM 5481 C CA . SER C 2 28 ? -17.97661 -0.54244 10.07721 1.000 34.47355 28 SER C CA 1
ATOM 5482 C C . SER C 2 28 ? -17.94318 -1.60600 11.16761 1.000 42.98690 28 SER C C 1
ATOM 5483 O O . SER C 2 28 ? -17.03964 -2.44464 11.22019 1.000 43.91294 28 SER C O 1
ATOM 5491 N N . GLY C 2 29 ? -18.95065 -1.57145 12.04391 1.000 47.41706 29 GLY C N 1
ATOM 5492 C CA . GLY C 2 29 ? -19.09471 -2.53586 13.11023 1.000 46.55815 29 GLY C CA 1
ATOM 5493 C C . GLY C 2 29 ? -19.24647 -1.84234 14.44572 1.000 47.37222 29 GLY C C 1
ATOM 5494 O O . GLY C 2 29 ? -19.63467 -0.67111 14.51996 1.000 47.54306 29 GLY C O 1
ATOM 5498 N N . THR C 2 30 ? -18.93407 -2.57586 15.51325 1.000 47.59203 30 THR C N 1
ATOM 5499 C CA . THR C 2 30 ? -19.12192 -2.10130 16.87528 1.000 49.37162 30 THR C CA 1
ATOM 5500 C C . THR C 2 30 ? -17.88117 -2.40602 17.70434 1.000 50.59585 30 THR C C 1
ATOM 5501 O O . THR C 2 30 ? -17.01002 -3.18407 17.30539 1.000 48.74414 30 THR C O 1
ATOM 5512 N N . GLY C 2 31 ? -17.81077 -1.77424 18.87455 1.000 52.15438 31 GLY C N 1
ATOM 5513 C CA . GLY C 2 31 ? -16.72137 -2.01577 19.79713 1.000 53.19224 31 GLY C CA 1
ATOM 5514 C C . GLY C 2 31 ? -15.40956 -1.37083 19.42301 1.000 49.85129 31 GLY C C 1
ATOM 5515 O O . GLY C 2 31 ? -14.36000 -1.80490 19.90765 1.000 44.10082 31 GLY C O 1
ATOM 5519 N N . PHE C 2 32 ? -15.42957 -0.34600 18.57430 1.000 44.88689 32 PHE C N 1
ATOM 5520 C CA . PHE C 2 32 ? -14.20015 0.30296 18.14755 1.000 44.59245 32 PHE C CA 1
ATOM 5521 C C . PHE C 2 32 ? -14.48965 1.76389 17.84214 1.000 37.58013 32 PHE C C 1
ATOM 5522 O O . PHE C 2 32 ? -15.59684 2.12117 17.43109 1.000 37.45509 32 PHE C O 1
ATOM 5539 N N . THR C 2 33 ? -13.47792 2.60251 18.04673 1.000 37.35181 33 THR C N 1
ATOM 5540 C CA . THR C 2 33 ? -13.53552 4.02460 17.72410 1.000 32.70708 33 THR C CA 1
ATOM 5541 C C . THR C 2 33 ? -12.59318 4.27235 16.55183 1.000 29.91011 33 THR C C 1
ATOM 5542 O O . THR C 2 33 ? -11.36944 4.20772 16.70769 1.000 30.78248 33 THR C O 1
ATOM 5553 N N . PHE C 2 34 ? -13.16436 4.55653 15.37996 1.000 30.47499 34 PHE C N 1
ATOM 5554 C CA . PHE C 2 34 ? -12.35331 4.67180 14.17212 1.000 29.24213 34 PHE C CA 1
ATOM 5555 C C . PHE C 2 34 ? -11.29241 5.75829 14.30866 1.000 30.65053 34 PHE C C 1
ATOM 5556 O O . PHE C 2 34 ? -10.15751 5.58586 13.84828 1.000 31.33114 34 PHE C O 1
ATOM 5573 N N . SER C 2 35 ? -11.63810 6.88627 14.93602 1.000 32.20680 35 SER C N 1
ATOM 5574 C CA . SER C 2 35 ? -10.69001 7.99352 15.02375 1.000 33.88820 35 SER C CA 1
ATOM 5575 C C . SER C 2 35 ? -9.43392 7.59666 15.78983 1.000 31.82629 35 SER C C 1
ATOM 5576 O O . SER C 2 35 ? -8.35849 8.15993 15.55249 1.000 28.96490 35 SER C O 1
ATOM 5584 N N . LYS C 2 36 ? -9.54829 6.63100 16.70118 1.000 32.56538 36 LYS C N 1
ATOM 5585 C CA . LYS C 2 36 ? -8.41805 6.10755 17.45525 1.000 29.76749 36 LYS C CA 1
ATOM 5586 C C . LYS C 2 36 ? -7.82270 4.85347 16.83024 1.000 26.62678 36 LYS C C 1
ATOM 5587 O O . LYS C 2 36 ? -6.88921 4.28124 17.39949 1.000 27.49692 36 LYS C O 1
ATOM 5606 N N . SER C 2 37 ? -8.33907 4.41260 15.68348 1.000 30.44353 37 SER C N 1
ATOM 5607 C CA . SER C 2 37 ? -7.97520 3.11206 15.13232 1.000 27.40956 37 SER C CA 1
ATOM 5608 C C . SER C 2 37 ? -6.83927 3.27218 14.13200 1.000 26.97710 37 SER C C 1
ATOM 5609 O O . SER C 2 37 ? -7.02205 3.92247 13.09718 1.000 27.10851 37 SER C O 1
ATOM 5617 N N . PRO C 2 38 ? -5.65443 2.71195 14.39740 1.000 26.62098 38 PRO C N 1
ATOM 5618 C CA . PRO C 2 38 ? -4.62619 2.65514 13.34980 1.000 26.78819 38 PRO C CA 1
ATOM 5619 C C . PRO C 2 38 ? -5.00663 1.65720 12.26347 1.000 27.62062 38 PRO C C 1
ATOM 5620 O O . PRO C 2 38 ? -5.50978 0.56638 12.54418 1.000 25.34668 38 PRO C O 1
ATOM 5631 N N . MET C 2 39 ? -4.77052 2.04730 11.01115 1.000 23.58199 39 MET C N 1
ATOM 5632 C CA . MET C 2 39 ? -5.15870 1.25376 9.85359 1.000 27.92911 39 MET C CA 1
ATOM 5633 C C . MET C 2 39 ? -3.94446 1.00766 8.96873 1.000 25.97240 39 MET C C 1
ATOM 5634 O O . MET C 2 39 ? -2.95247 1.73786 9.02560 1.000 24.84942 39 MET C O 1
ATOM 5648 N N . SER C 2 40 ? -4.03950 -0.02678 8.13185 1.000 25.54366 40 SER C N 1
ATOM 5649 C CA . SER C 2 40 ? -2.93886 -0.41361 7.26209 1.000 27.42347 40 SER C CA 1
ATOM 5650 C C . SER C 2 40 ? -3.47090 -0.89185 5.91850 1.000 28.93936 40 SER C C 1
ATOM 5651 O O . SER C 2 40 ? -4.64756 -1.23212 5.77278 1.000 31.74765 40 SER C O 1
ATOM 5659 N N . TRP C 2 41 ? -2.57409 -0.90630 4.93345 1.000 30.03381 41 TRP C N 1
ATOM 5660 C CA . TRP C 2 41 ? -2.82079 -1.50056 3.62715 1.000 26.16567 41 TRP C CA 1
ATOM 5661 C C . TRP C 2 41 ? -1.72448 -2.51307 3.32727 1.000 27.84772 41 TRP C C 1
ATOM 5662 O O . TRP C 2 41 ? -0.53672 -2.20672 3.47331 1.000 28.65566 41 TRP C O 1
ATOM 5683 N N . ALA C 2 42 ? -2.12390 -3.71433 2.91838 1.000 28.63230 42 ALA C N 1
ATOM 5684 C CA . ALA C 2 42 ? -1.20511 -4.74994 2.47011 1.000 27.45696 42 ALA C CA 1
ATOM 5685 C C . ALA C 2 42 ? -1.66302 -5.25505 1.10787 1.000 31.38325 42 ALA C C 1
ATOM 5686 O O . ALA C 2 42 ? -2.76035 -4.93821 0.64047 1.000 35.39335 42 ALA C O 1
ATOM 5693 N N . ARG C 2 43 ? -0.81426 -6.05665 0.46824 1.000 29.21564 43 ARG C N 1
ATOM 5694 C CA . ARG C 2 43 ? -1.13052 -6.58977 -0.84893 1.000 32.73604 43 ARG C CA 1
ATOM 5695 C C . ARG C 2 43 ? -0.47405 -7.95103 -1.00800 1.000 31.48011 43 ARG C C 1
ATOM 5696 O O . ARG C 2 43 ? 0.57221 -8.22573 -0.41427 1.000 33.20768 43 ARG C O 1
ATOM 5717 N N . GLN C 2 44 ? -1.09980 -8.79896 -1.82274 1.000 33.46116 44 GLN C N 1
ATOM 5718 C CA . GLN C 2 44 ? -0.55630 -10.10833 -2.16962 1.000 35.21020 44 GLN C CA 1
ATOM 5719 C C . GLN C 2 44 ? -0.50477 -10.22748 -3.68629 1.000 33.66308 44 GLN C C 1
ATOM 5720 O O . GLN C 2 44 ? -1.54128 -10.39986 -4.33592 1.000 31.08537 44 GLN C O 1
ATOM 5734 N N . ALA C 2 45 ? 0.69560 -10.13577 -4.24483 1.000 34.40411 45 ALA C N 1
ATOM 5735 C CA . ALA C 2 45 ? 0.88548 -10.28108 -5.67656 1.000 33.26739 45 ALA C CA 1
ATOM 5736 C C . ALA C 2 45 ? 0.78502 -11.74692 -6.08581 1.000 34.03230 45 ALA C C 1
ATOM 5737 O O . ALA C 2 45 ? 0.93751 -12.64716 -5.25624 1.000 34.32170 45 ALA C O 1
ATOM 5744 N N . PRO C 2 46 ? 0.51323 -12.01340 -7.36194 1.000 35.43576 46 PRO C N 1
ATOM 5745 C CA . PRO C 2 46 ? 0.49506 -13.40280 -7.83588 1.000 37.39062 46 PRO C CA 1
ATOM 5746 C C . PRO C 2 46 ? 1.79854 -14.12391 -7.52629 1.000 38.15464 46 PRO C C 1
ATOM 5747 O O . PRO C 2 46 ? 2.88959 -13.63884 -7.83547 1.000 38.17767 46 PRO C O 1
ATOM 5758 N N . GLY C 2 47 ? 1.67836 -15.29366 -6.90155 1.000 38.97712 47 GLY C N 1
ATOM 5759 C CA . GLY C 2 47 ? 2.83958 -16.11233 -6.61727 1.000 40.05745 47 GLY C CA 1
ATOM 5760 C C . GLY C 2 47 ? 3.79320 -15.53704 -5.59851 1.000 38.73682 47 GLY C C 1
ATOM 5761 O O . GLY C 2 47 ? 4.96981 -15.90769 -5.58902 1.000 39.63436 47 GLY C O 1
ATOM 5765 N N . LYS C 2 48 ? 3.32343 -14.63310 -4.74202 1.000 36.78478 48 LYS C N 1
ATOM 5766 C CA . LYS C 2 48 ? 4.14488 -14.05435 -3.69012 1.000 37.59343 48 LYS C CA 1
ATOM 5767 C C . LYS C 2 48 ? 3.34323 -14.01387 -2.39725 1.000 37.35227 48 LYS C C 1
ATOM 5768 O O . LYS C 2 48 ? 2.11103 -14.07382 -2.40253 1.000 35.83554 48 LYS C O 1
ATOM 5787 N N . GLU C 2 49 ? 4.06172 -13.91717 -1.28334 1.000 33.96858 49 GLU C N 1
ATOM 5788 C CA . GLU C 2 49 ? 3.41981 -13.78946 0.01385 1.000 34.51134 49 GLU C CA 1
ATOM 5789 C C . GLU C 2 49 ? 2.95535 -12.35398 0.23946 1.000 34.70083 49 GLU C C 1
ATOM 5790 O O . GLU C 2 49 ? 3.43642 -11.40774 -0.38944 1.000 36.28022 49 GLU C O 1
ATOM 5802 N N . ARG C 2 50 ? 1.99836 -12.20596 1.15328 1.000 32.96982 50 ARG C N 1
ATOM 5803 C CA . ARG C 2 50 ? 1.41740 -10.89921 1.43284 1.000 37.76011 50 ARG C CA 1
ATOM 5804 C C . ARG C 2 50 ? 2.48292 -9.92355 1.91777 1.000 33.73493 50 ARG C C 1
ATOM 5805 O O . ARG C 2 50 ? 3.32794 -10.25950 2.75040 1.000 31.30661 50 ARG C O 1
ATOM 5826 N N . GLU C 2 51 ? 2.43987 -8.70543 1.37857 1.000 29.98042 51 GLU C N 1
ATOM 5827 C CA . GLU C 2 51 ? 3.43147 -7.67166 1.64942 1.000 32.41238 51 GLU C CA 1
ATOM 5828 C C . GLU C 2 51 ? 2.72651 -6.47206 2.26284 1.000 28.67367 51 GLU C C 1
ATOM 5829 O O . GLU C 2 51 ? 1.80261 -5.91819 1.65835 1.000 32.25475 51 GLU C O 1
ATOM 5841 N N . TRP C 2 52 ? 3.16413 -6.06571 3.45179 1.000 29.94979 52 TRP C N 1
ATOM 5842 C CA . TRP C 2 52 ? 2.68667 -4.81151 4.01649 1.000 30.07288 52 TRP C CA 1
ATOM 5843 C C . TRP C 2 52 ? 3.17360 -3.64379 3.16728 1.000 27.73883 52 TRP C C 1
ATOM 5844 O O . TRP C 2 52 ? 4.30078 -3.64738 2.66462 1.000 30.34174 52 TRP C O 1
ATOM 5865 N N . VAL C 2 53 ? 2.31753 -2.63632 3.01342 1.000 30.38310 53 VAL C N 1
ATOM 5866 C CA . VAL C 2 53 ? 2.57050 -1.56418 2.05783 1.000 26.67350 53 VAL C CA 1
ATOM 5867 C C . VAL C 2 53 ? 2.44642 -0.19151 2.70796 1.000 26.67975 53 VAL C C 1
ATOM 5868 O O . VAL C 2 53 ? 3.25478 0.70330 2.43272 1.000 24.60497 53 VAL C O 1
ATOM 5881 N N . SER C 2 54 ? 1.45367 -0.00374 3.57494 1.000 27.26296 54 SER C N 1
ATOM 5882 C CA . SER C 2 54 ? 1.24753 1.31473 4.16169 1.000 26.53074 54 SER C CA 1
ATOM 5883 C C . SER C 2 54 ? 0.48422 1.19501 5.47302 1.000 25.16285 54 SER C C 1
ATOM 5884 O O . SER C 2 54 ? -0.16407 0.18228 5.74982 1.000 23.07451 54 SER C O 1
ATOM 5892 N N . ALA C 2 55 ? 0.58095 2.25236 6.28122 1.000 22.52000 55 ALA C N 1
ATOM 5893 C CA . ALA C 2 55 ? -0.12366 2.33338 7.55260 1.000 26.80390 55 ALA C CA 1
ATOM 5894 C C . ALA C 2 55 ? -0.35646 3.79578 7.90630 1.000 26.51128 55 ALA C C 1
ATOM 5895 O O . ALA C 2 55 ? 0.45364 4.66534 7.57486 1.000 26.61983 55 ALA C O 1
ATOM 5902 N N . ILE C 2 56 ? -1.47868 4.05617 8.57801 1.000 28.18358 56 ILE C N 1
ATOM 5903 C CA . ILE C 2 56 ? -1.83030 5.38581 9.06584 1.000 26.34223 56 ILE C CA 1
ATOM 5904 C C . ILE C 2 56 ? -2.30086 5.25676 10.50832 1.000 25.94956 56 ILE C C 1
ATOM 5905 O O . ILE C 2 56 ? -3.17267 4.43436 10.81031 1.000 25.08546 56 ILE C O 1
ATOM 5921 N N . PHE C 2 57 ? -1.71961 6.06358 11.39448 1.000 21.93160 57 PHE C N 1
ATOM 5922 C CA . PHE C 2 57 ? -2.00478 6.00379 12.81710 1.000 26.03120 57 PHE C CA 1
ATOM 5923 C C . PHE C 2 57 ? -3.16366 6.93340 13.18905 1.000 23.97320 57 PHE C C 1
ATOM 5924 O O . PHE C 2 57 ? -3.73090 7.63866 12.35144 1.000 24.76446 57 PHE C O 1
ATOM 5941 N N . ALA C 2 58 ? -3.51557 6.93226 14.47843 1.000 23.96141 58 ALA C N 1
ATOM 5942 C CA . ALA C 2 58 ? -4.57555 7.80937 14.96664 1.000 25.77025 58 ALA C CA 1
ATOM 5943 C C . ALA C 2 58 ? -4.21580 9.28194 14.81220 1.000 25.85271 58 ALA C C 1
ATOM 5944 O O . ALA C 2 58 ? -5.09904 10.10922 14.55978 1.000 28.54025 58 ALA C O 1
ATOM 5951 N N . ASP C 2 59 ? -2.93732 9.63294 14.97115 1.000 22.62977 59 ASP C N 1
ATOM 5952 C CA . ASP C 2 59 ? -2.47668 11.00752 14.80348 1.000 26.21068 59 ASP C CA 1
ATOM 5953 C C . ASP C 2 59 ? -2.27903 11.39004 13.34105 1.000 27.69545 59 ASP C C 1
ATOM 5954 O O . ASP C 2 59 ? -1.73000 12.46272 13.06473 1.000 27.85178 59 ASP C O 1
ATOM 5963 N N . SER C 2 60 ? -2.70706 10.53493 12.41254 1.000 30.10029 60 SER C N 1
ATOM 5964 C CA . SER C 2 60 ? -2.62982 10.74550 10.97092 1.000 25.85120 60 SER C CA 1
ATOM 5965 C C . SER C 2 60 ? -1.20804 10.63964 10.43701 1.000 28.36040 60 SER C C 1
ATOM 5966 O O . SER C 2 60 ? -0.98284 10.89744 9.24832 1.000 25.42175 60 SER C O 1
ATOM 5974 N N . SER C 2 61 ? -0.24317 10.25425 11.27013 1.000 27.94224 61 SER C N 1
ATOM 5975 C CA . SER C 2 61 ? 1.08694 9.94303 10.76393 1.000 25.85831 61 SER C CA 1
ATOM 5976 C C . SER C 2 61 ? 1.00995 8.73471 9.83715 1.000 24.09775 61 SER C C 1
ATOM 5977 O O . SER C 2 61 ? 0.21011 7.81994 10.05030 1.000 27.41939 61 SER C O 1
ATOM 5985 N N . THR C 2 62 ? 1.83790 8.73927 8.79317 1.000 24.49805 62 THR C N 1
ATOM 5986 C CA . THR C 2 62 ? 1.76010 7.74019 7.73707 1.000 24.67621 62 THR C CA 1
ATOM 5987 C C . THR C 2 62 ? 3.10914 7.06365 7.54397 1.000 26.45101 62 THR C C 1
ATOM 5988 O O . THR C 2 62 ? 4.16426 7.64828 7.80437 1.000 25.72414 62 THR C O 1
ATOM 5999 N N . TYR C 2 63 ? 3.05739 5.81919 7.07433 1.000 25.22357 63 TYR C N 1
ATOM 6000 C CA . TYR C 2 63 ? 4.23445 4.97457 6.93051 1.000 25.76339 63 TYR C CA 1
ATOM 6001 C C . TYR C 2 63 ? 4.07380 4.12703 5.67978 1.000 24.86069 63 TYR C C 1
ATOM 6002 O O . TYR C 2 63 ? 2.96332 3.72836 5.32265 1.000 26.23809 63 TYR C O 1
ATOM 6020 N N . TYR C 2 64 ? 5.19482 3.85705 5.01201 1.000 25.85069 64 TYR C N 1
ATOM 6021 C CA . TYR C 2 64 ? 5.17312 3.18281 3.72282 1.000 26.51696 64 TYR C CA 1
ATOM 6022 C C . TYR C 2 64 ? 6.33115 2.20314 3.62466 1.000 25.86486 64 TYR C C 1
ATOM 6023 O O . TYR C 2 64 ? 7.40866 2.42841 4.18119 1.000 24.97259 64 TYR C O 1
ATOM 6041 N N . SER C 2 65 ? 6.09224 1.10862 2.90980 1.000 26.39048 65 SER C N 1
ATOM 6042 C CA . SER C 2 65 ? 7.18365 0.24410 2.49185 1.000 27.77643 65 SER C CA 1
ATOM 6043 C C . SER C 2 65 ? 8.02342 0.95425 1.43632 1.000 30.40830 65 SER C C 1
ATOM 6044 O O . SER C 2 65 ? 7.54333 1.83261 0.71458 1.000 32.77172 65 SER C O 1
ATOM 6052 N N . ASP C 2 66 ? 9.29695 0.56535 1.35238 1.000 30.63432 66 ASP C N 1
ATOM 6053 C CA . ASP C 2 66 ? 10.18304 1.17339 0.36611 1.000 32.79581 66 ASP C CA 1
ATOM 6054 C C . ASP C 2 66 ? 9.68050 0.94697 -1.05350 1.000 32.24882 66 ASP C C 1
ATOM 6055 O O . ASP C 2 66 ? 9.89720 1.79025 -1.93125 1.000 30.68546 66 ASP C O 1
ATOM 6064 N N . SER C 2 67 ? 9.00600 -0.17882 -1.29643 1.000 31.95471 67 SER C N 1
ATOM 6065 C CA . SER C 2 67 ? 8.55304 -0.51276 -2.64120 1.000 30.77204 67 SER C CA 1
ATOM 6066 C C . SER C 2 67 ? 7.50072 0.45426 -3.17106 1.000 28.95121 67 SER C C 1
ATOM 6067 O O . SER C 2 67 ? 7.30821 0.52588 -4.38922 1.000 30.16434 67 SER C O 1
ATOM 6075 N N . VAL C 2 68 ? 6.82180 1.19708 -2.29909 1.000 27.57105 68 VAL C N 1
ATOM 6076 C CA . VAL C 2 68 ? 5.78169 2.12779 -2.72344 1.000 29.96236 68 VAL C CA 1
ATOM 6077 C C . VAL C 2 68 ? 6.05898 3.56235 -2.30545 1.000 27.10887 68 VAL C C 1
ATOM 6078 O O . VAL C 2 68 ? 5.30066 4.46027 -2.70263 1.000 28.68971 68 VAL C O 1
ATOM 6091 N N . ARG C 2 69 ? 7.11152 3.81636 -1.53184 1.000 28.75662 69 ARG C N 1
ATOM 6092 C CA . ARG C 2 69 ? 7.37850 5.16394 -1.04888 1.000 28.37665 69 ARG C CA 1
ATOM 6093 C C . ARG C 2 69 ? 7.51883 6.13395 -2.21366 1.000 28.19773 69 ARG C C 1
ATOM 6094 O O . ARG C 2 69 ? 8.19974 5.84473 -3.20165 1.000 27.65712 69 ARG C O 1
ATOM 6115 N N . GLY C 2 70 ? 6.87388 7.29212 -2.09159 1.000 27.60944 70 GLY C N 1
ATOM 6116 C CA . GLY C 2 70 ? 6.93681 8.30308 -3.12314 1.000 29.72590 70 GLY C CA 1
ATOM 6117 C C . GLY C 2 70 ? 5.97376 8.10157 -4.26895 1.000 27.98747 70 GLY C C 1
ATOM 6118 O O . GLY C 2 70 ? 5.90573 8.96138 -5.15611 1.000 31.01987 70 GLY C O 1
ATOM 6122 N N . ARG C 2 71 ? 5.23697 6.99614 -4.28582 1.000 30.68300 71 ARG C N 1
ATOM 6123 C CA . ARG C 2 71 ? 4.26566 6.70318 -5.32991 1.000 31.72198 71 ARG C CA 1
ATOM 6124 C C . ARG C 2 71 ? 2.86238 6.50621 -4.78432 1.000 32.42064 71 ARG C C 1
ATOM 6125 O O . ARG C 2 71 ? 1.89405 6.93654 -5.41591 1.000 30.50329 71 ARG C O 1
ATOM 6146 N N . PHE C 2 72 ? 2.72842 5.86407 -3.62696 1.000 30.32915 72 PHE C N 1
ATOM 6147 C CA . PHE C 2 72 ? 1.44168 5.63571 -2.98919 1.000 26.20801 72 PHE C CA 1
ATOM 6148 C C . PHE C 2 72 ? 1.24845 6.62448 -1.84531 1.000 28.93211 72 PHE C C 1
ATOM 6149 O O . PHE C 2 72 ? 2.20736 7.02768 -1.18089 1.000 27.03357 72 PHE C O 1
ATOM 6166 N N . THR C 2 73 ? -0.00697 7.00669 -1.61591 1.000 30.41804 73 THR C N 1
ATOM 6167 C CA . THR C 2 73 ? -0.36516 7.92848 -0.54403 1.000 30.49744 73 THR C CA 1
ATOM 6168 C C . THR C 2 73 ? -1.55730 7.36395 0.21437 1.000 30.57975 73 THR C C 1
ATOM 6169 O O . THR C 2 73 ? -2.62627 7.15846 -0.37052 1.000 28.69803 73 THR C O 1
ATOM 6180 N N . ILE C 2 74 ? -1.37093 7.10808 1.51037 1.000 26.49149 74 ILE C N 1
ATOM 6181 C CA . ILE C 2 74 ? -2.45415 6.67780 2.38694 1.000 29.29400 74 ILE C CA 1
ATOM 6182 C C . ILE C 2 74 ? -3.07991 7.90990 3.02521 1.000 25.10439 74 ILE C C 1
ATOM 6183 O O . ILE C 2 74 ? -2.38781 8.88536 3.33895 1.000 28.41509 74 ILE C O 1
ATOM 6199 N N . SER C 2 75 ? -4.39653 7.86980 3.21449 1.000 25.42681 75 SER C N 1
ATOM 6200 C CA . SER C 2 75 ? -5.11680 8.96837 3.84151 1.000 27.71166 75 SER C CA 1
ATOM 6201 C C . SER C 2 75 ? -6.38472 8.41716 4.47466 1.000 27.56648 75 SER C C 1
ATOM 6202 O O . SER C 2 75 ? -6.85281 7.33088 4.12524 1.000 30.00478 75 SER C O 1
ATOM 6210 N N . ARG C 2 76 ? -6.93752 9.17762 5.41703 1.000 27.74692 76 ARG C N 1
ATOM 6211 C CA . ARG C 2 76 ? -8.13493 8.76517 6.13220 1.000 25.36715 76 ARG C CA 1
ATOM 6212 C C . ARG C 2 76 ? -9.13366 9.90937 6.21122 1.000 26.65762 76 ARG C C 1
ATOM 6213 O O . ARG C 2 76 ? -8.76283 11.08572 6.25875 1.000 26.25988 76 ARG C O 1
ATOM 6234 N N . ASP C 2 77 ? -10.41503 9.54047 6.22750 1.000 30.31091 77 ASP C N 1
ATOM 6235 C CA . ASP C 2 77 ? -11.53022 10.47487 6.38323 1.000 31.49073 77 ASP C CA 1
ATOM 6236 C C . ASP C 2 77 ? -12.38025 9.94572 7.53473 1.000 29.74687 77 ASP C C 1
ATOM 6237 O O . ASP C 2 77 ? -13.26153 9.10546 7.33398 1.000 27.98294 77 ASP C O 1
ATOM 6246 N N . ASN C 2 78 ? -12.12273 10.45201 8.74025 1.000 31.25599 78 ASN C N 1
ATOM 6247 C CA . ASN C 2 78 ? -12.78050 9.91911 9.92663 1.000 30.99736 78 ASN C CA 1
ATOM 6248 C C . ASN C 2 78 ? -14.28263 10.16418 9.92044 1.000 32.19105 78 ASN C C 1
ATOM 6249 O O . ASN C 2 78 ? -15.01165 9.47318 10.64000 1.000 35.41113 78 ASN C O 1
ATOM 6260 N N . ALA C 2 79 ? -14.76438 11.12569 9.13084 1.000 27.63070 79 ALA C N 1
ATOM 6261 C CA . ALA C 2 79 ? -16.20244 11.34938 9.05874 1.000 29.27901 79 ALA C CA 1
ATOM 6262 C C . ALA C 2 79 ? -16.91527 10.21403 8.33459 1.000 35.13980 79 ALA C C 1
ATOM 6263 O O . ALA C 2 79 ? -18.10262 9.98156 8.57830 1.000 41.66979 79 ALA C O 1
ATOM 6270 N N . LYS C 2 80 ? -16.21913 9.49481 7.45417 1.000 32.99193 80 LYS C N 1
ATOM 6271 C CA . LYS C 2 80 ? -16.82109 8.40861 6.69109 1.000 32.33407 80 LYS C CA 1
ATOM 6272 C C . LYS C 2 80 ? -16.23466 7.04413 7.03348 1.000 30.35636 80 LYS C C 1
ATOM 6273 O O . LYS C 2 80 ? -16.51467 6.06946 6.32808 1.000 32.09020 80 LYS C O 1
ATOM 6292 N N . ASN C 2 81 ? -15.42720 6.94803 8.08916 1.000 30.96468 81 ASN C N 1
ATOM 6293 C CA . ASN C 2 81 ? -14.80631 5.68351 8.48051 1.000 30.93061 81 ASN C CA 1
ATOM 6294 C C . ASN C 2 81 ? -14.12963 5.02084 7.28336 1.000 31.20956 81 ASN C C 1
ATOM 6295 O O . ASN C 2 81 ? -14.25976 3.81815 7.04318 1.000 32.53917 81 ASN C O 1
ATOM 6306 N N . THR C 2 82 ? -13.39090 5.82441 6.52489 1.000 29.36717 82 THR C N 1
ATOM 6307 C CA . THR C 2 82 ? -12.80531 5.37936 5.27085 1.000 30.32086 82 THR C CA 1
ATOM 6308 C C . THR C 2 82 ? -11.31162 5.66139 5.25524 1.000 29.38801 82 THR C C 1
ATOM 6309 O O . THR C 2 82 ? -10.86097 6.72176 5.69988 1.000 28.58346 82 THR C O 1
ATOM 6320 N N . VAL C 2 83 ? -10.55197 4.69240 4.75003 1.000 27.03256 83 VAL C N 1
ATOM 6321 C CA . VAL C 2 83 ? -9.12753 4.83728 4.48639 1.000 23.19458 83 VAL C CA 1
ATOM 6322 C C . VAL C 2 83 ? -8.91888 4.70738 2.98429 1.000 27.20854 83 VAL C C 1
ATOM 6323 O O . VAL C 2 83 ? -9.55395 3.87068 2.33327 1.000 29.56486 83 VAL C O 1
ATOM 6336 N N . TYR C 2 84 ? -8.02298 5.52389 2.43856 1.000 26.45361 84 TYR C N 1
ATOM 6337 C CA . TYR C 2 84 ? -7.75391 5.54526 1.01014 1.000 27.87482 84 TYR C CA 1
ATOM 6338 C C . TYR C 2 84 ? -6.29025 5.22243 0.75184 1.000 26.64849 84 TYR C C 1
ATOM 6339 O O . TYR C 2 84 ? -5.41810 5.50880 1.57751 1.000 25.13001 84 TYR C O 1
ATOM 6357 N N . LEU C 2 85 ? -6.03046 4.61863 -0.40558 1.000 30.36230 85 LEU C N 1
ATO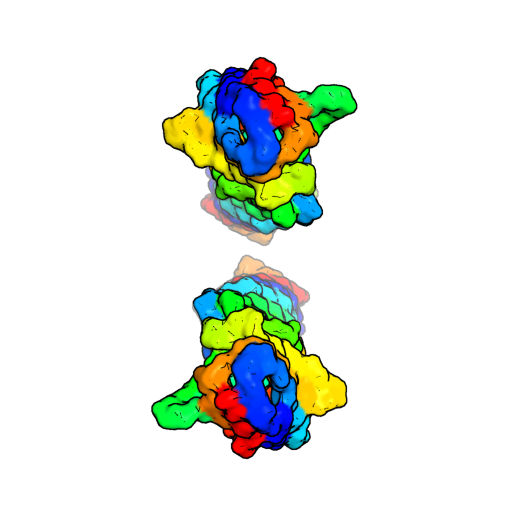M 6358 C CA . LEU C 2 85 ? -4.66901 4.38651 -0.88269 1.000 31.11299 85 LEU C CA 1
ATOM 6359 C C . LEU C 2 85 ? -4.60802 4.92086 -2.31031 1.000 30.21883 85 LEU C C 1
ATOM 6360 O O . LEU C 2 85 ? -5.06519 4.25443 -3.24399 1.000 30.21113 85 LEU C O 1
ATOM 6376 N N . GLN C 2 86 ? -4.04448 6.11223 -2.48268 1.000 28.99967 86 GLN C N 1
ATOM 6377 C CA . GLN C 2 86 ? -3.87551 6.68507 -3.81216 1.000 33.40809 86 GLN C CA 1
ATOM 6378 C C . GLN C 2 86 ? -2.59344 6.12239 -4.41566 1.000 37.35121 86 GLN C C 1
ATOM 6379 O O . GLN C 2 86 ? -1.51566 6.24809 -3.82469 1.000 37.53130 86 GLN C O 1
ATOM 6393 N N . MET C 2 87 ? -2.70830 5.50894 -5.58884 1.000 40.05112 87 MET C N 1
ATOM 6394 C CA . MET C 2 87 ? -1.59808 4.82844 -6.24455 1.000 37.10134 87 MET C CA 1
ATOM 6395 C C . MET C 2 87 ? -1.24323 5.57727 -7.52058 1.000 38.96002 87 MET C C 1
ATOM 6396 O O . MET C 2 87 ? -2.08724 5.72545 -8.40953 1.000 39.98478 87 MET C O 1
ATOM 6410 N N . ASN C 2 88 ? -0.00110 6.05005 -7.60441 1.000 40.00103 88 ASN C N 1
ATOM 6411 C CA . ASN C 2 88 ? 0.48573 6.78013 -8.76335 1.000 42.30660 88 ASN C CA 1
ATOM 6412 C C . ASN C 2 88 ? 1.65618 6.03751 -9.39319 1.000 39.76728 88 ASN C C 1
ATOM 6413 O O . ASN C 2 88 ? 2.35897 5.27205 -8.72617 1.000 37.93546 88 ASN C O 1
ATOM 6424 N N . ASN C 2 89 ? 1.85227 6.27131 -10.69026 1.000 39.58979 89 ASN C N 1
ATOM 6425 C CA . ASN C 2 89 ? 2.96947 5.69911 -11.44084 1.000 43.60036 89 ASN C CA 1
ATOM 6426 C C . ASN C 2 89 ? 3.08132 4.19445 -11.20200 1.000 42.91662 89 ASN C C 1
ATOM 6427 O O . ASN C 2 89 ? 4.12928 3.67279 -10.81462 1.000 39.56986 89 ASN C O 1
ATOM 6438 N N . VAL C 2 90 ? 1.97468 3.48966 -11.44674 1.000 43.32819 90 VAL C N 1
ATOM 6439 C CA . VAL C 2 90 ? 1.89002 2.07700 -11.09826 1.000 40.21994 90 VAL C CA 1
ATOM 6440 C C . VAL C 2 90 ? 2.78825 1.25310 -12.01278 1.000 42.72332 90 VAL C C 1
ATOM 6441 O O . VAL C 2 90 ? 2.87662 1.49774 -13.22439 1.000 46.02787 90 VAL C O 1
ATOM 6454 N N . LYS C 2 91 ? 3.46359 0.27072 -11.42511 1.000 47.30268 91 LYS C N 1
ATOM 6455 C CA . LYS C 2 91 ? 4.35373 -0.66473 -12.09229 1.000 43.58847 91 LYS C CA 1
ATOM 6456 C C . LYS C 2 91 ? 3.69855 -2.03391 -12.21359 1.000 44.62588 91 LYS C C 1
ATOM 6457 O O . LYS C 2 91 ? 2.71348 -2.32394 -11.52575 1.000 42.58657 91 LYS C O 1
ATOM 6476 N N . PRO C 2 92 ? 4.22291 -2.91361 -13.07184 1.000 40.95461 92 PRO C N 1
ATOM 6477 C CA . PRO C 2 92 ? 3.71828 -4.29626 -13.08113 1.000 39.09459 92 PRO C CA 1
ATOM 6478 C C . PRO C 2 92 ? 3.81959 -4.97743 -11.72687 1.000 39.58937 92 PRO C C 1
ATOM 6479 O O . PRO C 2 92 ? 3.02485 -5.88134 -11.43941 1.000 39.78525 92 PRO C O 1
ATOM 6490 N N . GLU C 2 93 ? 4.77688 -4.57759 -10.88419 1.000 41.55674 93 GLU C N 1
ATOM 6491 C CA . GLU C 2 93 ? 4.86822 -5.14124 -9.54271 1.000 43.70298 93 GLU C CA 1
ATOM 6492 C C . GLU C 2 93 ? 3.70111 -4.74492 -8.65291 1.000 36.29655 93 GLU C C 1
ATOM 6493 O O . GLU C 2 93 ? 3.47477 -5.39702 -7.62881 1.000 41.12453 93 GLU C O 1
ATOM 6505 N N . ASP C 2 94 ? 2.96592 -3.69268 -9.00388 1.000 37.71789 94 ASP C N 1
ATOM 6506 C CA . ASP C 2 94 ? 1.82149 -3.29078 -8.19736 1.000 36.54233 94 ASP C CA 1
ATOM 6507 C C . ASP C 2 94 ? 0.58894 -4.15181 -8.44897 1.000 33.42493 94 ASP C C 1
ATOM 6508 O O . ASP C 2 94 ? -0.39238 -4.02734 -7.70892 1.000 33.18692 94 ASP C O 1
ATOM 6517 N N . THR C 2 95 ? 0.61006 -5.01216 -9.46659 1.000 33.12723 95 THR C N 1
ATOM 6518 C CA . THR C 2 95 ? -0.47518 -5.96152 -9.69077 1.000 35.90348 95 THR C CA 1
ATOM 6519 C C . THR C 2 95 ? -0.63122 -6.87861 -8.48205 1.000 35.43808 95 THR C C 1
ATOM 6520 O O . THR C 2 95 ? 0.26557 -7.67434 -8.18378 1.000 33.31540 95 THR C O 1
ATOM 6531 N N . ALA C 2 96 ? -1.75364 -6.77289 -7.77465 1.000 34.50393 96 ALA C N 1
ATOM 6532 C CA . ALA C 2 96 ? -1.96858 -7.56270 -6.56821 1.000 31.18365 96 ALA C CA 1
ATOM 6533 C C . ALA C 2 96 ? -3.39691 -7.35203 -6.08650 1.000 32.26085 96 ALA C C 1
ATOM 6534 O O . ALA C 2 96 ? -4.10967 -6.46210 -6.55790 1.000 34.47516 96 ALA C O 1
ATOM 6541 N N . VAL C 2 97 ? -3.80770 -8.19656 -5.14605 1.000 30.81545 97 VAL C N 1
ATOM 6542 C CA . VAL C 2 97 ? -5.01749 -7.96837 -4.36662 1.000 32.43193 97 VAL C CA 1
ATOM 6543 C C . VAL C 2 97 ? -4.63292 -7.17812 -3.12319 1.000 32.31367 97 VAL C C 1
ATOM 6544 O O . VAL C 2 97 ? -3.75200 -7.59284 -2.36042 1.000 31.17445 97 VAL C O 1
ATOM 6557 N N . TYR C 2 98 ? -5.29665 -6.04805 -2.91004 1.000 32.19657 98 TYR C N 1
ATOM 6558 C CA . TYR C 2 98 ? -4.96862 -5.14676 -1.81427 1.000 31.98046 98 TYR C CA 1
ATOM 6559 C C . TYR C 2 98 ? -5.96397 -5.33412 -0.67797 1.000 33.60630 98 TYR C C 1
ATOM 6560 O O . TYR C 2 98 ? -7.17742 -5.37837 -0.90829 1.000 36.44196 98 TYR C O 1
ATOM 6578 N N . TYR C 2 99 ? -5.44369 -5.44991 0.54340 1.000 29.35949 99 TYR C N 1
ATOM 6579 C CA . TYR C 2 99 ? -6.24723 -5.64821 1.74059 1.000 31.95822 99 TYR C CA 1
ATOM 6580 C C . TYR C 2 99 ? -5.94355 -4.55034 2.75070 1.000 33.49258 99 TYR C C 1
ATOM 6581 O O . TYR C 2 99 ? -4.79476 -4.11370 2.87524 1.000 29.21364 99 TYR C O 1
ATOM 6599 N N . CYS C 2 100 ? -6.97049 -4.11362 3.47670 1.000 28.41051 100 CYS C N 1
ATOM 6600 C CA . CYS C 2 100 ? -6.81721 -3.15400 4.55992 1.000 33.13521 100 CYS C CA 1
ATOM 6601 C C . CYS C 2 100 ? -7.02248 -3.85281 5.89781 1.000 32.68127 100 CYS C C 1
ATOM 66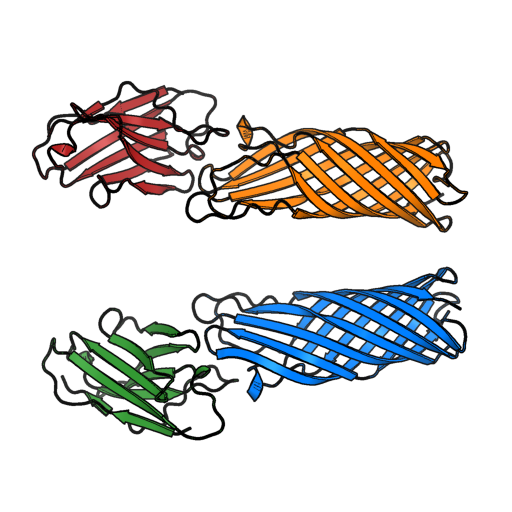02 O O . CYS C 2 100 ? -7.82712 -4.78246 6.01452 1.000 29.83199 100 CYS C O 1
ATOM 6609 N N . GLY C 2 101 ? -6.27752 -3.40558 6.90078 1.000 26.90894 101 GLY C N 1
ATOM 6610 C CA . GLY C 2 101 ? -6.31403 -4.02573 8.20855 1.000 30.44223 101 GLY C CA 1
ATOM 6611 C C . GLY C 2 101 ? -6.59985 -3.00828 9.29181 1.000 28.16673 101 GLY C C 1
ATOM 6612 O O . GLY C 2 101 ? -6.24106 -1.83570 9.18564 1.000 30.59521 101 GLY C O 1
ATOM 6616 N N . HIS C 2 102 ? -7.25319 -3.48190 10.34986 1.000 28.38912 102 HIS C N 1
ATOM 6617 C CA . HIS C 2 102 ? -7.61351 -2.66173 11.49922 1.000 29.09929 102 HIS C CA 1
ATOM 6618 C C . HIS C 2 102 ? -6.92230 -3.22247 12.73228 1.000 28.53370 102 HIS C C 1
ATOM 6619 O O . HIS C 2 102 ? -7.03200 -4.41850 13.01955 1.000 33.60592 102 HIS C O 1
ATOM 6633 N N . ARG C 2 103 ? -6.21543 -2.35977 13.45513 1.000 29.26970 103 ARG C N 1
ATOM 6634 C CA . ARG C 2 103 ? -5.47482 -2.74797 14.65049 1.000 30.86546 103 ARG C CA 1
ATOM 6635 C C . ARG C 2 103 ? -6.21873 -2.31903 15.90681 1.000 31.22977 103 ARG C C 1
ATOM 6636 O O . ARG C 2 103 ? -6.56435 -1.14391 16.06571 1.000 33.64203 103 ARG C O 1
ATOM 6657 N N . ARG C 2 104 ? -6.45733 -3.28227 16.79512 1.000 37.28726 104 ARG C N 1
ATOM 6658 C CA . ARG C 2 104 ? -7.17992 -3.06270 18.03823 1.000 38.39860 104 ARG C CA 1
ATOM 6659 C C . ARG C 2 104 ? -6.24268 -2.58962 19.14220 1.000 35.24912 104 ARG C C 1
ATOM 6660 O O . ARG C 2 104 ? -5.04137 -2.87176 19.12953 1.000 35.13917 104 ARG C O 1
ATOM 6681 N N . LEU C 2 105 ? -6.80957 -1.86226 20.10342 1.000 31.09825 105 LEU C N 1
ATOM 6682 C CA . LEU C 2 105 ? -6.09209 -1.56267 21.33549 1.000 35.43964 105 LEU C CA 1
ATOM 6683 C C . LEU C 2 105 ? -5.71105 -2.85851 22.04160 1.000 35.89003 105 LEU C C 1
ATOM 6684 O O . LEU C 2 105 ? -6.55997 -3.72229 22.27969 1.000 37.37625 105 LEU C O 1
ATOM 6700 N N . GLY C 2 106 ? -4.42766 -2.99254 22.37469 1.000 33.47041 106 GLY C N 1
ATOM 6701 C CA . GLY C 2 106 ? -3.90788 -4.18211 23.01237 1.000 33.52019 106 GLY C CA 1
ATOM 6702 C C . GLY C 2 106 ? -3.16713 -5.12413 22.08881 1.000 39.25374 106 GLY C C 1
ATOM 6703 O O . GLY C 2 106 ? -2.58962 -6.10747 22.56896 1.000 42.38883 106 GLY C O 1
ATOM 6707 N N . LYS C 2 107 ? -3.17474 -4.86021 20.78378 1.000 39.89541 107 LYS C N 1
ATOM 6708 C CA . LYS C 2 107 ? -2.49395 -5.68950 19.80122 1.000 37.15708 107 LYS C CA 1
ATOM 6709 C C . LYS C 2 107 ? -1.55757 -4.82755 18.97053 1.000 37.62011 107 LYS C C 1
ATOM 6710 O O . LYS C 2 107 ? -1.86439 -3.66889 18.67375 1.000 37.97974 107 LYS C O 1
ATOM 6729 N N . THR C 2 108 ? -0.41174 -5.39789 18.60589 1.000 37.80174 108 THR C N 1
ATOM 6730 C CA . THR C 2 108 ? 0.53258 -4.73830 17.71671 1.000 35.49600 108 THR C CA 1
ATOM 6731 C C . THR C 2 108 ? 0.30122 -5.08054 16.25077 1.000 36.27734 108 THR C C 1
ATOM 6732 O O . THR C 2 108 ? 0.97185 -4.50873 15.38378 1.000 38.04689 108 THR C O 1
ATOM 6743 N N . THR C 2 109 ? -0.62161 -5.99201 15.95636 1.000 36.71980 109 THR C N 1
ATOM 6744 C CA . THR C 2 109 ? -0.86351 -6.47544 14.60647 1.000 39.26971 109 THR C CA 1
ATOM 6745 C C . THR C 2 109 ? -2.17054 -5.92251 14.05236 1.000 38.90300 109 THR C C 1
ATOM 6746 O O . THR C 2 109 ? -3.06477 -5.50872 14.79549 1.000 35.34674 109 THR C O 1
ATOM 6757 N N . TYR C 2 110 ? -2.27058 -5.93112 12.72442 1.000 37.17237 110 TYR C N 1
ATOM 6758 C CA . TYR C 2 110 ? -3.46427 -5.49129 12.01587 1.000 30.71605 110 TYR C CA 1
ATOM 6759 C C . TYR C 2 110 ? -4.25974 -6.70436 11.54620 1.000 32.95068 110 TYR C C 1
ATOM 6760 O O . TYR C 2 110 ? -3.68579 -7.69298 11.07933 1.000 30.69338 110 TYR C O 1
ATOM 6778 N N . ASP C 2 111 ? -5.58399 -6.62451 11.67510 1.000 32.38209 111 ASP C N 1
ATOM 6779 C CA . ASP C 2 111 ? -6.48653 -7.69419 11.26078 1.000 31.08817 111 ASP C CA 1
ATOM 6780 C C . ASP C 2 111 ? -7.00360 -7.36893 9.86185 1.000 33.51134 111 ASP C C 1
ATOM 6781 O O . ASP C 2 111 ? -7.75300 -6.40336 9.68059 1.000 34.83863 111 ASP C O 1
ATOM 6790 N N . TYR C 2 112 ? -6.60460 -8.17519 8.87548 1.000 28.62345 112 TYR C N 1
ATOM 6791 C CA . TYR C 2 112 ? -7.02914 -7.98485 7.48608 1.000 30.84649 112 TYR C CA 1
ATOM 6792 C C . TYR C 2 112 ? -8.29699 -8.80092 7.26314 1.000 30.99949 112 TYR C C 1
ATOM 6793 O O . TYR C 2 112 ? -8.26202 -9.94508 6.80678 1.000 30.73211 112 TYR C O 1
ATOM 6811 N N . ARG C 2 113 ? -9.43552 -8.19170 7.58791 1.000 31.41100 113 ARG C N 1
ATOM 6812 C CA . ARG C 2 113 ? -10.72937 -8.86056 7.59218 1.000 31.57086 113 ARG C CA 1
ATOM 6813 C C . ARG C 2 113 ? -11.51416 -8.68225 6.29962 1.000 33.75881 113 ARG C C 1
ATOM 6814 O O . ARG C 2 113 ? -12.63111 -9.19988 6.19879 1.000 32.55632 113 ARG C O 1
ATOM 6835 N N . GLY C 2 114 ? -10.97228 -7.96314 5.31639 1.000 36.96877 114 GLY C N 1
ATOM 6836 C CA . GLY C 2 114 ? -11.73041 -7.64093 4.12922 1.000 35.86422 114 GLY C CA 1
ATOM 6837 C C . GLY C 2 114 ? -11.51546 -8.62412 2.99036 1.000 36.10447 114 GLY C C 1
ATOM 6838 O O . GLY C 2 114 ? -10.55464 -9.39034 2.96353 1.000 36.24301 114 GLY C O 1
ATOM 6842 N N . LYS C 2 115 ? -12.44443 -8.58785 2.03165 1.000 36.64109 115 LYS C N 1
ATOM 6843 C CA . LYS C 2 115 ? -12.35463 -9.46143 0.86826 1.000 40.33239 115 LYS C CA 1
ATOM 6844 C C . LYS C 2 115 ? -11.25595 -9.03021 -0.09335 1.000 41.36796 115 LYS C C 1
ATOM 6845 O O . LYS C 2 115 ? -10.77389 -9.85635 -0.87634 1.000 39.88879 115 LYS C O 1
ATOM 6864 N N . GLY C 2 116 ? -10.85268 -7.76441 -0.05144 1.000 43.94086 116 GLY C N 1
ATOM 6865 C CA . GLY C 2 116 ? -9.80438 -7.25802 -0.90801 1.000 42.04165 116 GLY C CA 1
ATOM 6866 C C . GLY C 2 116 ? -10.33641 -6.68233 -2.20741 1.000 37.59374 116 GLY C C 1
ATOM 6867 O O . GLY C 2 116 ? -11.48979 -6.87743 -2.59720 1.000 36.98491 116 GLY C O 1
ATOM 6871 N N . THR C 2 117 ? -9.45995 -5.95311 -2.89242 1.000 34.89530 117 THR C N 1
ATOM 6872 C CA . T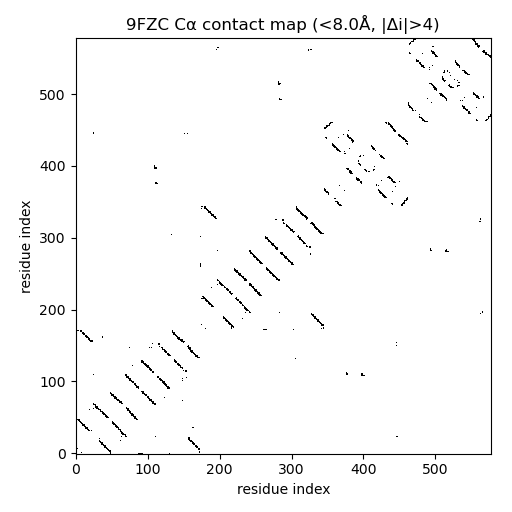HR C 2 117 ? -9.75479 -5.41707 -4.21547 1.000 32.28014 117 THR C CA 1
ATOM 6873 C C . THR C 2 117 ? -8.51236 -5.58449 -5.07681 1.000 33.83464 117 THR C C 1
ATOM 6874 O O . THR C 2 117 ? -7.39976 -5.29603 -4.62603 1.000 33.70293 117 THR C O 1
ATOM 6885 N N . ARG C 2 118 ? -8.69832 -6.07193 -6.30051 1.000 36.75290 118 ARG C N 1
ATOM 6886 C CA . ARG C 2 118 ? -7.58882 -6.48489 -7.15022 1.000 37.10643 118 ARG C CA 1
ATOM 6887 C C . ARG C 2 118 ? -7.20973 -5.36404 -8.10977 1.000 36.38739 118 ARG C C 1
ATOM 6888 O O . ARG C 2 118 ? -8.07814 -4.77015 -8.75820 1.000 32.03028 118 ARG C O 1
ATOM 6909 N N . VAL C 2 119 ? -5.91140 -5.07909 -8.18806 1.000 39.58168 119 VAL C N 1
ATOM 6910 C CA . VAL C 2 119 ? -5.35020 -4.12670 -9.13909 1.000 40.68663 119 VAL C CA 1
ATOM 6911 C C . VAL C 2 119 ? -4.52789 -4.91533 -10.14810 1.000 39.54512 119 VAL C C 1
ATOM 6912 O O . VAL C 2 119 ? -3.73871 -5.78957 -9.76805 1.000 40.04999 119 VAL C O 1
ATOM 6925 N N . THR C 2 120 ? -4.72016 -4.61470 -11.42973 1.000 38.18317 120 THR C N 1
ATOM 6926 C CA . THR C 2 120 ? -4.01528 -5.28756 -12.51569 1.000 39.24334 120 THR C CA 1
ATOM 6927 C C . THR C 2 120 ? -3.39090 -4.22289 -13.40605 1.000 37.58870 120 THR C C 1
ATOM 6928 O O . THR C 2 120 ? -4.10875 -3.46120 -14.06151 1.000 45.00556 120 THR C O 1
ATOM 6939 N N . VAL C 2 121 ? -2.06286 -4.16215 -13.42024 1.000 38.19145 121 VAL C N 1
ATOM 6940 C CA . VAL C 2 121 ? -1.34842 -3.20236 -14.25405 1.000 39.89149 121 VAL C CA 1
ATOM 6941 C C . VAL C 2 121 ? -1.06076 -3.80070 -15.62938 1.000 42.29291 121 VAL C C 1
ATOM 6942 O O . VAL C 2 121 ? -0.73731 -4.98213 -15.75303 1.000 41.36664 121 VAL C O 1
ATOM 6955 N N . VAL D 2 5 ? 43.46936 36.58842 15.28688 1.000 50.76222 5 VAL D N 1
ATOM 6956 C CA . VAL D 2 5 ? 42.79735 35.83463 14.23608 1.000 48.72710 5 VAL D CA 1
ATOM 6957 C C . VAL D 2 5 ? 43.07718 36.46216 12.87673 1.000 50.01130 5 VAL D C 1
ATOM 6958 O O . VAL D 2 5 ? 42.77375 37.63373 12.65374 1.000 55.46909 5 VAL D O 1
ATOM 6971 N N . GLN D 2 6 ? 43.65883 35.68108 11.97041 1.000 47.29608 6 GLN D N 1
ATOM 6972 C CA . GLN D 2 6 ? 43.92393 36.11747 10.60683 1.000 40.05121 6 GLN D CA 1
ATOM 6973 C C . GLN D 2 6 ? 43.15465 35.21877 9.64964 1.000 39.57005 6 GLN D C 1
ATOM 6974 O O . GLN D 2 6 ? 43.14980 33.99250 9.80346 1.000 38.32737 6 GLN D O 1
ATOM 6988 N N . LEU D 2 7 ? 42.50800 35.83188 8.66212 1.000 36.60359 7 LEU D N 1
ATOM 6989 C CA . LEU D 2 7 ? 41.72855 35.10661 7.66859 1.000 34.41053 7 LEU D CA 1
ATOM 6990 C C . LEU D 2 7 ? 42.21070 35.51678 6.28652 1.000 32.86022 7 LEU D C 1
ATOM 6991 O O . LEU D 2 7 ? 42.33127 36.71108 5.99687 1.000 35.40586 7 LEU D O 1
ATOM 7007 N N . VAL D 2 8 ? 42.47906 34.52846 5.43752 1.000 33.20854 8 VAL D N 1
ATOM 7008 C CA . VAL D 2 8 ? 42.93110 34.76382 4.07217 1.000 32.46593 8 VAL D CA 1
ATOM 7009 C C . VAL D 2 8 ? 42.01861 33.97942 3.14150 1.000 34.74574 8 VAL D C 1
ATOM 7010 O O . VAL D 2 8 ? 41.92597 32.75000 3.24567 1.000 35.11658 8 VAL D O 1
ATOM 7023 N N . GLU D 2 9 ? 41.34810 34.68665 2.23723 1.000 30.23326 9 GLU D N 1
ATOM 7024 C CA . GLU D 2 9 ? 40.45752 34.07127 1.26710 1.000 32.51596 9 GLU D CA 1
ATOM 7025 C C . GLU D 2 9 ? 41.20668 33.86445 -0.04147 1.000 30.10595 9 GLU D C 1
ATOM 7026 O O . GLU D 2 9 ? 42.16966 34.57268 -0.34717 1.000 33.45297 9 GLU D O 1
ATOM 7034 N N . SER D 2 10 ? 40.74655 32.89181 -0.81881 1.000 27.81754 10 SER D N 1
ATOM 7035 C CA . SER D 2 10 ? 41.42329 32.53678 -2.05534 1.000 32.11187 10 SER D CA 1
ATOM 7036 C C . SER D 2 10 ? 40.43000 31.84339 -2.97179 1.000 31.33927 10 SER D C 1
ATOM 7037 O O . SER D 2 10 ? 39.34709 31.43176 -2.54994 1.000 28.19140 10 SER D O 1
ATOM 7045 N N . GLY D 2 11 ? 40.81608 31.71929 -4.23802 1.000 31.26244 11 GLY D N 1
ATOM 7046 C CA . GLY D 2 11 ? 40.02208 31.01580 -5.22348 1.000 30.56591 11 GLY D CA 1
ATOM 7047 C C . GLY D 2 11 ? 39.30031 31.90758 -6.20193 1.000 34.33990 11 GLY D C 1
ATOM 7048 O O . GLY D 2 11 ? 38.75404 31.39738 -7.19015 1.000 36.37355 11 GLY D O 1
ATOM 7052 N N . GLY D 2 12 ? 39.27740 33.21664 -5.97476 1.000 32.78485 12 GLY D N 1
ATOM 7053 C CA . GLY D 2 12 ? 38.55244 34.09602 -6.86588 1.000 35.61106 12 GLY D CA 1
ATOM 7054 C C . GLY D 2 12 ? 39.20100 34.17478 -8.23424 1.000 39.59435 12 GLY D C 1
ATOM 7055 O O . GLY D 2 12 ? 40.40274 33.95883 -8.39710 1.000 39.75152 12 GLY D O 1
ATOM 7059 N N . GLY D 2 13 ? 38.38225 34.49627 -9.23373 1.000 37.51820 13 GLY D N 1
ATOM 7060 C CA . GLY D 2 13 ? 38.87814 34.65416 -10.59071 1.000 42.08959 13 GLY D CA 1
ATOM 7061 C C . GLY D 2 13 ? 37.73416 34.78305 -11.58631 1.000 46.33822 13 GLY D C 1
ATOM 7062 O O . GLY D 2 13 ? 36.59115 35.03539 -11.20459 1.000 44.57157 13 GLY D O 1
ATOM 7066 N N . LEU D 2 14 ? 38.07049 34.60217 -12.86784 1.000 52.65157 14 LEU D N 1
ATOM 7067 C CA . LEU D 2 14 ? 37.09258 34.69619 -13.94847 1.000 48.36425 14 LEU D CA 1
ATOM 7068 C C . LEU D 2 14 ? 36.37485 33.36035 -14.11695 1.000 46.91244 14 LEU D C 1
ATOM 7069 O O . LEU D 2 14 ? 36.99821 32.29572 -14.07573 1.000 45.77003 14 LEU D O 1
ATOM 7085 N N . VAL D 2 15 ? 35.05241 33.42316 -14.29109 1.000 46.10512 15 VAL D N 1
ATOM 7086 C CA . VAL D 2 15 ? 34.23478 32.23236 -14.49790 1.000 46.53216 15 VAL D CA 1
ATOM 7087 C C . VAL D 2 15 ? 33.11558 32.59600 -15.46319 1.000 46.44091 15 VAL D C 1
ATOM 7088 O O . VAL D 2 15 ? 32.60871 33.72149 -15.46527 1.000 47.79239 15 VAL D O 1
ATOM 7101 N N . GLN D 2 16 ? 32.74515 31.64861 -16.27844 1.000 44.03935 16 GLN D N 1
ATOM 7102 C CA . GLN D 2 16 ? 31.68277 31.82409 -17.25492 1.000 45.26421 16 GLN D CA 1
ATOM 7103 C C . GLN D 2 16 ? 30.32563 31.52308 -16.62108 1.000 44.74215 16 GLN D C 1
ATOM 7104 O O . GLN D 2 16 ? 30.23694 30.73185 -15.67780 1.000 44.68232 16 GLN D O 1
ATOM 7118 N N . PRO D 2 17 ? 29.24244 32.14132 -17.09764 1.000 49.24474 17 PRO D N 1
ATOM 7119 C CA . PRO D 2 17 ? 27.92153 31.83698 -16.52995 1.000 47.73439 17 PRO D CA 1
ATOM 7120 C C . PRO D 2 17 ? 27.61361 30.34825 -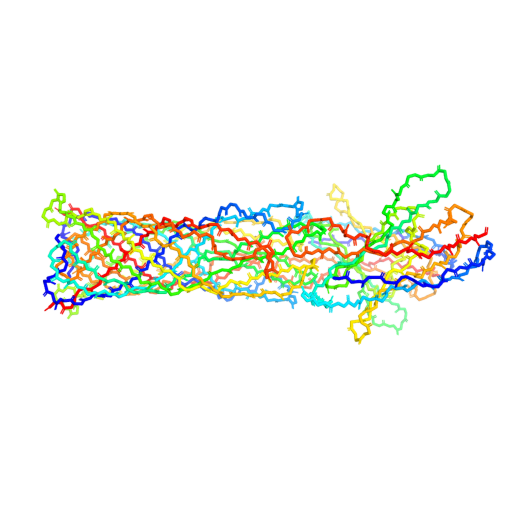16.60415 1.000 48.33841 17 PRO D C 1
ATOM 7121 O O . PRO D 2 17 ? 27.91692 29.68051 -17.59472 1.000 48.65643 17 PRO D O 1
ATOM 7132 N N . GLY D 2 18 ? 26.99713 29.83140 -15.53951 1.000 47.43974 18 GLY D N 1
ATOM 7133 C CA . GLY D 2 18 ? 26.76486 28.41014 -15.40180 1.000 47.75844 18 GLY D CA 1
ATOM 7134 C C . GLY D 2 18 ? 27.96315 27.61073 -14.93996 1.000 46.77138 18 GLY D C 1
ATOM 7135 O O . GLY D 2 18 ? 27.80662 26.42894 -14.60545 1.000 50.78642 18 GLY D O 1
ATOM 7139 N N . GLY D 2 19 ? 29.14981 28.20982 -14.90670 1.000 49.72686 19 GLY D N 1
ATOM 7140 C CA . GLY D 2 19 ? 30.34593 27.51431 -14.48539 1.000 49.81405 19 GLY D CA 1
ATOM 7141 C C . GLY D 2 19 ? 30.35775 27.25971 -12.98933 1.000 53.62074 19 GLY D C 1
ATOM 7142 O O . GLY D 2 19 ? 29.40810 27.54770 -12.25964 1.000 51.62138 19 GLY D O 1
ATOM 7146 N N . SER D 2 20 ? 31.47411 26.69875 -12.52558 1.000 56.71037 20 SER D N 1
ATOM 7147 C CA . SER D 2 20 ? 31.65295 26.37109 -11.11930 1.000 49.85216 20 SER D CA 1
ATOM 7148 C C . SER D 2 20 ? 33.00012 26.87620 -10.62424 1.000 46.04196 20 SER D C 1
ATOM 7149 O O . SER D 2 20 ? 33.95043 27.03309 -11.39459 1.000 47.67253 20 SER D O 1
ATOM 7157 N N . LEU D 2 21 ? 33.06268 27.12613 -9.31900 1.000 44.75877 21 LEU D N 1
ATOM 7158 C CA . LEU D 2 21 ? 34.24230 27.66077 -8.65358 1.000 41.17974 21 LEU D CA 1
ATOM 7159 C C . LEU D 2 21 ? 34.13704 27.38342 -7.16295 1.000 39.20780 21 LEU D C 1
ATOM 7160 O O . LEU D 2 21 ? 33.04244 27.41828 -6.59851 1.000 39.09784 21 LEU D O 1
ATOM 7176 N N . ARG D 2 22 ? 35.27739 27.09903 -6.53579 1.000 34.01194 22 ARG D N 1
ATOM 7177 C CA . ARG D 2 22 ? 35.34689 26.89699 -5.09624 1.000 35.38196 22 ARG D CA 1
ATOM 7178 C C . ARG D 2 22 ? 36.29218 27.92547 -4.49176 1.000 38.21824 22 ARG D C 1
ATOM 7179 O O . ARG D 2 22 ? 37.44346 28.04415 -4.92381 1.000 35.35519 22 ARG D O 1
ATOM 7200 N N . LEU D 2 23 ? 35.80490 28.66317 -3.50158 1.000 39.92357 23 LEU D N 1
ATOM 7201 C CA . LEU D 2 23 ? 36.62168 29.58865 -2.73261 1.000 37.22073 23 LEU D CA 1
ATOM 7202 C C . LEU D 2 23 ? 37.05816 28.91581 -1.43825 1.000 30.83596 23 LEU D C 1
ATOM 7203 O O . LEU D 2 23 ? 36.40014 27.99722 -0.94467 1.000 33.01255 23 LEU D O 1
ATOM 7219 N N . SER D 2 24 ? 38.17924 29.37858 -0.89434 1.000 27.51824 24 SER D N 1
ATOM 7220 C CA . SER D 2 24 ? 38.73167 28.82677 0.33189 1.000 29.07535 24 SER D CA 1
ATOM 7221 C C . SER D 2 24 ? 39.10931 29.95475 1.28102 1.000 32.66660 24 SER D C 1
ATOM 7222 O O . SER D 2 24 ? 39.50122 31.04506 0.85616 1.000 26.71657 24 SER D O 1
ATOM 7230 N N . CYS D 2 25 ? 38.97526 29.68044 2.57613 1.000 29.95622 25 CYS D N 1
ATOM 7231 C CA . CYS D 2 25 ? 39.35600 30.61388 3.62865 1.000 32.15752 25 CYS D CA 1
ATOM 7232 C C . CYS D 2 25 ? 40.22988 29.86460 4.61932 1.000 32.17201 25 CYS D C 1
ATOM 7233 O O . CYS D 2 25 ? 39.76390 28.92134 5.26559 1.000 31.35981 25 CYS D O 1
ATOM 7240 N N . VAL D 2 26 ? 41.48841 30.27628 4.73511 1.000 29.35753 26 VAL D N 1
ATOM 7241 C CA . VAL D 2 26 ? 42.44416 29.63638 5.63143 1.000 28.48427 26 VAL D CA 1
ATOM 7242 C C . VAL D 2 26 ? 42.57811 30.50713 6.87051 1.000 29.68368 26 VAL D C 1
ATOM 7243 O O . VAL D 2 26 ? 42.92430 31.69146 6.77654 1.000 32.08319 26 VAL D O 1
ATOM 7256 N N . VAL D 2 27 ? 42.32020 29.91312 8.03133 1.000 28.40391 27 VAL D N 1
ATOM 7257 C CA . VAL D 2 27 ? 42.29727 30.62476 9.30168 1.000 30.78266 27 VAL D CA 1
ATOM 7258 C C . VAL D 2 27 ? 43.60550 30.36059 10.02815 1.000 34.80103 27 VAL D C 1
ATOM 7259 O O . VAL D 2 27 ? 44.04234 29.20817 10.14060 1.000 37.32781 27 VAL D O 1
ATOM 7272 N N . SER D 2 28 ? 44.23404 31.42608 10.51734 1.000 37.63777 28 SER D N 1
ATOM 7273 C CA . SER D 2 28 ? 45.46553 31.31342 11.28076 1.000 40.41975 28 SER D CA 1
ATOM 7274 C C . SER D 2 28 ? 45.40032 32.26390 12.46613 1.000 38.21405 28 SER D C 1
ATOM 7275 O O . SER D 2 28 ? 44.51075 33.11309 12.56332 1.000 38.34885 28 SER D O 1
ATOM 7283 N N . GLY D 2 29 ? 46.35143 32.10416 13.38451 1.000 45.23850 29 GLY D N 1
ATOM 7284 C CA . GLY D 2 29 ? 46.47000 32.97820 14.52817 1.000 52.54282 29 GLY D CA 1
ATOM 7285 C C . GLY D 2 29 ? 46.47139 32.19228 15.82081 1.000 55.18159 29 GLY D C 1
ATOM 7286 O O . GLY D 2 29 ? 46.74434 30.98707 15.83920 1.000 54.22213 29 GLY D O 1
ATOM 7290 N N . THR D 2 30 ? 46.15081 32.88788 16.91291 1.000 59.89726 30 THR D N 1
ATOM 7291 C CA . THR D 2 30 ? 46.18965 32.31554 18.25093 1.000 60.02652 30 THR D CA 1
ATOM 7292 C C . THR D 2 30 ? 44.93943 32.73223 19.01537 1.000 58.39625 30 THR D C 1
ATOM 7293 O O . THR D 2 30 ? 44.19623 33.62381 18.59701 1.000 53.76857 30 THR D O 1
ATOM 7304 N N . GLY D 2 31 ? 44.71234 32.07484 20.15140 1.000 60.12188 31 GLY D N 1
ATOM 7305 C CA . GLY D 2 31 ? 43.59123 32.41841 21.00321 1.000 61.02616 31 GLY D CA 1
ATOM 7306 C C . GLY D 2 31 ? 42.24724 31.93753 20.51444 1.000 58.20573 31 GLY D C 1
ATOM 7307 O O . GLY D 2 31 ? 41.21853 32.47616 20.93417 1.000 61.04674 31 GLY D O 1
ATOM 7311 N N . PHE D 2 32 ? 42.22074 30.93961 19.63549 1.000 59.20512 32 PHE D N 1
ATOM 7312 C CA . PHE D 2 32 ? 40.97415 30.42596 19.09317 1.000 53.74641 32 PHE D CA 1
ATOM 7313 C C . PHE D 2 32 ? 41.14882 28.95218 18.76260 1.000 48.46820 32 PHE D C 1
ATOM 7314 O O . PHE D 2 32 ? 42.24882 28.49955 18.43354 1.000 49.14519 32 PHE D O 1
ATOM 7331 N N . THR D 2 33 ? 40.05143 28.20896 18.86252 1.000 40.15122 33 THR D N 1
ATOM 7332 C CA . THR D 2 33 ? 40.00355 26.80039 18.48654 1.000 34.75587 33 THR D CA 1
ATOM 7333 C C . THR D 2 33 ? 39.12534 26.69301 17.24478 1.000 34.28645 33 THR D C 1
ATOM 7334 O O . THR D 2 33 ? 37.90689 26.88528 17.32153 1.000 29.65973 33 THR D O 1
ATOM 7345 N N . PHE D 2 34 ? 39.74647 26.39909 16.10005 1.000 34.70259 34 PHE D N 1
ATOM 7346 C CA . PHE D 2 34 ? 39.00636 26.39720 14.84247 1.000 29.24326 34 PHE D CA 1
ATOM 7347 C C . PHE D 2 34 ? 37.85179 25.40587 14.87742 1.000 28.98432 34 PHE D C 1
ATOM 7348 O O . PHE D 2 34 ? 36.75257 25.70471 14.39626 1.000 28.83010 34 PHE D O 1
ATOM 7365 N N . SER D 2 35 ? 38.07734 24.22420 15.45542 1.000 28.20995 35 SER D N 1
ATOM 7366 C CA . SER D 2 35 ? 37.04550 23.19307 15.45495 1.000 30.42340 35 SER D CA 1
ATOM 7367 C C . SER D 2 35 ? 35.80260 23.64047 16.21343 1.000 30.10526 35 SER D C 1
ATOM 7368 O O . SER D 2 35 ? 34.69903 23.15514 15.93810 1.000 32.71726 35 SER D O 1
ATOM 7376 N N . LYS D 2 36 ? 35.95857 24.55008 17.17150 1.000 31.10182 36 LYS D N 1
ATOM 7377 C CA . LYS D 2 36 ? 34.83416 25.09887 17.91535 1.000 29.58440 36 LYS D CA 1
ATOM 7378 C C . LYS D 2 36 ? 34.33062 26.41222 17.32613 1.000 25.13916 36 LYS D C 1
ATOM 7379 O O . LYS D 2 36 ? 33.39812 27.00470 17.87728 1.000 24.33873 36 LYS D O 1
ATOM 7398 N N . SER D 2 37 ? 34.92104 26.87884 16.22502 1.000 26.82749 37 SER D N 1
ATOM 7399 C CA . SER D 2 37 ? 34.65232 28.21568 15.71623 1.000 26.72903 37 SER D CA 1
ATOM 7400 C C . SER D 2 37 ? 33.58492 28.17144 14.63537 1.000 27.58684 37 SER D C 1
ATOM 7401 O O . SER D 2 37 ? 33.80948 27.54729 13.58623 1.000 25.95541 37 SER D O 1
ATOM 7409 N N . PRO D 2 38 ? 32.41456 28.78256 14.83599 1.000 25.36554 38 PRO D N 1
ATOM 7410 C CA . PRO D 2 38 ? 31.48704 28.96647 13.71101 1.000 22.33109 38 PRO D CA 1
ATOM 7411 C C . PRO D 2 38 ? 32.02607 30.00427 12.73414 1.000 28.60382 38 PRO D C 1
ATOM 7412 O O . PRO D 2 38 ? 32.56580 31.03913 13.13427 1.000 28.99239 38 PRO D O 1
ATOM 7423 N N . MET D 2 39 ? 31.88336 29.71105 11.44222 1.000 23.45377 39 MET D N 1
ATOM 7424 C CA . MET D 2 39 ? 32.43929 30.52511 10.37056 1.000 25.95581 39 MET D CA 1
ATOM 7425 C C . MET D 2 39 ? 31.33545 30.93514 9.40358 1.000 28.78967 39 MET D C 1
ATOM 7426 O O . MET D 2 39 ? 30.25943 30.33281 9.36661 1.000 26.14681 39 MET D O 1
ATOM 7440 N N . SER D 2 40 ? 31.61196 31.97088 8.61128 1.000 28.10215 40 SER D N 1
ATOM 7441 C CA . SER D 2 40 ? 30.63055 32.50051 7.67662 1.000 29.50482 40 SER D CA 1
ATOM 7442 C C . SER D 2 40 ? 31.31332 32.91790 6.38254 1.000 26.90080 40 SER D C 1
ATOM 7443 O O . SER D 2 40 ? 32.52975 33.11195 6.32863 1.000 28.82687 40 SER D O 1
ATOM 7451 N N . TRP D 2 41 ? 30.50159 33.04688 5.33416 1.000 23.32768 41 TRP D N 1
ATOM 7452 C CA . TRP D 2 41 ? 30.91518 33.62480 4.06268 1.000 27.93989 41 TRP D CA 1
ATOM 7453 C C . TRP D 2 41 ? 29.95440 34.75960 3.74007 1.000 27.46581 41 TRP D C 1
ATOM 7454 O O . TRP D 2 41 ? 28.73396 34.57762 3.80743 1.000 24.16266 41 TRP D O 1
ATOM 7475 N N . ALA D 2 42 ? 30.49929 35.92599 3.41135 1.000 26.31344 42 ALA D N 1
ATOM 7476 C CA . ALA D 2 42 ? 29.70809 37.06279 2.96739 1.000 26.28671 42 ALA D CA 1
ATOM 7477 C C . ALA D 2 42 ? 30.28644 37.57742 1.65783 1.000 27.91653 42 ALA D C 1
ATOM 7478 O O . ALA D 2 42 ? 31.36938 37.16989 1.22893 1.000 28.80731 42 ALA D O 1
ATOM 7485 N N . ARG D 2 43 ? 29.54758 38.47592 1.01256 1.000 28.47894 43 ARG D N 1
ATOM 7486 C CA . ARG D 2 43 ? 29.98456 39.02921 -0.25904 1.000 30.45959 43 ARG D CA 1
ATOM 7487 C C . ARG D 2 43 ? 29.43094 40.43590 -0.41992 1.000 30.20873 43 ARG D C 1
ATOM 7488 O O . ARG D 2 43 ? 28.38771 40.77715 0.14316 1.000 34.35977 43 ARG D O 1
ATOM 7509 N N . GLN D 2 44 ? 30.15143 41.25186 -1.18800 1.000 31.88358 44 GLN D N 1
ATOM 7510 C CA . GLN D 2 44 ? 29.69776 42.58534 -1.57869 1.000 32.90388 44 GLN D CA 1
ATOM 7511 C C . GLN D 2 44 ? 29.76195 42.65724 -3.10133 1.000 31.65423 44 GLN D C 1
ATOM 7512 O O . GLN D 2 44 ? 30.84690 42.77947 -3.67794 1.000 31.95252 44 GLN D O 1
ATOM 7526 N N . ALA D 2 45 ? 28.60688 42.57778 -3.74860 1.000 32.06790 45 ALA D N 1
ATOM 7527 C CA . ALA D 2 45 ? 28.55347 42.69809 -5.19322 1.000 33.14479 45 ALA D CA 1
ATOM 7528 C C . ALA D 2 45 ? 28.70253 44.15814 -5.60682 1.000 34.51933 45 ALA D C 1
ATOM 7529 O O . ALA D 2 45 ? 28.43638 45.06858 -4.81806 1.000 34.86626 45 ALA D O 1
ATOM 7536 N N . PRO D 2 46 ? 29.13238 44.41050 -6.84175 1.000 35.50128 46 PRO D N 1
ATOM 7537 C CA . PRO D 2 46 ? 29.18853 45.79507 -7.32717 1.000 37.03516 46 PRO D CA 1
ATOM 7538 C C . PRO D 2 46 ? 27.83369 46.473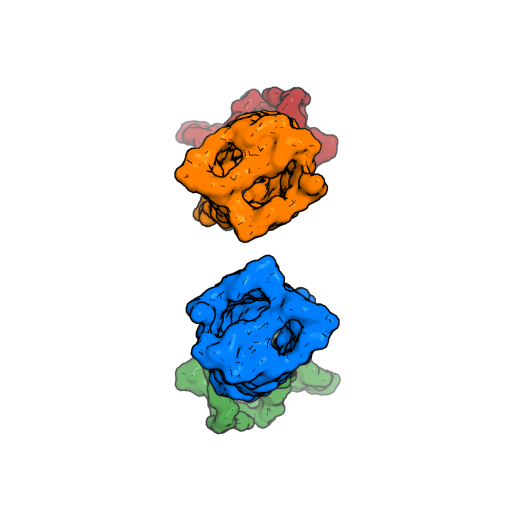81 -7.19559 1.000 38.08206 46 PRO D C 1
ATOM 7539 O O . PRO D 2 46 ? 26.80886 45.94564 -7.63268 1.000 38.45382 46 PRO D O 1
ATOM 7550 N N . GLY D 2 47 ? 27.83496 47.65415 -6.58272 1.000 38.78197 47 GLY D N 1
ATOM 7551 C CA . GLY D 2 47 ? 26.60562 48.40673 -6.44323 1.000 40.05722 47 GLY D CA 1
ATOM 7552 C C . GLY D 2 47 ? 25.59790 47.79594 -5.50073 1.000 39.31033 47 GLY D C 1
ATOM 7553 O O . GLY D 2 47 ? 24.40245 48.07253 -5.62268 1.000 40.42632 47 GLY D O 1
ATOM 7557 N N . LYS D 2 48 ? 26.04520 46.96200 -4.56576 1.000 37.59890 48 LYS D N 1
ATOM 7558 C CA . LYS D 2 48 ? 25.16862 46.36091 -3.57385 1.000 36.88665 48 LYS D CA 1
ATOM 7559 C C . LYS D 2 48 ? 25.84126 46.44995 -2.21269 1.000 35.92674 48 LYS D C 1
ATOM 7560 O O . LYS D 2 48 ? 27.06240 46.58764 -2.10814 1.000 35.46944 48 LYS D O 1
ATOM 7579 N N . GLU D 2 49 ? 25.02827 46.37314 -1.16644 1.000 35.83271 49 GLU D N 1
ATOM 7580 C CA . GLU D 2 49 ? 25.55869 46.32849 0.18534 1.000 35.05958 49 GLU D CA 1
ATOM 7581 C C . GLU D 2 49 ? 26.03941 44.91738 0.50347 1.000 33.23806 49 GLU D C 1
ATOM 7582 O O . GLU D 2 49 ? 25.63547 43.94003 -0.13223 1.000 32.67216 49 GLU D O 1
ATOM 7594 N N . ARG D 2 50 ? 26.92102 44.81434 1.49519 1.000 38.67138 50 ARG D N 1
ATOM 7595 C CA . ARG D 2 50 ? 27.44776 43.50593 1.85696 1.000 37.09269 50 ARG D CA 1
ATOM 7596 C C . ARG D 2 50 ? 26.30014 42.59649 2.27475 1.000 35.22995 50 ARG D C 1
ATOM 7597 O O . ARG D 2 50 ? 25.42554 42.99240 3.05151 1.000 32.05411 50 ARG D O 1
ATOM 7618 N N . GLU D 2 51 ? 26.30462 41.37784 1.74611 1.000 35.15126 51 GLU D N 1
ATOM 7619 C CA . GLU D 2 51 ? 25.22735 40.41762 1.94189 1.000 36.49399 51 GLU D CA 1
ATOM 7620 C C . GLU D 2 51 ? 25.79320 39.16079 2.58263 1.000 28.60114 51 GLU D C 1
ATOM 7621 O O . GLU D 2 51 ? 26.73097 38.55925 2.04915 1.000 30.18848 51 GLU D O 1
ATOM 7633 N N . TRP D 2 52 ? 25.23087 38.76709 3.72273 1.000 27.50685 52 TRP D N 1
ATOM 7634 C CA . TRP D 2 52 ? 25.55947 37.46439 4.28221 1.000 26.38508 52 TRP D CA 1
ATOM 7635 C C . TRP D 2 52 ? 25.04789 36.37983 3.34293 1.000 27.65013 52 TRP D C 1
ATOM 7636 O O . TRP D 2 52 ? 23.96667 36.50397 2.76026 1.000 29.70096 52 TRP D O 1
ATOM 7657 N N . VAL D 2 53 ? 25.81876 35.30384 3.20824 1.000 25.42011 53 VAL D N 1
ATOM 7658 C CA . VAL D 2 53 ? 25.54408 34.31158 2.17503 1.000 27.28819 53 VAL D CA 1
ATOM 7659 C C . VAL D 2 53 ? 25.44666 32.91397 2.77203 1.000 28.94014 53 VAL D C 1
ATOM 7660 O O . VAL D 2 53 ? 24.56220 32.13470 2.39802 1.000 29.13012 53 VAL D O 1
ATOM 7673 N N . SER D 2 54 ? 26.33118 32.58305 3.70869 1.000 28.28246 54 SER D N 1
ATOM 7674 C CA . SER D 2 54 ? 26.33650 31.23517 4.26106 1.000 27.86259 54 SER D CA 1
ATOM 7675 C C . SER D 2 54 ? 27.01534 31.23845 5.62209 1.000 24.91695 54 SER D C 1
ATOM 7676 O O . SER D 2 54 ? 27.75441 32.16342 5.96951 1.000 25.45088 54 SER D O 1
ATOM 7684 N N . ALA D 2 55 ? 26.74729 30.18175 6.38921 1.000 24.77868 55 ALA D N 1
ATOM 7685 C CA . ALA D 2 55 ? 27.36017 29.99312 7.69512 1.000 25.63865 55 ALA D CA 1
ATOM 7686 C C . ALA D 2 55 ? 27.41678 28.50482 8.00454 1.000 25.44442 55 ALA D C 1
ATOM 7687 O O . ALA D 2 55 ? 26.53681 27.73731 7.60467 1.000 26.91696 55 ALA D O 1
ATOM 7694 N N . ILE D 2 56 ? 28.46319 28.10655 8.72329 1.000 24.95090 56 ILE D N 1
ATOM 7695 C CA . ILE D 2 56 ? 28.64546 26.72925 9.16263 1.000 22.88593 56 ILE D CA 1
ATOM 7696 C C . ILE D 2 56 ? 29.03062 26.75012 10.63448 1.000 22.56814 56 ILE D C 1
ATOM 7697 O O . ILE D 2 56 ? 29.96413 27.45867 11.02690 1.000 21.70942 56 ILE D O 1
ATOM 7713 N N . PHE D 2 57 ? 28.31790 25.97026 11.44439 1.000 27.13582 57 PHE D N 1
ATOM 7714 C CA . PHE D 2 57 ? 28.53518 25.95467 12.87920 1.000 23.16202 57 PHE D CA 1
ATOM 7715 C C . PHE D 2 57 ? 29.61510 24.93502 13.24466 1.000 21.97970 57 PHE D C 1
ATOM 7716 O O . PHE D 2 57 ? 30.14023 24.20820 12.39743 1.000 21.32878 57 PHE D O 1
ATOM 7733 N N . ALA D 2 58 ? 29.93375 24.86792 14.53979 1.000 24.89365 58 ALA D N 1
ATOM 7734 C CA . ALA D 2 58 ? 30.93542 23.91808 15.01031 1.000 21.95735 58 ALA D CA 1
ATOM 7735 C C . ALA D 2 58 ? 30.50317 22.47938 14.76744 1.000 22.82237 58 ALA D C 1
ATOM 7736 O O . ALA D 2 58 ? 31.34577 21.61641 14.49646 1.000 22.07712 58 ALA D O 1
ATOM 7743 N N . ASP D 2 59 ? 29.20607 22.19782 14.86835 1.000 21.95568 59 ASP D N 1
ATOM 7744 C CA . ASP D 2 59 ? 28.68327 20.86399 14.60454 1.000 26.85438 59 ASP D CA 1
ATOM 7745 C C . ASP D 2 59 ? 28.51423 20.58622 13.11451 1.000 28.83825 59 ASP D C 1
ATOM 7746 O O . ASP D 2 59 ? 27.91217 19.57072 12.75219 1.000 30.08447 59 ASP D O 1
ATOM 7755 N N . SER D 2 60 ? 29.01845 21.47161 12.25541 1.000 28.19657 60 SER D N 1
ATOM 7756 C CA . SER D 2 60 ? 28.99043 21.34739 10.80217 1.000 29.20612 60 SER D CA 1
ATOM 7757 C C . SER D 2 60 ? 27.60439 21.55186 10.20342 1.000 28.10371 60 SER D C 1
ATOM 7758 O O . SER D 2 60 ? 27.42647 21.34063 8.99749 1.000 31.02114 60 SER D O 1
ATOM 7766 N N . SER D 2 61 ? 26.61603 21.95395 10.99796 1.000 28.48509 61 SER D N 1
ATOM 7767 C CA . SER D 2 61 ? 25.34643 22.38013 10.42469 1.000 24.16110 61 SER D CA 1
ATOM 7768 C C . SER D 2 61 ? 25.56938 23.62779 9.57309 1.000 27.36130 61 SER D C 1
ATOM 7769 O O . SER D 2 61 ? 26.40775 24.47733 9.88691 1.000 24.60103 61 SER D O 1
ATOM 7777 N N . THR D 2 62 ? 24.81314 23.73244 8.47962 1.000 23.30317 62 THR D N 1
ATOM 7778 C CA . THR D 2 62 ? 25.04152 24.75992 7.47317 1.000 25.39079 62 THR D CA 1
ATOM 7779 C C . THR D 2 62 ? 23.77318 25.56225 7.22336 1.000 25.28047 62 THR D C 1
ATOM 7780 O O . THR D 2 62 ? 22.65633 25.07249 7.41094 1.000 24.21572 62 THR D O 1
ATOM 7791 N N . TYR D 2 63 ? 23.96472 26.81183 6.80217 1.000 25.08276 63 TYR D N 1
ATOM 7792 C CA . TYR D 2 63 ? 22.87723 27.76243 6.61296 1.000 24.60366 63 TYR D CA 1
ATOM 7793 C C . TYR D 2 63 ? 23.20538 28.63905 5.41385 1.000 28.45173 63 TYR D C 1
ATOM 7794 O O . TYR D 2 63 ? 24.37307 28.93683 5.15098 1.000 29.66008 63 TYR D O 1
ATOM 7812 N N . TYR D 2 64 ? 22.16781 29.04197 4.67694 1.000 26.63897 64 TYR D N 1
ATOM 7813 C CA . TYR D 2 64 ? 22.35439 29.77381 3.43406 1.000 30.03539 64 TYR D CA 1
ATOM 7814 C C . TYR D 2 64 ? 21.29961 30.85831 3.28095 1.000 31.40068 64 TYR D C 1
ATOM 7815 O O . TYR D 2 64 ? 20.15609 30.70468 3.71873 1.000 31.77249 64 TYR D O 1
ATOM 7833 N N . SER D 2 65 ? 21.70411 31.95780 2.65085 1.000 30.95104 65 SER D N 1
ATOM 7834 C CA . SER D 2 65 ? 20.75296 32.94107 2.15602 1.000 31.99667 65 SER D CA 1
ATOM 7835 C C . SER D 2 65 ? 19.99272 32.37898 0.95757 1.000 36.59042 65 SER D C 1
ATOM 7836 O O . SER D 2 65 ? 20.47597 31.49282 0.24721 1.000 31.90361 65 SER D O 1
ATOM 7844 N N . ASP D 2 66 ? 18.78337 32.90254 0.73573 1.000 33.60765 66 ASP D N 1
ATOM 7845 C CA . ASP D 2 66 ? 18.00801 32.47125 -0.42364 1.000 39.48206 66 ASP D CA 1
ATOM 7846 C C . ASP D 2 66 ? 18.74187 32.76560 -1.72644 1.000 35.57734 66 ASP D C 1
ATOM 7847 O O . ASP D 2 66 ? 18.58181 32.03150 -2.70808 1.000 33.98671 66 ASP D O 1
ATOM 7856 N N . SER D 2 67 ? 19.55223 33.82805 -1.75376 1.000 35.67305 67 SER D N 1
ATOM 7857 C CA . SER D 2 67 ? 20.22571 34.22454 -2.98521 1.000 37.64751 67 SER D CA 1
ATOM 7858 C C . SER D 2 67 ? 21.22082 33.17825 -3.46904 1.000 32.67369 67 SER D C 1
ATOM 7859 O O . SER D 2 67 ? 21.59126 33.19193 -4.64762 1.000 35.11025 67 SER D O 1
ATOM 7867 N N . VAL D 2 68 ? 21.67248 32.28252 -2.59233 1.000 35.49937 68 VAL D N 1
ATOM 7868 C CA . VAL D 2 68 ? 22.61869 31.23768 -2.95491 1.000 32.55294 68 VAL D CA 1
ATOM 7869 C C . VAL D 2 68 ? 22.08617 29.84377 -2.67389 1.000 34.13817 68 VAL D C 1
ATOM 7870 O O . VAL D 2 68 ? 22.75510 28.85846 -2.99980 1.000 37.47726 68 VAL D O 1
ATOM 7883 N N . ARG D 2 69 ? 20.90931 29.72969 -2.06382 1.000 37.25176 69 ARG D N 1
ATOM 7884 C CA . ARG D 2 69 ? 20.37789 28.42747 -1.68950 1.000 36.78003 69 ARG D CA 1
ATOM 7885 C C . ARG D 2 69 ? 20.24072 27.53534 -2.91677 1.000 35.97861 69 ARG D C 1
ATOM 7886 O O . ARG D 2 69 ? 19.73779 27.96282 -3.95949 1.000 39.65837 69 ARG D O 1
ATOM 7907 N N . GLY D 2 70 ? 20.69682 26.28886 -2.78844 1.000 35.10897 70 GLY D N 1
ATOM 7908 C CA . GLY D 2 70 ? 20.61983 25.32148 -3.86167 1.000 38.54648 70 GLY D CA 1
ATOM 7909 C C . GLY D 2 70 ? 21.72694 25.39310 -4.89107 1.000 38.30171 70 GLY D C 1
ATOM 7910 O O . GLY D 2 70 ? 21.78078 24.52776 -5.77432 1.000 43.10893 70 GLY D O 1
ATOM 7914 N N . ARG D 2 71 ? 22.60754 26.38726 -4.81796 1.000 37.66951 71 ARG D N 1
ATOM 7915 C CA . ARG D 2 71 ? 23.72674 26.51923 -5.74502 1.000 34.96707 71 ARG D CA 1
ATOM 7916 C C . ARG D 2 71 ? 25.07928 26.55496 -5.05243 1.000 33.52605 71 ARG D C 1
ATOM 7917 O O . ARG D 2 71 ? 26.04699 25.99790 -5.57689 1.000 37.94311 71 ARG D O 1
ATOM 7938 N N . PHE D 2 72 ? 25.17645 27.18571 -3.88649 1.000 30.22371 72 PHE D N 1
ATOM 7939 C CA . PHE D 2 72 ? 26.42601 27.26309 -3.14505 1.000 31.71604 72 PHE D CA 1
ATOM 7940 C C . PHE D 2 72 ? 26.42915 26.22816 -2.02406 1.000 34.85899 72 PHE D C 1
ATOM 7941 O O . PHE D 2 72 ? 25.38401 25.89699 -1.45755 1.000 32.79364 72 PHE D O 1
ATOM 7958 N N . THR D 2 73 ? 27.61972 25.71138 -1.71518 1.000 34.97377 73 THR D N 1
ATOM 7959 C CA . THR D 2 73 ? 27.80107 24.72597 -0.65473 1.000 29.53054 73 THR D CA 1
ATOM 7960 C C . THR D 2 73 ? 28.97978 25.13743 0.21365 1.000 31.07416 73 THR D C 1
ATOM 7961 O O . THR D 2 73 ? 30.10942 25.23528 -0.27649 1.000 29.18840 73 THR D O 1
ATOM 7972 N N . ILE D 2 74 ? 28.71729 25.36532 1.50006 1.000 27.13630 74 ILE D N 1
ATOM 7973 C CA . ILE D 2 74 ? 29.75828 25.67138 2.47478 1.000 27.22059 74 ILE D CA 1
ATOM 7974 C C . ILE D 2 74 ? 30.23675 24.37183 3.10599 1.000 29.74788 74 ILE D C 1
ATOM 7975 O O . ILE D 2 74 ? 29.44913 23.44424 3.32884 1.000 31.02439 74 ILE D O 1
ATOM 7991 N N . SER D 2 75 ? 31.53392 24.30539 3.40286 1.000 31.36279 75 SER D N 1
ATOM 7992 C CA . SER D 2 75 ? 32.12429 23.13166 4.03090 1.000 29.92788 75 SER D CA 1
ATOM 7993 C C . SER D 2 75 ? 33.36535 23.55606 4.80348 1.000 31.66236 75 SER D C 1
ATOM 7994 O O . SER D 2 75 ? 33.93490 24.62257 4.55981 1.000 31.78068 75 SER D O 1
ATOM 8002 N N . ARG D 2 76 ? 33.77937 22.70898 5.74683 1.000 29.93666 76 ARG D N 1
ATOM 8003 C CA . ARG D 2 76 ? 34.95255 22.97822 6.56510 1.000 32.00024 76 ARG D CA 1
ATOM 8004 C C . ARG D 2 76 ? 35.82804 21.73475 6.64869 1.000 35.22997 76 ARG D C 1
ATOM 8005 O O . ARG D 2 76 ? 35.34159 20.60157 6.58133 1.000 29.93926 76 ARG D O 1
ATOM 8026 N N . ASP D 2 77 ? 37.13260 21.96609 6.78850 1.000 35.21003 77 ASP D N 1
ATOM 8027 C CA . ASP D 2 77 ? 38.12675 20.90801 6.96755 1.000 33.74976 77 ASP D CA 1
ATOM 8028 C C . ASP D 2 77 ? 38.94063 21.27085 8.20692 1.000 34.59109 77 ASP D C 1
ATOM 8029 O O . ASP D 2 77 ? 39.90500 22.03700 8.11838 1.000 30.73211 77 ASP D O 1
ATOM 8038 N N . ASN D 2 78 ? 38.55348 20.71902 9.36026 1.000 32.89004 78 ASN D N 1
ATOM 8039 C CA . ASN D 2 78 ? 39.17445 21.11215 10.61983 1.000 31.72101 78 ASN D CA 1
ATOM 8040 C C . ASN D 2 78 ? 40.64365 20.72259 10.69595 1.000 35.92523 78 ASN D C 1
ATOM 8041 O O . ASN D 2 78 ? 41.39192 21.32970 11.46962 1.000 35.00183 78 ASN D O 1
ATOM 8052 N N . ALA D 2 79 ? 41.07683 19.73547 9.90952 1.000 34.27557 79 ALA D N 1
ATOM 8053 C CA . ALA D 2 79 ? 42.48834 19.37359 9.88980 1.000 37.02046 79 ALA D CA 1
ATOM 8054 C C . ALA D 2 79 ? 43.33613 20.43894 9.20996 1.000 33.54494 79 ALA D C 1
ATOM 8055 O O . ALA D 2 79 ? 44.54009 20.51830 9.47398 1.000 40.30735 79 ALA D O 1
ATOM 8062 N N . LYS D 2 80 ? 42.73426 21.25457 8.34506 1.000 34.29347 80 LYS D N 1
ATOM 8063 C CA . LYS D 2 80 ? 43.44333 22.28676 7.60394 1.000 33.72756 80 LYS D CA 1
ATOM 8064 C C . LYS D 2 80 ? 43.02510 23.69195 8.01884 1.000 37.38165 80 LYS D C 1
ATOM 8065 O O . LYS D 2 80 ? 43.45948 24.66674 7.39467 1.000 34.52300 80 LYS D O 1
ATOM 8084 N N . ASN D 2 81 ? 42.19863 23.81791 9.05980 1.000 39.01584 81 ASN D N 1
ATOM 8085 C CA . ASN D 2 81 ? 41.69819 25.11434 9.51885 1.000 36.34510 81 ASN D CA 1
ATOM 8086 C C . ASN D 2 81 ? 41.19793 25.94916 8.34379 1.000 34.27988 81 ASN D C 1
ATOM 8087 O O . ASN D 2 81 ? 41.48326 27.14383 8.23270 1.000 32.79370 81 ASN D O 1
ATOM 8098 N N . THR D 2 82 ? 40.44859 25.30749 7.45079 1.000 31.76721 82 THR D N 1
ATOM 8099 C CA . THR D 2 82 ? 40.01099 25.92944 6.21127 1.000 33.50603 82 THR D CA 1
ATOM 8100 C C . THR D 2 82 ? 38.51062 25.76028 6.03493 1.000 30.76794 82 THR D C 1
ATOM 8101 O O . THR D 2 82 ? 37.95862 24.69052 6.30881 1.000 31.24805 82 THR D O 1
ATOM 8112 N N . VAL D 2 83 ? 37.86020 26.82300 5.57071 1.000 30.29344 83 VAL D N 1
ATOM 8113 C CA . VAL D 2 83 ? 36.45477 26.79735 5.18169 1.000 31.44060 83 VAL D CA 1
ATOM 8114 C C . VAL D 2 83 ? 36.38877 27.05605 3.68385 1.000 31.65329 83 VAL D C 1
ATOM 8115 O O . VAL D 2 83 ? 37.15816 27.86501 3.15090 1.000 31.63787 83 VAL D O 1
ATOM 8128 N N . TYR D 2 84 ? 35.47910 26.36240 3.00392 1.000 31.88022 84 TYR D N 1
ATOM 8129 C CA . TYR D 2 84 ? 35.35281 26.44373 1.55697 1.000 32.34017 84 TYR D CA 1
ATOM 8130 C C . TYR D 2 84 ? 33.95069 26.90011 1.17693 1.000 33.08887 84 TYR D C 1
ATOM 8131 O O . TYR D 2 84 ? 32.98304 26.65580 1.90448 1.000 30.42045 84 TYR D O 1
ATOM 8149 N N . LEU D 2 85 ? 33.84984 27.57188 0.02965 1.000 29.52288 85 LEU D N 1
ATOM 8150 C CA . LEU D 2 85 ? 32.56367 27.93875 -0.56379 1.000 31.19323 85 LEU D CA 1
ATOM 8151 C C . LEU D 2 85 ? 32.54717 27.50045 -2.02521 1.000 33.55230 85 LEU D C 1
ATOM 8152 O O . LEU D 2 85 ? 33.16346 28.13639 -2.88567 1.000 33.46091 85 LEU D O 1
ATOM 8168 N N . GLN D 2 86 ? 31.83693 26.40725 -2.28886 1.000 33.65822 86 GLN D N 1
ATOM 8169 C CA . GLN D 2 86 ? 31.66294 25.89059 -3.63811 1.000 36.90053 86 GLN D CA 1
ATOM 8170 C C . GLN D 2 86 ? 30.53642 26.64499 -4.33096 1.000 39.01842 86 GLN D C 1
ATOM 8171 O O . GLN D 2 86 ? 29.41504 26.70065 -3.81684 1.000 38.25323 86 GLN D O 1
ATOM 8185 N N . MET D 2 87 ? 30.83125 27.22575 -5.49020 1.000 35.56969 87 MET D N 1
ATOM 8186 C CA . MET D 2 87 ? 29.86616 28.00843 -6.25272 1.000 38.17202 87 MET D CA 1
ATOM 8187 C C . MET D 2 87 ? 29.58584 27.28882 -7.56531 1.000 44.08928 87 MET D C 1
ATOM 8188 O O . MET D 2 87 ? 30.49486 27.10944 -8.38180 1.000 43.43003 87 MET D O 1
ATOM 8202 N N . ASN D 2 88 ? 28.33676 26.87213 -7.75909 1.000 42.09658 88 ASN D N 1
ATOM 8203 C CA . ASN D 2 88 ? 27.90317 26.19062 -8.97051 1.000 47.60806 88 ASN D CA 1
ATOM 8204 C C . ASN D 2 88 ? 26.75672 26.95667 -9.61939 1.000 45.42171 88 ASN D C 1
ATOM 8205 O O . ASN D 2 88 ? 26.03391 27.70891 -8.96058 1.000 44.38753 88 ASN D O 1
ATOM 8216 N N . ASN D 2 89 ? 26.59308 26.74926 -10.92663 1.000 49.34087 89 ASN D N 1
ATOM 8217 C CA . ASN D 2 89 ? 25.53543 27.40125 -11.69877 1.000 53.10475 89 ASN D CA 1
ATOM 8218 C C . ASN D 2 89 ? 25.55005 28.90646 -11.43868 1.000 50.66346 89 ASN D C 1
ATOM 8219 O O . ASN D 2 89 ? 24.54068 29.51972 -11.08522 1.000 53.62545 89 ASN D O 1
ATOM 8230 N N . VAL D 2 90 ? 26.72633 29.50346 -11.63034 1.000 45.71354 90 VAL D N 1
ATOM 8231 C CA . VAL D 2 90 ? 26.94899 30.88809 -11.23870 1.000 46.76753 90 VAL D CA 1
ATOM 8232 C C . VAL D 2 90 ? 26.17867 31.83351 -12.15027 1.000 48.29496 90 VAL D C 1
ATOM 8233 O O . VAL D 2 90 ? 26.11645 31.63744 -13.37316 1.000 45.56033 90 VAL D O 1
ATOM 8246 N N . LYS D 2 91 ? 25.58638 32.86718 -11.55680 1.000 48.73614 91 LYS D N 1
ATOM 8247 C CA . LYS D 2 91 ? 24.91476 33.92295 -12.29131 1.000 46.18974 91 LYS D CA 1
ATOM 8248 C C . LYS D 2 91 ? 25.77467 35.18104 -12.28734 1.000 46.29832 91 LYS D C 1
ATOM 8249 O O . LYS D 2 91 ? 26.69745 35.31174 -11.47495 1.000 46.08381 91 LYS D O 1
ATOM 8268 N N . PRO D 2 92 ? 25.50201 36.12968 -13.18095 1.000 46.23594 92 PRO D N 1
ATOM 8269 C CA . PRO D 2 92 ? 26.18795 37.42790 -13.08646 1.000 43.91328 92 PRO D CA 1
ATOM 8270 C C . PRO D 2 92 ? 25.98551 38.10984 -11.74540 1.000 44.38142 92 PRO D C 1
ATOM 8271 O O . PRO D 2 92 ? 26.83290 38.90781 -11.32402 1.000 38.22396 92 PRO D O 1
ATOM 8282 N N . GLU D 2 93 ? 24.87957 37.81301 -11.06012 1.000 48.31218 93 GLU D N 1
ATOM 8283 C CA . GLU D 2 93 ? 24.60090 38.41322 -9.76267 1.000 48.20017 93 GLU D CA 1
ATOM 8284 C C . GLU D 2 93 ? 25.58898 37.95500 -8.69858 1.000 41.26354 93 GLU D C 1
ATOM 8285 O O . GLU D 2 93 ? 25.72775 38.62179 -7.66760 1.000 35.35690 93 GLU D O 1
ATOM 8297 N N . ASP D 2 94 ? 26.27472 36.83346 -8.92662 1.000 42.69581 94 ASP D N 1
ATOM 8298 C CA . ASP D 2 94 ? 27.26273 36.31944 -7.98806 1.000 37.72668 94 ASP D CA 1
ATOM 8299 C C . ASP D 2 94 ? 28.59826 37.04243 -8.08402 1.000 33.86085 94 ASP D C 1
ATOM 8300 O O . ASP D 2 94 ? 29.46898 36.82143 -7.23569 1.000 31.62307 94 ASP D O 1
ATOM 8309 N N . THR D 2 95 ? 28.78255 37.89054 -9.09191 1.000 37.13215 95 THR D N 1
ATOM 8310 C CA . THR D 2 95 ? 29.98344 38.70929 -9.18901 1.000 36.84942 95 THR D CA 1
ATOM 8311 C C . THR D 2 95 ? 30.10925 39.57768 -7.94379 1.000 35.49747 95 THR D C 1
ATOM 8312 O O . THR D 2 95 ? 29.26683 40.44832 -7.70176 1.000 34.51154 95 THR D O 1
ATOM 8323 N N . ALA D 2 96 ? 31.14519 39.34489 -7.14271 1.000 34.67274 96 ALA D N 1
ATOM 8324 C CA . ALA D 2 96 ? 31.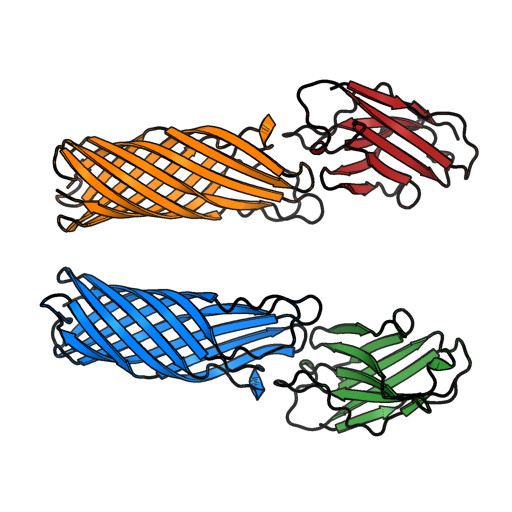31043 40.07039 -5.89061 1.000 35.83783 96 ALA D CA 1
ATOM 8325 C C . ALA D 2 96 ? 32.68232 39.75542 -5.31316 1.000 35.17071 96 ALA D C 1
ATOM 8326 O O . ALA D 2 96 ? 33.37333 38.83760 -5.76242 1.000 31.20731 96 ALA D O 1
ATOM 8333 N N . VAL D 2 97 ? 33.07031 40.54468 -4.31421 1.000 34.80460 97 VAL D N 1
ATOM 8334 C CA . VAL D 2 97 ? 34.20004 40.22020 -3.45270 1.000 33.76577 97 VAL D CA 1
ATOM 8335 C C . VAL D 2 97 ? 33.67086 39.40852 -2.27955 1.000 29.23873 97 VAL D C 1
ATOM 8336 O O . VAL D 2 97 ? 32.75257 39.84395 -1.57539 1.000 32.87276 97 VAL D O 1
ATOM 8349 N N . TYR D 2 98 ? 34.25031 38.23482 -2.06422 1.000 28.32904 98 TYR D N 1
ATOM 8350 C CA . TYR D 2 98 ? 33.78398 37.30819 -1.04288 1.000 29.84005 98 TYR D CA 1
ATOM 8351 C C . TYR D 2 98 ? 34.68743 37.38046 0.17785 1.000 29.35138 98 TYR D C 1
ATOM 8352 O O . TYR D 2 98 ? 35.91626 37.38413 0.05010 1.000 29.07362 98 TYR D O 1
ATOM 8370 N N . TYR D 2 99 ? 34.07177 37.45136 1.35497 1.000 28.36649 99 TYR D N 1
ATOM 8371 C CA . TYR D 2 99 ? 34.78464 37.51292 2.61956 1.000 30.64295 99 TYR D CA 1
ATOM 8372 C C . TYR D 2 99 ? 34.34213 36.35761 3.50438 1.000 29.28361 99 TYR D C 1
ATOM 8373 O O . TYR D 2 99 ? 33.17997 35.93924 3.48010 1.000 26.26955 99 TYR D O 1
ATOM 8391 N N . CYS D 2 100 ? 35.28542 35.84690 4.28109 1.000 27.24070 100 CYS D N 1
ATOM 8392 C CA . CYS D 2 100 ? 35.03685 34.79259 5.25235 1.000 33.87380 100 CYS D CA 1
ATOM 8393 C C . CYS D 2 100 ? 35.07949 35.39656 6.64848 1.000 30.67132 100 CYS D C 1
ATOM 8394 O O . CYS D 2 100 ? 35.88569 36.29098 6.92381 1.000 29.34244 100 CYS D O 1
ATOM 8401 N N . GLY D 2 101 ? 34.19374 34.92648 7.52112 1.000 29.30224 101 GLY D N 1
ATOM 8402 C CA . GLY D 2 101 ? 34.04954 35.50433 8.84143 1.000 30.54098 101 GLY D CA 1
ATOM 8403 C C . GLY D 2 101 ? 34.14815 34.46856 9.94044 1.000 29.75199 101 GLY D C 1
ATOM 8404 O O . GLY D 2 101 ? 33.79113 33.30449 9.76339 1.000 32.21086 101 GLY D O 1
ATOM 8408 N N . HIS D 2 102 ? 34.64144 34.91824 11.09098 1.000 31.05002 102 HIS D N 1
ATOM 8409 C CA . HIS D 2 102 ? 34.81126 34.08339 12.27202 1.000 33.76885 102 HIS D CA 1
ATOM 8410 C C . HIS D 2 102 ? 33.99005 34.66208 13.41586 1.000 34.92218 102 HIS D C 1
ATOM 8411 O O . HIS D 2 102 ? 34.07286 35.86349 13.69487 1.000 32.98674 102 HIS D O 1
ATOM 8425 N N . ARG D 2 103 ? 33.19336 33.81515 14.06812 1.000 27.71452 103 ARG D N 1
ATOM 8426 C CA . ARG D 2 103 ? 32.38942 34.22749 15.21133 1.000 30.76955 103 ARG D CA 1
ATOM 8427 C C . ARG D 2 103 ? 33.11390 33.79179 16.48039 1.000 28.24587 103 ARG D C 1
ATOM 8428 O O . ARG D 2 103 ? 33.45415 32.61317 16.63054 1.000 28.92019 103 ARG D O 1
ATOM 8449 N N . ARG D 2 104 ? 33.33877 34.73442 17.38611 1.000 29.51367 104 ARG D N 1
ATOM 8450 C CA . ARG D 2 104 ? 34.01945 34.45418 18.63932 1.000 31.68726 104 ARG D CA 1
ATOM 8451 C C . ARG D 2 104 ? 33.02285 33.97621 19.68686 1.000 31.51994 104 ARG D C 1
ATOM 8452 O O . ARG D 2 104 ? 31.82899 34.28173 19.62270 1.000 29.25020 104 ARG D O 1
ATOM 8473 N N . LEU D 2 105 ? 33.52366 33.20668 20.64888 1.000 30.56777 105 LEU D N 1
ATOM 8474 C CA . LEU D 2 105 ? 32.74060 32.91415 21.84077 1.000 32.07653 105 LEU D CA 1
ATOM 8475 C C . LEU D 2 105 ? 32.39002 34.21861 22.54516 1.000 32.46701 105 LEU D C 1
ATOM 8476 O O . LEU D 2 105 ? 33.26931 35.03437 22.83577 1.000 33.92247 105 LEU D O 1
ATOM 8492 N N . GLY D 2 106 ? 31.10192 34.42131 22.80998 1.000 32.54539 106 GLY D N 1
ATOM 8493 C CA . GLY D 2 106 ? 30.62725 35.63548 23.43584 1.000 34.33929 106 GLY D CA 1
ATOM 8494 C C . GLY D 2 106 ? 30.02545 36.63723 22.47614 1.000 34.06702 106 GLY D C 1
ATOM 8495 O O . GLY D 2 106 ? 29.48475 37.65567 22.92547 1.000 35.62296 106 GLY D O 1
ATOM 8499 N N . LYS D 2 107 ? 30.10588 36.37655 21.17446 1.000 32.59758 107 LYS D N 1
ATOM 8500 C CA . LYS D 2 107 ? 29.58573 37.26003 20.14358 1.000 35.64387 107 LYS D CA 1
ATOM 8501 C C . LYS D 2 107 ? 28.61836 36.48638 19.26176 1.000 35.03311 107 LYS D C 1
ATOM 8502 O O . LYS D 2 107 ? 28.84102 35.30805 18.96872 1.000 32.58731 107 LYS D O 1
ATOM 8521 N N . THR D 2 108 ? 27.54239 37.14960 18.84638 1.000 33.06169 108 THR D N 1
ATOM 8522 C CA . THR D 2 108 ? 26.61798 36.57651 17.87890 1.000 35.86367 108 THR D CA 1
ATOM 8523 C C . THR D 2 108 ? 26.96190 36.96608 16.44833 1.000 35.86981 108 THR D C 1
ATOM 8524 O O . THR D 2 108 ? 26.32712 36.46317 15.51432 1.000 36.57310 108 THR D O 1
ATOM 8535 N N . THR D 2 109 ? 27.95033 37.83606 16.26117 1.000 36.25448 109 THR D N 1
ATOM 8536 C CA . THR D 2 109 ? 28.32297 38.36360 14.95912 1.000 37.27811 109 THR D CA 1
ATOM 8537 C C . THR D 2 109 ? 29.62272 37.72692 14.48546 1.000 34.49510 109 THR D C 1
ATOM 8538 O O . THR D 2 109 ? 30.41067 37.20043 15.27661 1.000 30.89478 109 THR D O 1
ATOM 8549 N N . TYR D 2 110 ? 29.83688 37.78559 13.17443 1.000 31.57557 110 TYR D N 1
ATOM 8550 C CA . TYR D 2 110 ? 31.04350 37.26607 12.54742 1.000 33.36626 110 TYR D CA 1
ATOM 8551 C C . TYR D 2 110 ? 31.98743 38.41280 12.21430 1.000 34.77679 110 TYR D C 1
ATOM 8552 O O . TYR D 2 110 ? 31.55734 39.46587 11.73556 1.000 32.86990 110 TYR D O 1
ATOM 8570 N N . ASP D 2 111 ? 33.27745 38.20029 12.47275 1.000 36.11279 111 ASP D N 1
ATOM 8571 C CA . ASP D 2 111 ? 34.31479 39.19095 12.20557 1.000 30.34008 111 ASP D CA 1
ATOM 8572 C C . ASP D 2 111 ? 34.94916 38.86797 10.85601 1.000 33.80770 111 ASP D C 1
ATOM 8573 O O . ASP D 2 111 ? 35.60771 37.83354 10.70334 1.000 32.47228 111 ASP D O 1
ATOM 8582 N N . TYR D 2 112 ? 34.73740 39.74813 9.87720 1.000 35.77077 112 TYR D N 1
ATOM 8583 C CA . TYR D 2 112 ? 35.29562 39.59105 8.53234 1.000 33.06348 112 TYR D CA 1
ATOM 8584 C C . TYR D 2 112 ? 36.63841 40.30848 8.49896 1.000 29.67988 112 TYR D C 1
ATOM 8585 O O . TYR D 2 112 ? 36.73374 41.48563 8.15394 1.000 33.89782 112 TYR D O 1
ATOM 8603 N N . ARG D 2 113 ? 37.69155 39.58421 8.87233 1.000 29.38938 113 ARG D N 1
ATOM 8604 C CA . ARG D 2 113 ? 39.01805 40.15736 9.04688 1.000 34.08870 113 ARG D CA 1
ATOM 8605 C C . ARG D 2 113 ? 39.88708 40.05695 7.79977 1.000 33.79590 113 ARG D C 1
ATOM 8606 O O . ARG D 2 113 ? 41.02713 40.53141 7.82048 1.000 38.44093 113 ARG D O 1
ATOM 8627 N N . GLY D 2 114 ? 39.38556 39.45843 6.72125 1.000 36.32336 114 GLY D N 1
ATOM 8628 C CA . GLY D 2 114 ? 40.18946 39.18703 5.55272 1.000 37.53597 114 GLY D CA 1
ATOM 8629 C C . GLY D 2 114 ? 40.07018 40.25021 4.47781 1.000 36.60971 114 GLY D C 1
ATOM 8630 O O . GLY D 2 114 ? 39.14033 41.05266 4.46258 1.000 35.49588 114 GLY D O 1
ATOM 8634 N N . LYS D 2 115 ? 41.04763 40.24311 3.56861 1.000 38.53039 115 LYS D N 1
ATOM 8635 C CA . LYS D 2 115 ? 41.04552 41.17301 2.44631 1.000 36.55653 115 LYS D CA 1
ATOM 8636 C C . LYS D 2 115 ? 40.01641 40.79776 1.38780 1.000 34.02616 115 LYS D C 1
ATOM 8637 O O . LYS D 2 115 ? 39.62255 41.65784 0.59335 1.000 36.33514 115 LYS D O 1
ATOM 8656 N N . GLY D 2 116 ? 39.57772 39.54245 1.35499 1.000 33.60541 116 GLY D N 1
ATOM 8657 C CA . GLY D 2 116 ? 38.59503 39.09676 0.39217 1.000 33.18575 116 GLY D CA 1
ATOM 8658 C C . GLY D 2 116 ? 39.22117 38.51825 -0.86488 1.000 31.05505 116 GLY D C 1
ATOM 8659 O O . GLY D 2 116 ? 40.41934 38.64328 -1.12734 1.000 32.17945 116 GLY D O 1
ATOM 8663 N N . THR D 2 117 ? 38.37512 37.85838 -1.65538 1.000 31.41293 117 THR D N 1
ATOM 8664 C CA . THR D 2 117 ? 38.76441 37.31746 -2.95265 1.000 30.03922 117 THR D CA 1
ATOM 8665 C C . THR D 2 117 ? 37.63159 37.58971 -3.93049 1.000 32.22402 117 THR D C 1
ATOM 8666 O O . THR D 2 117 ? 36.46399 37.33537 -3.61888 1.000 29.51969 117 THR D O 1
ATOM 8677 N N . ARG D 2 118 ? 37.97867 38.09258 -5.11031 1.000 36.44712 118 ARG D N 1
ATOM 8678 C CA . ARG D 2 118 ? 37.00469 38.62474 -6.05392 1.000 38.11464 118 ARG D CA 1
ATOM 8679 C C . ARG D 2 118 ? 36.61481 37.56481 -7.07404 1.000 35.45133 118 ARG D C 1
ATOM 8680 O O . ARG D 2 118 ? 37.48240 36.91414 -7.66577 1.000 35.35403 118 ARG D O 1
ATOM 8701 N N . VAL D 2 119 ? 35.30856 37.39769 -7.27294 1.000 34.14287 119 VAL D N 1
ATOM 8702 C CA . VAL D 2 119 ? 34.75622 36.52792 -8.30472 1.000 35.21527 119 VAL D CA 1
ATOM 8703 C C . VAL D 2 119 ? 34.08019 37.40267 -9.35171 1.000 37.16207 119 VAL D C 1
ATOM 8704 O O . VAL D 2 119 ? 33.30707 38.30525 -9.00882 1.000 34.73861 119 VAL D O 1
ATOM 8717 N N . THR D 2 120 ? 34.36818 37.13697 -10.62515 1.000 36.78951 120 THR D N 1
ATOM 8718 C CA . THR D 2 120 ? 33.78161 37.88098 -11.73674 1.000 36.80836 120 THR D CA 1
ATOM 8719 C C . THR D 2 120 ? 33.21301 36.87727 -12.73022 1.000 42.76541 120 THR D C 1
ATOM 8720 O O . THR D 2 120 ? 33.96786 36.14951 -13.38399 1.000 45.58857 120 THR D O 1
ATOM 8731 N N . VAL D 2 121 ? 31.88923 36.84135 -12.84585 1.000 41.68395 121 VAL D N 1
ATOM 8732 C CA . VAL D 2 121 ? 31.23363 35.93147 -13.77466 1.000 39.06779 121 VAL D CA 1
ATOM 8733 C C . VAL D 2 121 ? 31.06536 36.60843 -15.13030 1.000 41.58852 121 VAL D C 1
ATOM 8734 O O . VAL D 2 121 ? 30.59545 37.74253 -15.21352 1.000 46.80644 121 VAL D O 1
#

InterPro domains:
  IPR000498 Outer membrane protein OmpA-like, transmembrane domain [PF01389] (23-195)
  IPR002368 Outer membrane protein, OmpA [MF_00842] (1-338)
  IPR002368 Outer membrane protein, OmpA [PR01022] (107-123)
  IPR002368 Outer membrane protein, OmpA [PR01022] (165-179)
  IPR002368 Outer membrane protein, OmpA [PR01022] (179-193)
  IPR002368 Outer membrane protein, OmpA [PR01022] (211-226)
  IPR002368 Outer membrane protein, OmpA [PR01022] (240-259)
  IPR002368 Outer membrane protein, OmpA [PR01022] (279-298)
  IPR002368 Outer membrane protein, OmpA [PR01022] (313-326)
  IPR006664 Outer membrane protein, bacterial [PR01021] (223-245)
  IPR006664 Outer membrane protein, bacterial [PR01021] (255-270)
  IPR006664 Outer membrane protein, bacterial [PR01021] (270-286)
  IPR006665 OmpA-like domain [PF00691] (222-317)
  IPR006665 OmpA-like domain [PS51123] (210-338)
  IPR006665 OmpA-like domain [cd07185] (220-334)
  IPR006690 Outer membrane protein, OmpA-like, conserved site [PS01068] (257-301)
  IPR011250 Outer membrane protein/outer membrane enzyme PagP, beta-barrel [SSF56925] (22-195)
  IPR036737 OmpA-like domain superfamily [G3DSA:3.30.1330.60] (199-343)
  IPR036737 OmpA-like domain superfamily [SSF103088] (211-334)
  IPR050330 Bacterial Outer Membrane Structural/Functional [PTHR30329] (214-332)

GO terms:
  GO:0009279 cell outer membrane (C, EXP)
  GO:0042802 identical protein binding (F, IPI)
  GO:0005515 protein binding (F, IPI)
  GO:0019867 outer membrane (C, IDA)
  GO:0030288 outer membrane-bounded periplasmic space (C, IDA)
  GO:0106234 outer membrane protein complex (C, IDA)
  GO:0015075 monoatomic ion transmembrane transporter activity (F, IDA)
  GO:0015288 porin activity (F, IDA)
  GO:0006811 monoatomic ion transport (P, IDA)
  GO:0046718 symbiont entry into host cell (P, IMP)
  GO:0009279 cell outer membrane (C, IDA)
  GO:0016020 membrane (C, IDA)
  GO:0006974 DNA damage response (P, IEP)
  GO:0009597 detection of virus (P, IMP)

Foldseek 3Di:
DAAAAFWKKKKKKKWWKFKAQWDFDDAPDDKARTDIKIKIKMKTHHHRFKIKMKMKIWRGKIWRHHDPKTKIKGKIWIWIWMWGWDDPDPFKIKIKIWTKTWMKMWMAIPVPGIFIDIDMWIKIKIWMWGPPDSFKIKIWMKIKTAFCDDCVGHNGTIIMIITMIMMMTIDD/DAAAAFWKKKKKKKWWKFKAQWDFDPAPDDKPRTDIKMKIKMKTHHHRFKIKMKMKIWRDKIWRHHDPKTKIKTKIWIWIWMWGWDDPDPFKIKIKIWTKTWMKMWMAIPVPGIFIDIDMWIKIKIWMKGPPDSFKIKIWMKMKTFFCDDCVGHNGTIIMIITMIMMMTIDD/DDKEKDWADEDDAQAKTKMKIADDDDDDQLLQKKKFKWWDAPPGDIGTAKIAGSVRDIDGDPVQPPFWDWGDDSVRNMIMIIGGRDDQVNFTWMFMFIDDPPDPDTHRRYPTHTHGD/DAKEKDWADEDDAQAKTKIKIFDDDDDDQLLQKKKFKWWAAVPGDIGTAKIAGSVRDIDGDPVCPPFWDWGDDSVRSMIMIMGGNDDQRPFTFMFMFIADVVGPDTDRRYPTGTHGD

Sequence (578 aa):
SAPKDNTWYTGAKLGWSQYHDTGFINNNGPTHENQLGAGAFGGYQVNPYVGFEMGYDWLGRMPYKGSVENGAYKAQGVQLTAKLGYPITDDLDIYTRLGGMVWRADTKSNVYGKNHDTGVSPVFAGGVEYAITPEIATRLEYQWTNNIGDAHTIGTRPDNGMLSLGVSYRFASAPKDNTWYTGAKLGWSQYHDTGFINNNGPTHENQLGAGAFGGYQVNPYVGFEMGYDWLGRMPYKGSVENGAYKAQGVQLTAKLGYPITDDLDIYTRLGGMVWRADTKSNVYGKNHDTGVSPVFAGGVEYAITPEIATRLEYQWTNNIGDAHTIGTRPDNGMLSLGVSYRFAVQLVESGGGLVQPGGSLRLSCVVSGTGFTFSKSPMSWARQAPGKEREWVSAIFADSSTYYSDSVRGRFTISRDNAKNTVYLQMNNVKPEDTAVYYCGHRRLGKTTYDYRGKGTRVTVVQLVESGGGLVQPGGSLRLSCVVSGTGFTFSKSPMSWARQAPGKEREWVSAIFADSSTYYSDSVRGRFTISRDNAKNTVYLQMNNVKPEDTAVYYCGHRRLGKTTYDYRGKGTRVTV

Secondary structure (DSSP, 8-state):
-PPPTTEEEEEEEEEEEEEES------SS-B--EEEEEEEEEEEEEETTEEEEEEEEEEEEEEE--SSS-EEEEEEEEEEEEEEEEESSSSEEEEEEEEEEEEEEEEEETTTEEEEEEEEEEEEEEEEEEESSSSEEEEEEEEEE---SBTTTTSB--EEEEEEEEEEEE--/-PPPTTEEEEEEEEEEEEEES---S--SS-B--EEEEEEEEEEEEEETTEEEEEEEEEEEEEEE--SSS-EEEEEEEEEEEEEEEEESSSSEEEEEEEEEEEEEEEEEETTTEEEEEEEEEEEEEEEEEEESSSSEEEEEEEEEE---SBTTTTSB--EEEEEEEEEEEE--/-EEEEE---B--TT--EEEEEEEE-SS--GGG--EEEEEE-TTS--EEEEEE-TT--EEE-TTTTTTEEEEEETTTTEEEEEE-S--GGG-EEEEEEEPPTT-SS-B--S--EEEB-/-EEEEE---B--TT--EEEEEEEE-SS--GGG--EEEEEE-TTS--EEEEEE-TT--EEE-TTTTTTEEEEEETTTTEEEEEE-S--GGG-EEEEEEEEPTT-SSEE--S--EEEB-